Protein AF-A0A9W9YC02-F1 (afdb_monomer_lite)

Secondary structure (DSSP, 8-state):
--------------------TTSHHHHHHHHHHTTS--------PPP-PPPPPPPP-------------------PPP----------------------------PPPPPHHHHHHHHHHHHHHHHHHHHHHHHHHHHHHHHHHHHHHHHHHHHHHHHHHHHHHHHHHHHHHHHHHHHHHHHHHHHHHHHHHHHHHHHHHHHHHHHHHHHHHHHHHHHHHHHHHHHHHHHHHHHHHHHHHHHHHHHHHHHHHHHHHHHHHHHHHHHHHHHHHHHTHHHHHHHHHHHHHHHHHHHHHHTT-S-THHHHHHHHHHHHHHHHHHHHHHHHHHHHHHHHHHHTT--GGGSPPP-PPPPPPPPPP--GGGS-------------------------PPPPPP--------------------------------HHHHHHHHHT--

Foldseek 3Di:
DDDDDDDDDDDDDDDDDDPDPPPPVVVVVVVVVVVPDDDDDDDDDDDDDDDDDDDDDDDDDDDDDDDDDDDDDDDDDDDDDDDDDDPPPPPPDPPDDPPPPPPDDDDDPDDPVVVVVVVVVVVVVVVVVVVVVVVVVVVVVVVVVVVVVVVVVVVVVVVVVVVVVVVVVVVVVVVVVVVVVVVVVVVVVVVVVVVVVVVVVVVVVVVVVVVVVVVVVVVVVVVVVVVVVVVVVVVVVVVVVVVVVVVVVVVVVVVVLVVQLVVQLVVLVCCLVVQLVQLVVLLVVLVVVLVVLVVCVVVVLDDPVSVVVSVVSVVLSVQSVVLNVVSVVVSVVVSVVSVVPDGPVRDDDDDRDGRDPDRDDPPSVPRDDDDDDDDDDDDDDDDDDDDDDDDDDDDDDDDDDDDDDDDDDDDDDDDDDDDDDDDDDDDDDDPVVVVVVVVVVD

Radius of gyration: 84.7 Å; chains: 1; bounding box: 146×63×256 Å

Organism: NCBI:txid174260

InterPro domains:
  IPR056872 TTC3/DZIP3-like, helical domain [PF24525] (124-355)

Sequence (442 aa):
MDTATLKATSSVITGKNFEDSTGDLSEAIATMELAKKGGPVTPVVPVVPVVLPVAPVDAVPPAQTNVPPAQTNHKLNGTSPASDPVITSKTKAVQTQPIVKSKGVGTDPIPEPFKAEYQRAAADKDALQARLQENIERHNALLNKNSAECEKVKKKLADALQEKEKYSKDVQEVKQKTQEEIRKLRQQCEDKDDKIKTLNHKLMQDAQEKSNAVSGLKKELSSCKGQFTSEKDSWNKERSEKDESLKNTKLQHVQQQARAQEAEIKLLELRRDVGLRFLERAYQESHITINNLIQAVNARIAGPKVEELITTWKNYASECHQRVVQCKATFNEQIELLKNGRTLASVPQLTIPGPPPYPAIPVLQSLVPGQQQNQSQPQPSSESNSSTPRAPDPPVPSTAAGAANTGGASAAAPPAGGTPSVNGEKPRVPALLLLLLLLLLQ

Structure (mmCIF, N/CA/C/O backbone):
data_AF-A0A9W9YC02-F1
#
_entry.id   AF-A0A9W9YC02-F1
#
loop_
_atom_site.group_PDB
_atom_site.id
_atom_site.type_symbol
_atom_site.label_atom_id
_atom_site.label_alt_id
_atom_site.label_comp_id
_atom_site.label_asym_id
_atom_site.label_entity_id
_atom_site.label_seq_id
_atom_site.pdbx_PDB_ins_code
_atom_site.Cartn_x
_atom_site.Cartn_y
_atom_site.Cartn_z
_atom_site.occupancy
_atom_site.B_iso_or_equiv
_atom_site.auth_seq_id
_atom_site.auth_comp_id
_atom_site.auth_asym_id
_atom_site.auth_atom_id
_atom_site.pdbx_PDB_model_num
ATOM 1 N N . MET A 1 1 ? -9.517 -23.608 -40.332 1.00 36.44 1 MET A N 1
ATOM 2 C CA . MET A 1 1 ? -8.199 -23.977 -39.791 1.00 36.44 1 MET A CA 1
ATOM 3 C C . MET A 1 1 ? -7.675 -22.762 -39.041 1.00 36.44 1 MET A C 1
ATOM 5 O O . MET A 1 1 ? -7.351 -21.788 -39.697 1.00 36.44 1 MET A O 1
ATOM 9 N N . ASP A 1 2 ? -7.685 -22.626 -37.722 1.00 36.97 2 ASP A N 1
ATOM 10 C CA . ASP A 1 2 ? -8.209 -23.423 -36.616 1.00 36.97 2 ASP A CA 1
ATOM 11 C C . ASP A 1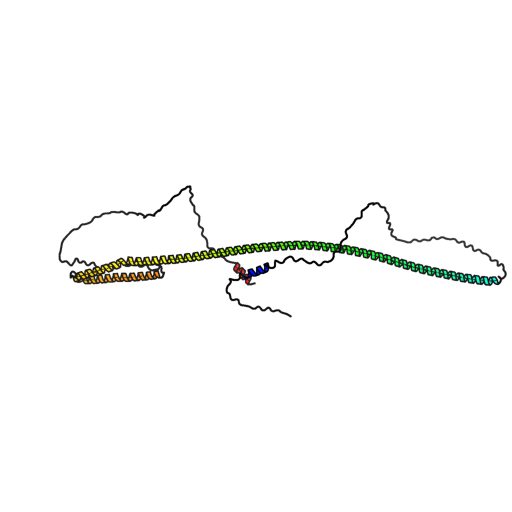 2 ? -8.575 -22.439 -35.498 1.00 36.97 2 ASP A C 1
ATOM 13 O O . ASP A 1 2 ? -7.797 -21.555 -35.146 1.00 36.97 2 ASP A O 1
ATOM 17 N N . THR A 1 3 ? -9.786 -22.571 -34.969 1.00 35.66 3 THR A N 1
ATOM 18 C CA . THR A 1 3 ? -10.295 -21.828 -33.814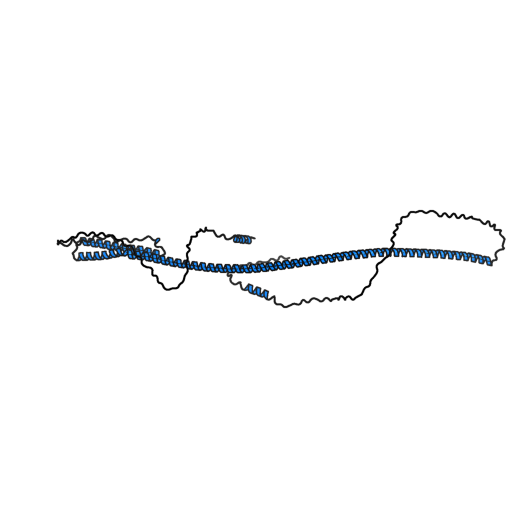 1.00 35.66 3 THR A CA 1
ATOM 19 C C . THR A 1 3 ? -10.033 -22.651 -32.558 1.00 35.66 3 THR A C 1
ATOM 21 O O . THR A 1 3 ? -10.667 -23.688 -32.365 1.00 35.66 3 THR A O 1
ATOM 24 N N . ALA A 1 4 ? -9.119 -22.203 -31.697 1.00 39.16 4 ALA A N 1
ATOM 25 C CA . ALA A 1 4 ? -8.879 -22.834 -30.403 1.00 39.16 4 ALA A CA 1
ATOM 26 C C . ALA A 1 4 ? -9.790 -22.216 -29.330 1.00 39.16 4 ALA A C 1
ATOM 28 O O . ALA A 1 4 ? -9.546 -21.130 -28.809 1.00 39.16 4 ALA A O 1
ATOM 29 N N . THR A 1 5 ? -10.865 -22.936 -29.020 1.00 36.50 5 THR A N 1
ATOM 30 C CA . THR A 1 5 ? -11.765 -22.708 -27.887 1.00 36.50 5 THR A CA 1
ATOM 31 C C . THR A 1 5 ? -11.096 -23.179 -26.593 1.00 36.50 5 THR A C 1
ATOM 33 O O . THR A 1 5 ? -10.858 -24.373 -26.422 1.00 36.50 5 THR A O 1
ATOM 36 N N . LEU A 1 6 ? -10.831 -22.268 -25.654 1.00 33.91 6 LEU A N 1
ATOM 37 C CA . LEU A 1 6 ? -10.436 -22.620 -24.287 1.00 33.91 6 LEU A CA 1
ATOM 38 C C . LEU A 1 6 ? -11.685 -22.746 -23.402 1.00 33.91 6 LEU A C 1
ATOM 40 O O . LEU A 1 6 ? -12.400 -21.779 -23.150 1.00 33.91 6 LEU A O 1
ATOM 44 N N . LYS A 1 7 ? -11.945 -23.978 -22.955 1.00 32.62 7 LYS A N 1
ATOM 45 C CA . LYS A 1 7 ? -12.946 -24.340 -21.944 1.00 32.62 7 LYS A CA 1
ATOM 46 C C . LYS A 1 7 ? -12.506 -23.805 -20.578 1.00 32.62 7 LYS A C 1
ATOM 48 O O . LYS A 1 7 ? -11.488 -24.244 -20.053 1.00 32.62 7 LYS A O 1
ATOM 53 N N . ALA A 1 8 ? -13.305 -22.927 -19.981 1.00 31.55 8 ALA A N 1
ATOM 54 C CA . ALA A 1 8 ? -13.205 -22.591 -18.565 1.00 31.55 8 ALA A CA 1
ATOM 55 C C . ALA A 1 8 ? -13.982 -23.631 -17.741 1.00 31.55 8 ALA A C 1
ATOM 57 O O . ALA A 1 8 ? -15.203 -23.742 -17.854 1.00 31.55 8 ALA A O 1
ATOM 58 N N . THR A 1 9 ? -13.284 -24.412 -16.920 1.00 34.06 9 THR A N 1
ATOM 59 C CA . THR A 1 9 ? -13.897 -25.222 -15.862 1.00 34.06 9 THR A CA 1
ATOM 60 C C . THR A 1 9 ? -14.088 -24.349 -14.626 1.00 34.06 9 THR A C 1
ATOM 62 O O . THR A 1 9 ? -13.117 -23.952 -13.986 1.00 34.06 9 THR A O 1
ATOM 65 N N . SER A 1 10 ? -15.344 -24.043 -14.302 1.00 34.44 10 SER A N 1
ATOM 66 C CA . SER A 1 10 ? -15.736 -23.457 -13.021 1.00 34.44 10 SER A CA 1
ATOM 67 C C . SER A 1 10 ? -15.622 -24.530 -11.938 1.00 34.44 10 SER A C 1
ATOM 69 O O . SER A 1 10 ? -16.269 -25.572 -12.040 1.00 34.44 10 SER A O 1
ATOM 71 N N . SER A 1 11 ? -14.788 -24.290 -10.927 1.00 31.69 11 SER A N 1
ATOM 72 C CA . SER A 1 11 ? -14.777 -25.081 -9.699 1.00 31.69 11 SER A CA 1
ATOM 73 C C . SER A 1 11 ? -15.128 -24.162 -8.536 1.00 31.69 11 SER A C 1
ATOM 75 O O . SER A 1 11 ? -14.457 -23.163 -8.280 1.00 31.69 11 SER A O 1
ATOM 77 N N . VAL A 1 12 ? -16.243 -24.486 -7.891 1.00 41.28 12 VAL A N 1
ATOM 78 C CA . VAL A 1 12 ? -16.797 -23.825 -6.712 1.00 41.28 12 VAL A CA 1
ATOM 79 C C . VAL A 1 12 ? -15.860 -24.075 -5.532 1.00 41.28 12 VAL A C 1
ATOM 81 O O . VAL A 1 12 ? -15.679 -25.221 -5.127 1.00 41.28 12 VAL A O 1
ATOM 84 N N . ILE A 1 13 ? -15.282 -23.014 -4.963 1.00 35.16 13 ILE A N 1
ATOM 85 C CA . ILE A 1 13 ? -14.548 -23.090 -3.695 1.00 35.16 13 ILE A CA 1
ATOM 86 C C . ILE A 1 13 ? -15.423 -22.475 -2.606 1.00 35.16 13 ILE A C 1
ATOM 88 O O . ILE A 1 13 ? -15.540 -21.260 -2.458 1.00 35.16 13 ILE A O 1
ATOM 92 N N . THR A 1 14 ? -16.069 -23.366 -1.863 1.00 34.44 14 THR A N 1
ATOM 93 C CA . THR A 1 14 ? -16.743 -23.093 -0.597 1.00 34.44 14 THR A CA 1
ATOM 94 C C . THR A 1 14 ? -15.701 -22.689 0.443 1.00 34.44 14 THR A C 1
ATOM 96 O O . THR A 1 14 ? -14.706 -23.385 0.636 1.00 34.44 14 THR A O 1
ATOM 99 N N . GLY A 1 15 ? -15.932 -21.561 1.115 1.00 44.66 15 GLY A N 1
ATOM 100 C CA . GLY A 1 15 ? -15.022 -21.018 2.115 1.00 44.66 15 GLY A CA 1
ATOM 101 C C . GLY A 1 15 ? -14.794 -21.949 3.306 1.00 44.66 15 GLY A C 1
ATOM 102 O O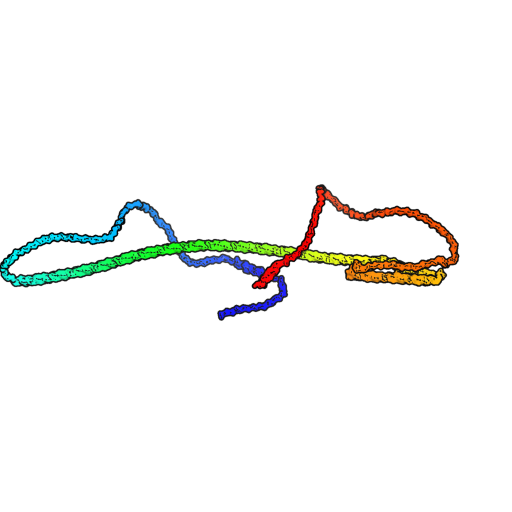 . GLY A 1 15 ? -15.746 -22.473 3.886 1.00 44.66 15 GLY A O 1
ATOM 103 N N . LYS A 1 16 ? -13.521 -22.093 3.687 1.00 40.50 16 LYS A N 1
ATOM 104 C CA . LYS A 1 16 ? -13.051 -22.330 5.059 1.00 40.50 16 LYS A CA 1
ATOM 105 C C . LYS A 1 16 ? -11.528 -22.155 5.129 1.00 40.50 16 LYS A C 1
ATOM 107 O O . LYS A 1 16 ? -10.808 -22.757 4.347 1.00 40.50 16 LYS A O 1
ATOM 112 N N . ASN A 1 17 ? -11.112 -21.379 6.131 1.00 35.25 17 ASN A N 1
ATOM 113 C CA . ASN A 1 17 ? -9.789 -21.301 6.762 1.00 35.25 17 ASN A CA 1
ATOM 114 C C . ASN A 1 17 ? -8.656 -20.639 5.957 1.00 35.25 17 ASN A C 1
ATOM 116 O O . ASN A 1 17 ? -8.096 -21.199 5.024 1.00 35.25 17 ASN A O 1
ATOM 120 N N . PHE A 1 18 ? -8.311 -19.424 6.393 1.00 36.94 18 PHE A N 1
ATOM 121 C CA . PHE A 1 18 ? -7.231 -18.581 5.883 1.00 36.94 18 PHE A CA 1
ATOM 122 C C . PHE A 1 18 ? -6.157 -18.424 6.973 1.00 36.94 18 PHE A C 1
ATOM 124 O O . PHE A 1 18 ? -5.900 -17.328 7.449 1.00 36.94 18 PHE A O 1
ATOM 131 N N . GLU A 1 19 ? -5.576 -19.535 7.411 1.00 45.38 19 GLU A N 1
ATOM 132 C CA . GLU A 1 19 ? -4.401 -19.588 8.289 1.00 45.38 19 GLU A CA 1
ATOM 133 C C . GLU A 1 19 ? -3.633 -20.852 7.888 1.00 45.38 19 GLU A C 1
ATOM 135 O O . GLU A 1 19 ? -4.007 -21.923 8.338 1.00 45.38 19 GLU A O 1
ATOM 140 N N . ASP A 1 20 ? -2.709 -20.741 6.921 1.00 42.47 20 ASP A N 1
ATOM 141 C CA . ASP A 1 20 ? -1.564 -21.668 6.697 1.00 42.47 20 ASP A CA 1
ATOM 142 C C . ASP A 1 20 ? -0.811 -21.441 5.363 1.00 42.47 20 ASP A C 1
ATOM 144 O O . ASP A 1 20 ? -0.040 -22.281 4.910 1.00 42.47 20 ASP A O 1
ATOM 148 N N . SER A 1 21 ? -0.947 -20.277 4.718 1.00 43.47 21 SER A N 1
ATOM 149 C CA . SER A 1 21 ? -0.241 -19.985 3.457 1.00 43.47 21 SER A CA 1
ATOM 150 C C . SER A 1 21 ? 0.934 -19.015 3.638 1.00 43.47 21 SER A C 1
ATOM 152 O O . SER A 1 21 ? 1.068 -18.036 2.905 1.00 43.47 21 SER A O 1
ATOM 154 N N . THR A 1 22 ? 1.792 -19.266 4.626 1.00 46.88 22 THR A N 1
ATOM 155 C CA . THR A 1 22 ? 3.101 -18.595 4.784 1.00 46.88 22 THR A CA 1
ATOM 156 C C . THR A 1 22 ? 4.288 -19.515 4.468 1.00 46.88 22 THR A C 1
ATOM 158 O O . THR A 1 22 ? 5.416 -19.032 4.388 1.00 46.88 22 THR A O 1
ATOM 161 N N . GLY A 1 23 ? 4.051 -20.811 4.226 1.00 42.12 23 GLY A N 1
ATOM 162 C CA . GLY A 1 23 ? 5.095 -21.791 3.896 1.00 42.12 23 GLY A CA 1
ATOM 163 C C . GLY A 1 23 ? 5.635 -21.691 2.463 1.00 42.12 23 GLY A C 1
ATOM 164 O O . GLY A 1 23 ? 6.848 -21.686 2.269 1.00 42.12 23 GLY A O 1
ATOM 165 N N . ASP A 1 24 ? 4.762 -21.503 1.470 1.00 47.69 24 ASP A N 1
ATOM 166 C CA . ASP A 1 24 ? 5.111 -21.681 0.045 1.00 47.69 24 ASP A CA 1
ATOM 167 C C . ASP A 1 24 ? 5.935 -20.545 -0.589 1.00 47.69 24 ASP A C 1
ATOM 169 O O . ASP A 1 24 ? 6.593 -20.729 -1.613 1.00 47.69 24 ASP A O 1
ATOM 173 N N . LEU A 1 25 ? 5.955 -19.352 0.011 1.00 46.53 25 LEU A N 1
ATOM 174 C CA . LEU A 1 25 ? 6.750 -18.229 -0.513 1.00 46.53 25 LEU A CA 1
ATOM 175 C C . LEU A 1 25 ? 8.232 -18.310 -0.119 1.00 46.53 25 LEU A C 1
ATOM 177 O O . LEU A 1 25 ? 9.080 -17.712 -0.782 1.00 46.53 25 LEU A O 1
ATOM 181 N N . SER A 1 26 ? 8.550 -19.063 0.934 1.00 51.81 26 SER A N 1
ATOM 182 C CA . SER A 1 26 ? 9.922 -19.248 1.421 1.00 51.81 26 SER A CA 1
ATOM 183 C C . SER A 1 26 ? 10.709 -20.196 0.511 1.00 51.81 26 SER A C 1
ATOM 185 O O . SER A 1 26 ? 11.890 -19.974 0.243 1.00 51.81 26 SER A O 1
ATOM 187 N N . GLU A 1 27 ? 10.033 -21.217 -0.019 1.00 46.25 27 GLU A N 1
ATOM 188 C CA . GLU A 1 27 ? 10.623 -22.225 -0.902 1.00 46.25 27 GLU A CA 1
ATOM 189 C C . GLU A 1 27 ? 10.858 -21.666 -2.315 1.00 46.25 27 GLU A C 1
ATOM 191 O O . GLU A 1 27 ? 11.925 -21.872 -2.893 1.00 46.25 27 GLU A O 1
ATOM 196 N N . ALA A 1 28 ? 9.949 -20.816 -2.812 1.00 45.94 28 ALA A N 1
ATOM 197 C CA . ALA A 1 28 ? 10.103 -20.134 -4.099 1.00 45.94 28 ALA A CA 1
ATOM 198 C C . ALA A 1 28 ? 11.303 -19.160 -4.134 1.00 45.94 28 ALA A C 1
ATOM 200 O O . ALA A 1 28 ? 11.997 -19.062 -5.153 1.00 45.94 28 ALA A O 1
ATOM 201 N N . ILE A 1 29 ? 11.595 -18.477 -3.018 1.00 51.94 29 ILE A N 1
ATOM 202 C CA . ILE A 1 29 ? 12.744 -17.561 -2.904 1.00 51.94 29 ILE A CA 1
ATOM 203 C C . ILE A 1 29 ? 14.063 -18.345 -2.791 1.00 51.94 29 ILE A C 1
ATOM 205 O O . ILE A 1 29 ? 15.056 -17.947 -3.404 1.00 51.94 29 ILE A O 1
ATOM 209 N N . ALA A 1 30 ? 14.067 -19.507 -2.128 1.00 49.44 30 ALA A N 1
ATOM 210 C CA . ALA A 1 30 ? 15.238 -20.384 -2.063 1.00 49.44 30 ALA A CA 1
ATOM 211 C C . ALA A 1 30 ? 15.623 -20.964 -3.442 1.00 49.44 30 ALA A C 1
ATOM 213 O O . ALA A 1 30 ? 16.810 -21.038 -3.773 1.00 49.44 30 ALA A O 1
ATOM 214 N N . THR A 1 31 ? 14.649 -21.279 -4.305 1.00 44.31 31 THR A N 1
ATOM 215 C CA . THR A 1 31 ? 14.919 -21.706 -5.694 1.00 44.31 31 THR A CA 1
ATOM 216 C C . THR A 1 31 ? 15.467 -20.601 -6.601 1.00 44.31 31 THR A C 1
ATOM 218 O O . THR A 1 31 ? 16.168 -20.907 -7.565 1.00 44.31 31 THR A O 1
ATOM 221 N N . MET A 1 32 ? 15.230 -19.319 -6.297 1.00 42.22 32 MET A N 1
ATOM 222 C CA . MET A 1 32 ? 15.844 -18.207 -7.041 1.00 42.22 32 MET A CA 1
ATOM 223 C C . MET A 1 32 ? 17.265 -17.870 -6.565 1.00 42.22 32 MET A C 1
ATOM 225 O O . MET A 1 32 ? 18.041 -17.287 -7.325 1.00 42.22 32 MET A O 1
ATOM 229 N N . GLU A 1 33 ? 17.638 -18.255 -5.343 1.00 41.97 33 GLU A N 1
ATOM 230 C CA . GLU A 1 33 ? 18.956 -17.958 -4.765 1.00 41.97 33 GLU A CA 1
ATOM 231 C C . GLU A 1 33 ? 19.999 -19.068 -5.017 1.00 41.97 33 GLU A C 1
ATOM 233 O O . GLU A 1 33 ? 21.205 -18.814 -4.975 1.00 41.97 33 GLU A O 1
ATOM 238 N N . LEU A 1 34 ? 19.563 -20.270 -5.419 1.00 39.22 34 LEU A N 1
ATOM 239 C CA . LEU A 1 34 ? 20.449 -21.379 -5.806 1.00 39.22 34 LEU A CA 1
ATOM 240 C C . LEU A 1 34 ? 20.903 -21.347 -7.282 1.00 39.22 34 LEU A C 1
ATOM 242 O O . LEU A 1 34 ? 21.749 -22.141 -7.685 1.00 39.22 34 LEU A O 1
ATOM 246 N N . ALA A 1 35 ? 20.421 -20.396 -8.089 1.00 39.97 35 ALA A N 1
ATOM 247 C CA . ALA A 1 35 ? 20.858 -20.212 -9.481 1.00 39.97 35 ALA A CA 1
ATOM 248 C C . ALA A 1 35 ? 22.098 -19.301 -9.632 1.00 39.97 35 ALA A C 1
ATOM 250 O O . ALA A 1 35 ? 22.527 -19.013 -10.749 1.00 39.97 35 ALA A O 1
ATOM 251 N N . LYS A 1 36 ? 22.692 -18.826 -8.523 1.00 42.97 36 LYS A N 1
ATOM 252 C CA . LYS A 1 36 ? 23.752 -17.797 -8.535 1.00 42.97 36 LYS A CA 1
ATOM 253 C C . LYS A 1 36 ? 25.144 -18.265 -8.091 1.00 42.97 36 LYS A C 1
ATOM 255 O O . LYS A 1 36 ? 26.024 -17.437 -7.869 1.00 42.97 36 LYS A O 1
ATOM 260 N N . LYS A 1 37 ? 25.381 -19.578 -8.008 1.00 46.12 37 LYS A N 1
ATOM 261 C CA . LYS A 1 37 ? 26.718 -20.162 -7.795 1.00 46.12 37 LYS A CA 1
ATOM 262 C C . LYS A 1 37 ? 27.082 -21.132 -8.923 1.00 46.12 37 LYS A C 1
ATOM 264 O O . LYS A 1 37 ? 27.022 -22.343 -8.762 1.00 46.12 37 LYS A O 1
ATOM 269 N N . GLY A 1 38 ? 27.496 -20.571 -10.055 1.00 35.03 38 GLY A N 1
ATOM 270 C CA . GLY A 1 38 ? 28.244 -21.260 -11.107 1.00 35.03 38 GLY A CA 1
ATOM 271 C C . GLY A 1 38 ? 29.480 -20.427 -11.443 1.00 35.03 38 GLY A C 1
ATOM 272 O O . GLY A 1 38 ? 29.353 -19.231 -11.691 1.00 35.03 38 GLY A O 1
ATOM 273 N N . GLY A 1 39 ? 30.664 -21.037 -11.352 1.00 41.03 39 GLY A N 1
ATOM 274 C CA . GLY A 1 39 ? 31.970 -20.412 -11.593 1.00 41.03 39 GLY A CA 1
ATOM 275 C C . GLY A 1 39 ? 32.199 -19.950 -13.044 1.00 41.03 39 GLY A C 1
ATOM 276 O O . GLY A 1 39 ? 31.306 -20.053 -13.883 1.00 41.03 39 GLY A O 1
ATOM 277 N N . PRO A 1 40 ? 33.394 -19.407 -13.344 1.00 37.91 40 PRO A N 1
ATOM 278 C CA . PRO A 1 40 ? 33.627 -18.579 -14.519 1.00 37.91 40 PRO A CA 1
ATOM 279 C C . PRO A 1 40 ? 33.634 -19.424 -15.793 1.00 37.91 40 PRO A C 1
ATOM 281 O O . PRO A 1 40 ? 34.470 -20.310 -15.962 1.00 37.91 40 PRO A O 1
ATOM 284 N N . VAL A 1 41 ? 32.716 -19.120 -16.709 1.00 37.50 41 VAL A N 1
ATOM 285 C CA . VAL A 1 41 ? 32.729 -19.666 -18.067 1.00 37.50 41 VAL A CA 1
ATOM 286 C C . VAL A 1 41 ? 33.545 -18.714 -18.935 1.00 37.50 41 VAL A C 1
ATOM 288 O O . VAL A 1 41 ? 33.153 -17.577 -19.190 1.00 37.50 41 VAL A O 1
ATOM 291 N N . THR A 1 42 ? 34.721 -19.173 -19.342 1.00 42.72 42 THR A N 1
ATOM 292 C CA . THR A 1 42 ? 35.576 -18.554 -20.355 1.00 42.72 42 THR A CA 1
ATOM 293 C C . THR A 1 42 ? 34.856 -18.517 -21.710 1.00 42.72 42 THR A C 1
ATOM 295 O O . THR A 1 42 ? 34.358 -19.552 -22.157 1.00 42.72 42 THR A O 1
ATOM 298 N N . PRO A 1 43 ? 34.812 -17.374 -22.420 1.00 41.69 43 PRO A N 1
ATOM 299 C CA . PRO A 1 43 ? 34.331 -17.359 -23.793 1.00 41.69 43 PRO A CA 1
ATOM 300 C C . PRO A 1 43 ? 35.437 -17.848 -24.739 1.00 41.69 43 PRO A C 1
ATOM 302 O O . PRO A 1 43 ? 36.475 -17.206 -24.899 1.00 41.69 43 PRO A O 1
ATOM 305 N N . VAL A 1 44 ? 35.200 -18.993 -25.381 1.00 38.66 44 VAL A N 1
ATOM 306 C CA . VAL A 1 44 ? 35.951 -19.450 -26.557 1.00 38.66 44 VAL A CA 1
ATOM 307 C C . VAL A 1 44 ? 35.571 -18.546 -27.731 1.00 38.66 44 VAL A C 1
ATOM 309 O O . VAL A 1 44 ? 34.457 -18.610 -28.245 1.00 38.66 44 VAL A O 1
ATOM 312 N N . VAL A 1 45 ? 36.498 -17.681 -28.134 1.00 46.78 45 VAL A N 1
ATOM 313 C CA . VAL A 1 45 ? 36.425 -16.896 -29.374 1.00 46.78 45 VAL A CA 1
ATOM 314 C C . VAL A 1 45 ? 36.994 -17.754 -30.512 1.00 46.78 45 VAL A C 1
ATOM 316 O O . VAL A 1 45 ? 38.077 -18.319 -30.340 1.00 46.78 45 VAL A O 1
ATOM 319 N N . PRO A 1 46 ? 36.328 -17.876 -31.676 1.00 43.28 46 PRO A N 1
ATOM 320 C CA . PRO A 1 46 ? 36.925 -18.530 -32.830 1.00 43.28 46 PRO A CA 1
ATOM 321 C C . PRO A 1 46 ? 38.067 -17.675 -33.394 1.00 43.28 46 PRO A C 1
ATOM 323 O O . PRO A 1 46 ? 37.905 -16.498 -33.714 1.00 43.28 46 PRO A O 1
ATOM 326 N N . VAL A 1 47 ? 39.233 -18.307 -33.498 1.00 38.09 47 VAL A N 1
ATOM 327 C CA . VAL A 1 47 ? 40.462 -17.787 -34.097 1.00 38.09 47 VAL A CA 1
ATOM 328 C C . VAL A 1 47 ? 40.245 -17.523 -35.590 1.00 38.09 47 VAL A C 1
ATOM 330 O O . VAL A 1 47 ? 39.946 -18.442 -36.348 1.00 38.09 47 VAL A O 1
ATOM 333 N N . VAL A 1 48 ? 40.464 -16.279 -36.018 1.00 46.38 48 VAL A N 1
ATOM 334 C CA . VAL A 1 48 ? 40.750 -15.909 -37.414 1.00 46.38 48 VAL A CA 1
ATOM 335 C C . VAL A 1 48 ? 42.184 -15.361 -37.432 1.00 46.38 48 VAL A C 1
ATOM 337 O O . VAL A 1 48 ? 42.516 -14.547 -36.567 1.00 46.38 48 VAL A O 1
ATOM 340 N N . PRO A 1 49 ? 43.071 -15.826 -38.331 1.00 43.88 49 PRO A N 1
ATOM 341 C CA . PRO A 1 49 ? 44.496 -15.539 -38.238 1.00 43.88 49 PRO A CA 1
ATOM 342 C C . PRO A 1 49 ? 44.842 -14.084 -38.578 1.00 43.88 49 PRO A C 1
ATOM 344 O O . PRO A 1 49 ? 44.335 -13.487 -39.526 1.00 43.88 49 PRO A O 1
ATOM 347 N N . VAL A 1 50 ? 45.766 -13.564 -37.773 1.00 36.03 50 VAL A N 1
ATOM 348 C CA . VAL A 1 50 ? 46.436 -12.266 -37.866 1.00 36.03 50 VAL A CA 1
ATOM 349 C C . VAL A 1 50 ? 47.328 -12.212 -39.109 1.00 36.03 50 VAL A C 1
ATOM 351 O O . VAL A 1 50 ? 48.192 -13.067 -39.289 1.00 36.03 50 VAL A O 1
ATOM 354 N N . VAL A 1 51 ? 47.178 -11.161 -39.919 1.00 43.12 51 VAL A N 1
ATOM 355 C CA . VAL A 1 51 ? 48.225 -10.686 -40.836 1.00 43.12 51 VAL A CA 1
ATOM 356 C C . VAL A 1 51 ? 48.919 -9.503 -40.159 1.00 43.12 51 VAL A C 1
ATOM 358 O O . VAL A 1 51 ? 48.281 -8.515 -39.800 1.00 43.12 51 VAL A O 1
ATOM 361 N N . LEU A 1 52 ? 50.223 -9.655 -39.936 1.00 44.44 52 LEU A N 1
ATOM 362 C CA . LEU A 1 52 ? 51.128 -8.688 -39.310 1.00 44.44 52 LEU A CA 1
ATOM 363 C C . LEU A 1 52 ? 51.279 -7.407 -40.155 1.00 44.44 52 LEU A C 1
ATOM 365 O O . LEU A 1 52 ? 51.439 -7.515 -41.373 1.00 44.44 52 LEU A O 1
ATOM 369 N N . PRO A 1 53 ? 51.359 -6.212 -39.544 1.00 39.06 53 PRO A N 1
ATOM 370 C CA . PRO A 1 53 ? 51.965 -5.053 -40.181 1.00 39.06 53 PRO A CA 1
ATOM 371 C C . PRO A 1 53 ? 53.484 -5.050 -39.941 1.00 39.06 53 PRO A C 1
ATOM 373 O O . PRO A 1 53 ? 53.961 -5.170 -38.813 1.00 39.06 53 PRO A O 1
ATOM 376 N N . VAL A 1 54 ? 54.242 -4.913 -41.027 1.00 44.69 54 VAL A N 1
ATOM 377 C CA . VAL A 1 54 ? 55.696 -4.706 -41.021 1.00 44.69 54 VAL A CA 1
ATOM 378 C C . VAL A 1 54 ? 56.003 -3.273 -40.575 1.00 44.69 54 VAL A C 1
ATOM 380 O O . VAL A 1 54 ? 55.384 -2.320 -41.048 1.00 44.69 54 VAL A O 1
ATOM 383 N N . ALA A 1 55 ? 56.946 -3.142 -39.641 1.00 39.59 55 ALA A N 1
ATOM 384 C CA . ALA A 1 55 ? 57.445 -1.880 -39.105 1.00 39.59 55 ALA A CA 1
ATOM 385 C C . ALA A 1 55 ? 58.254 -1.071 -40.146 1.00 39.59 55 ALA A C 1
ATOM 387 O O . ALA A 1 55 ? 58.834 -1.661 -41.060 1.00 39.59 55 ALA A O 1
ATOM 388 N N . PRO A 1 56 ? 58.334 0.265 -40.004 1.00 45.41 56 PRO A N 1
ATOM 389 C CA . PRO A 1 56 ? 59.093 1.128 -40.900 1.00 45.41 56 PRO A CA 1
ATOM 390 C C . PRO A 1 56 ? 60.552 1.248 -40.439 1.00 45.41 56 PRO A C 1
ATOM 392 O O . PRO A 1 56 ? 60.816 1.353 -39.242 1.00 45.41 56 PRO A O 1
ATOM 395 N N . VAL A 1 57 ? 61.491 1.288 -41.387 1.00 40.38 57 VAL A N 1
ATOM 396 C CA . VAL A 1 57 ? 62.881 1.689 -41.131 1.00 40.38 57 VAL A CA 1
ATOM 397 C C . VAL A 1 57 ? 63.342 2.653 -42.227 1.00 40.38 57 VAL A C 1
ATOM 399 O O . VAL A 1 57 ? 63.299 2.326 -43.409 1.00 40.38 57 VAL A O 1
ATOM 402 N N . ASP A 1 58 ? 63.704 3.845 -41.758 1.00 34.44 58 ASP A N 1
ATOM 403 C CA . ASP A 1 58 ? 64.630 4.873 -42.249 1.00 34.44 58 ASP A CA 1
ATOM 404 C C . ASP A 1 58 ? 64.918 5.064 -43.747 1.00 34.44 58 ASP A C 1
ATOM 406 O O . ASP A 1 58 ? 65.508 4.219 -44.417 1.00 34.44 58 ASP A O 1
ATOM 410 N N . ALA A 1 59 ? 64.727 6.314 -44.194 1.00 33.94 59 ALA A N 1
ATOM 411 C CA . ALA A 1 59 ? 65.697 6.989 -45.054 1.00 33.94 59 ALA A CA 1
ATOM 412 C C . ALA A 1 59 ? 65.702 8.517 -44.822 1.00 33.94 59 ALA A C 1
ATOM 414 O O . ALA A 1 59 ? 64.676 9.193 -44.847 1.00 33.94 59 ALA A O 1
ATOM 415 N N . VAL A 1 60 ? 66.917 9.005 -44.586 1.00 41.00 60 VAL A N 1
ATOM 416 C CA . VAL A 1 60 ? 67.423 10.361 -44.303 1.00 41.00 60 VAL A CA 1
ATOM 417 C C . VAL A 1 60 ? 67.229 11.345 -45.490 1.00 41.00 60 VAL A C 1
ATOM 419 O O . VAL A 1 60 ? 67.199 10.894 -46.634 1.00 41.00 60 VAL A O 1
ATOM 422 N N . PRO A 1 61 ? 67.132 12.680 -45.263 1.00 51.16 61 PRO A N 1
ATOM 423 C CA . PRO A 1 61 ? 66.971 13.713 -46.305 1.00 51.16 61 PRO A CA 1
ATOM 424 C C . PRO A 1 61 ? 68.319 14.226 -46.865 1.00 51.16 61 PRO A C 1
ATOM 426 O O . PRO A 1 61 ? 69.352 14.055 -46.216 1.00 51.16 61 PRO A O 1
ATOM 429 N N . PRO A 1 62 ? 68.349 14.868 -48.055 1.00 46.22 62 PRO A N 1
ATOM 430 C CA . PRO A 1 62 ? 68.507 16.341 -48.118 1.00 46.22 62 PRO A CA 1
ATOM 431 C C . PRO A 1 62 ? 67.748 16.990 -49.314 1.00 46.22 62 PRO A C 1
ATOM 433 O O . PRO A 1 62 ? 67.509 16.355 -50.331 1.00 46.22 62 PRO A O 1
ATOM 436 N N . ALA A 1 63 ? 67.122 18.162 -49.162 1.00 30.34 63 ALA A N 1
ATOM 437 C CA . ALA A 1 63 ? 67.644 19.537 -49.281 1.00 30.34 63 ALA A CA 1
ATOM 438 C C . ALA A 1 63 ? 67.716 20.104 -50.720 1.00 30.34 63 ALA A C 1
ATOM 440 O O . ALA A 1 63 ? 68.322 19.499 -51.593 1.00 30.34 63 ALA A O 1
ATOM 441 N N . GLN A 1 64 ? 67.209 21.347 -50.852 1.00 30.12 64 GLN A N 1
ATOM 442 C CA . GLN A 1 64 ? 67.501 22.359 -51.893 1.00 30.12 64 GLN A CA 1
ATOM 443 C C . GLN A 1 64 ? 66.941 22.048 -53.305 1.00 30.12 64 GLN A C 1
ATOM 445 O O . GLN A 1 64 ? 66.889 20.907 -53.722 1.00 30.12 64 GLN A O 1
ATOM 450 N N . THR A 1 65 ? 66.427 22.976 -54.115 1.00 30.94 65 THR A N 1
ATOM 451 C CA . THR A 1 65 ? 66.517 24.440 -54.158 1.00 30.94 65 THR A CA 1
ATOM 452 C C . THR A 1 65 ? 65.367 24.936 -55.045 1.00 30.94 65 THR A C 1
ATOM 454 O O . THR A 1 65 ? 65.149 24.424 -56.140 1.00 30.94 65 THR A O 1
ATOM 457 N N . ASN A 1 66 ? 64.637 25.949 -54.580 1.00 33.69 66 ASN A N 1
ATOM 458 C CA . ASN A 1 66 ? 63.796 26.797 -55.424 1.00 33.69 66 ASN A CA 1
ATOM 459 C C . ASN A 1 66 ? 64.698 27.728 -56.250 1.00 33.69 66 ASN A C 1
ATOM 461 O O . ASN A 1 66 ? 65.656 28.253 -55.685 1.00 33.69 66 ASN A O 1
ATOM 465 N N . VAL A 1 67 ? 64.356 27.952 -57.526 1.00 38.66 67 VAL A N 1
ATOM 466 C CA . VAL A 1 67 ? 64.329 29.233 -58.285 1.00 38.66 67 VAL A CA 1
ATOM 467 C C . VAL A 1 67 ? 64.172 28.913 -59.799 1.00 38.66 67 VAL A C 1
ATOM 469 O O . VAL A 1 67 ? 64.694 27.895 -60.250 1.00 38.66 67 VAL A O 1
ATOM 472 N N . PRO A 1 68 ? 63.411 29.719 -60.578 1.00 48.69 68 PRO A N 1
ATOM 473 C CA . PRO A 1 68 ? 62.825 29.362 -61.879 1.00 48.69 68 PRO A CA 1
ATOM 474 C C . PRO A 1 68 ? 63.640 29.897 -63.079 1.00 48.69 68 PRO A C 1
ATOM 476 O O . PRO A 1 68 ? 64.647 30.577 -62.879 1.00 48.69 68 PRO A O 1
ATOM 479 N N . PRO A 1 69 ? 63.226 29.619 -64.335 1.00 44.25 69 PRO A N 1
ATOM 480 C CA . PRO A 1 69 ? 62.543 30.657 -65.141 1.00 44.25 69 PRO A CA 1
ATOM 481 C C . PRO A 1 69 ? 61.430 30.082 -66.062 1.00 44.25 69 PRO A C 1
ATOM 483 O O . PRO A 1 69 ? 61.464 28.924 -66.452 1.00 44.25 69 PRO A O 1
ATOM 486 N N . ALA A 1 70 ? 60.288 30.755 -66.229 1.00 31.59 70 ALA A N 1
ATOM 487 C CA . ALA A 1 70 ? 59.967 31.825 -67.188 1.00 31.59 70 ALA A CA 1
ATOM 488 C C . ALA A 1 70 ? 59.607 31.347 -68.614 1.00 31.59 70 ALA A C 1
ATOM 490 O O . ALA A 1 70 ? 60.374 30.634 -69.246 1.00 31.59 70 ALA A O 1
ATOM 491 N N . GLN A 1 71 ? 58.488 31.910 -69.108 1.00 30.94 71 GLN A N 1
ATOM 492 C CA . GLN A 1 71 ? 58.084 32.072 -70.520 1.00 30.94 71 GLN A CA 1
ATOM 493 C C . GLN A 1 71 ? 57.593 30.793 -71.236 1.00 30.94 71 GLN A C 1
ATOM 495 O O . GLN A 1 71 ? 58.142 29.723 -71.052 1.00 30.94 71 GLN A O 1
ATOM 500 N N . THR A 1 72 ? 56.542 30.773 -72.059 1.00 33.12 72 THR A N 1
ATOM 501 C CA . THR A 1 72 ? 55.682 31.798 -72.675 1.00 33.12 72 THR A CA 1
ATOM 502 C C . THR A 1 72 ? 54.465 31.059 -73.251 1.00 33.12 72 THR A C 1
ATOM 504 O O . THR A 1 72 ? 54.615 30.046 -73.926 1.00 33.12 72 THR A O 1
ATOM 507 N N . ASN A 1 73 ? 53.253 31.569 -73.022 1.00 31.56 73 ASN A N 1
ATOM 508 C CA . ASN A 1 73 ? 52.041 31.125 -73.713 1.00 31.56 73 ASN A CA 1
ATOM 509 C C . ASN A 1 73 ? 51.587 32.255 -74.643 1.00 31.56 73 ASN A C 1
ATOM 511 O O . ASN A 1 73 ? 51.068 33.265 -74.175 1.00 31.56 73 ASN A O 1
ATOM 515 N N . HIS A 1 74 ? 51.752 32.069 -75.953 1.00 37.06 74 HIS A N 1
ATOM 516 C CA . HIS A 1 74 ? 51.032 32.833 -76.969 1.00 37.06 74 HIS A CA 1
ATOM 517 C C . HIS A 1 74 ? 50.132 31.877 -77.751 1.00 37.06 74 HIS A C 1
ATOM 519 O O . HIS A 1 74 ? 50.594 31.035 -78.515 1.00 37.06 74 HIS A O 1
ATOM 525 N N . LYS A 1 75 ? 48.824 32.027 -77.533 1.00 33.91 75 LYS A N 1
ATOM 526 C CA . LYS A 1 75 ? 47.748 31.424 -78.315 1.00 33.91 75 LYS A CA 1
ATOM 527 C C . LYS A 1 75 ? 47.243 32.502 -79.270 1.00 33.91 75 LYS A C 1
ATOM 529 O O . LYS A 1 75 ? 46.621 33.461 -78.824 1.00 33.91 75 LYS A O 1
ATOM 534 N N . LEU A 1 76 ? 47.539 32.365 -80.561 1.00 36.34 76 LEU A N 1
ATOM 535 C CA . LEU A 1 76 ? 46.931 33.173 -81.616 1.00 36.34 76 LEU A CA 1
ATOM 536 C C . LEU A 1 76 ? 45.870 32.341 -82.331 1.00 36.34 76 LEU A C 1
ATOM 538 O O . LEU A 1 76 ? 46.109 31.218 -82.770 1.00 36.34 76 LEU A O 1
ATOM 542 N N . ASN A 1 77 ? 44.677 32.920 -82.358 1.00 35.47 77 ASN A N 1
ATOM 543 C CA . ASN A 1 77 ? 43.470 32.420 -82.983 1.00 35.47 77 ASN A CA 1
ATOM 544 C C . ASN A 1 77 ? 43.533 32.729 -84.485 1.00 35.47 77 ASN A C 1
ATOM 546 O O . ASN A 1 77 ? 43.858 33.852 -84.869 1.00 35.47 77 ASN A O 1
ATOM 550 N N . GLY A 1 78 ? 43.233 31.738 -85.321 1.00 31.98 78 GLY A N 1
ATOM 551 C CA . GLY A 1 78 ? 43.134 31.901 -86.765 1.00 31.98 78 GLY A CA 1
ATOM 552 C C . GLY A 1 78 ? 41.783 32.485 -87.168 1.00 31.98 78 GLY A C 1
ATOM 553 O O . GLY A 1 78 ? 40.734 32.037 -86.713 1.00 31.98 78 GLY A O 1
ATOM 554 N N . THR A 1 79 ? 41.802 33.471 -88.057 1.00 34.22 79 THR A N 1
ATOM 555 C CA . THR A 1 79 ? 40.679 33.812 -88.937 1.00 34.22 79 THR A CA 1
ATOM 556 C C . THR A 1 79 ? 41.285 34.348 -90.231 1.00 34.22 79 THR A C 1
ATOM 558 O O . THR A 1 79 ? 41.948 35.380 -90.230 1.00 34.22 79 THR A O 1
ATOM 561 N N . SER A 1 80 ? 41.124 33.594 -91.321 1.00 40.94 80 SER A N 1
ATOM 562 C CA . SER A 1 80 ? 41.412 34.037 -92.691 1.00 40.94 80 SER A CA 1
ATOM 563 C C . SER A 1 80 ? 40.466 35.184 -93.084 1.00 40.94 80 SER A C 1
ATOM 565 O O . SER A 1 80 ? 39.353 35.255 -92.560 1.00 40.94 80 SER A O 1
ATOM 567 N N . PRO A 1 81 ? 40.852 36.045 -94.040 1.00 42.22 81 PRO A N 1
ATOM 568 C CA . PRO A 1 81 ? 40.516 35.694 -95.418 1.00 42.22 81 PRO A CA 1
ATOM 569 C C . PRO A 1 81 ? 41.594 36.027 -96.463 1.00 42.22 81 PRO A C 1
ATOM 571 O O . PRO A 1 81 ? 42.413 36.927 -96.317 1.00 42.22 81 PRO A O 1
ATOM 574 N N . ALA A 1 82 ? 41.519 35.227 -97.525 1.00 38.50 82 ALA A N 1
ATOM 575 C CA . ALA A 1 82 ? 41.895 35.457 -98.915 1.00 38.50 82 ALA A CA 1
ATOM 576 C C . ALA A 1 82 ? 42.536 36.804 -99.302 1.00 38.50 82 ALA A C 1
ATOM 578 O O . ALA A 1 82 ? 41.921 37.863 -99.202 1.00 38.50 82 ALA A O 1
ATOM 579 N N . SER A 1 83 ? 43.709 36.712 -99.928 1.00 38.00 83 SER A N 1
ATOM 580 C CA . SER A 1 83 ? 44.064 37.517 -101.104 1.00 38.00 83 SER A CA 1
ATOM 581 C C . SER A 1 83 ? 45.238 36.862 -101.841 1.00 38.00 83 SER A C 1
ATOM 583 O O . SER A 1 83 ? 46.395 37.033 -101.473 1.00 38.00 83 SER A O 1
ATOM 585 N N . ASP A 1 84 ? 44.934 36.105 -102.898 1.00 38.59 84 ASP A N 1
ATOM 586 C CA . ASP A 1 84 ? 45.845 36.021 -104.043 1.00 38.59 84 ASP A CA 1
ATOM 587 C C . ASP A 1 84 ? 45.827 37.393 -104.734 1.00 38.59 84 ASP A C 1
ATOM 589 O O . ASP A 1 84 ? 44.751 37.975 -104.922 1.00 38.59 84 ASP A O 1
ATOM 593 N N . PRO A 1 85 ? 46.994 37.921 -105.132 1.00 43.78 85 PRO A N 1
ATOM 594 C CA . PRO A 1 85 ? 47.228 37.906 -106.567 1.00 43.78 85 PRO A CA 1
ATOM 595 C C . PRO A 1 85 ? 48.681 37.615 -106.979 1.00 43.78 85 PRO A C 1
ATOM 597 O O . PRO A 1 85 ? 49.628 38.295 -106.597 1.00 43.78 85 PRO A O 1
ATOM 600 N N . VAL A 1 86 ? 48.793 36.654 -107.899 1.00 37.38 86 VAL A N 1
ATOM 601 C CA . VAL A 1 86 ? 49.417 36.838 -109.220 1.00 37.38 86 VAL A CA 1
ATOM 602 C C . VAL A 1 86 ? 50.863 37.363 -109.214 1.00 37.38 86 VAL A C 1
ATOM 604 O O . VAL A 1 86 ? 51.130 38.547 -109.402 1.00 37.38 86 VAL A O 1
ATOM 607 N N . ILE A 1 87 ? 51.824 36.436 -109.177 1.00 41.97 87 ILE A N 1
ATOM 608 C CA . ILE A 1 87 ? 53.162 36.675 -109.735 1.00 41.97 87 ILE A CA 1
ATOM 609 C C . ILE A 1 87 ? 53.070 36.474 -111.256 1.00 41.97 87 ILE A C 1
ATOM 611 O O . ILE A 1 87 ? 53.279 35.383 -111.782 1.00 41.97 87 ILE A O 1
ATOM 615 N N . THR A 1 88 ? 52.729 37.534 -111.992 1.00 39.53 88 THR A N 1
ATOM 616 C CA . THR A 1 88 ? 52.910 37.590 -113.452 1.00 39.53 88 THR A CA 1
ATOM 617 C C . THR A 1 88 ? 54.379 37.824 -113.787 1.00 39.53 88 THR A C 1
ATOM 619 O O . THR A 1 88 ? 54.797 38.948 -114.064 1.00 39.53 88 THR A O 1
ATOM 622 N N . SER A 1 89 ? 55.170 36.755 -113.824 1.00 39.84 89 SER A N 1
ATOM 623 C CA . SER A 1 89 ? 56.447 36.767 -114.540 1.00 39.84 89 SER A CA 1
ATOM 624 C C . SER A 1 89 ? 56.158 36.694 -116.040 1.00 39.84 89 SER A C 1
ATOM 626 O O . SER A 1 89 ? 55.971 35.620 -116.607 1.00 39.84 89 SER A O 1
ATOM 628 N N . LYS A 1 90 ? 56.074 37.856 -116.701 1.00 40.62 90 LYS A N 1
ATOM 629 C CA . LYS A 1 90 ? 56.067 37.950 -118.169 1.00 40.62 90 LYS A CA 1
ATOM 630 C C . LYS A 1 90 ? 57.452 37.572 -118.697 1.00 40.62 90 LYS A C 1
ATOM 632 O O . LYS A 1 90 ? 58.284 38.441 -118.949 1.00 40.62 90 LYS A O 1
ATOM 637 N N . THR A 1 91 ? 57.698 36.284 -118.905 1.00 45.78 91 THR A N 1
ATOM 638 C CA . THR A 1 91 ? 58.830 35.838 -119.720 1.00 45.78 91 THR A CA 1
ATOM 639 C C . THR A 1 91 ? 58.503 36.148 -121.180 1.00 45.78 91 THR A C 1
ATOM 641 O O . THR A 1 91 ? 57.747 35.430 -121.830 1.00 45.78 91 THR A O 1
ATOM 644 N N . LYS A 1 92 ? 59.047 37.252 -121.709 1.00 41.31 92 LYS A N 1
ATOM 645 C CA . LYS A 1 92 ? 59.139 37.475 -123.158 1.00 41.31 92 LYS A CA 1
ATOM 646 C C . LYS A 1 92 ? 60.122 36.446 -123.720 1.00 41.31 92 LYS A C 1
ATOM 648 O O . LYS A 1 92 ? 61.326 36.679 -123.731 1.00 41.31 92 LYS A O 1
ATOM 653 N N . ALA A 1 93 ? 59.613 35.308 -124.175 1.00 45.19 93 ALA A N 1
ATOM 654 C CA . ALA A 1 93 ? 60.364 34.430 -125.055 1.00 45.19 93 ALA A CA 1
ATOM 655 C C . ALA A 1 93 ? 60.387 35.075 -126.447 1.00 45.19 93 ALA A C 1
ATOM 657 O O . ALA A 1 93 ? 59.366 35.157 -127.128 1.00 45.19 93 ALA A O 1
ATOM 658 N N . VAL A 1 94 ? 61.549 35.578 -126.860 1.00 42.16 94 VAL A N 1
ATOM 659 C CA . VAL A 1 94 ? 61.806 35.850 -128.274 1.00 42.16 94 VAL A CA 1
ATOM 660 C C . VAL A 1 94 ? 61.971 34.487 -128.933 1.00 42.16 94 VAL A C 1
ATOM 662 O O . VAL A 1 94 ? 62.997 33.832 -128.783 1.00 42.16 94 VAL A O 1
ATOM 665 N N . GLN A 1 95 ? 60.925 34.034 -129.619 1.00 45.38 95 GLN A N 1
ATOM 666 C CA . GLN A 1 95 ? 60.986 32.874 -130.493 1.00 45.38 95 GLN A CA 1
ATOM 667 C C . GLN A 1 95 ? 61.787 33.256 -131.741 1.00 45.38 95 GLN A C 1
ATOM 669 O O . GLN A 1 95 ? 61.235 33.695 -132.748 1.00 45.38 95 GLN A O 1
ATOM 674 N N . THR A 1 96 ? 63.109 33.121 -131.678 1.00 45.56 96 THR A N 1
ATOM 675 C CA . THR A 1 96 ? 63.930 33.047 -132.883 1.00 45.56 96 THR A CA 1
ATOM 676 C C . THR A 1 96 ? 63.675 31.688 -133.519 1.00 45.56 96 THR A C 1
ATOM 678 O O . THR A 1 96 ? 64.176 30.666 -133.066 1.00 45.56 96 THR A O 1
ATOM 681 N N . GLN A 1 97 ? 62.852 31.664 -134.567 1.00 43.69 97 GLN A N 1
ATOM 682 C CA . GLN A 1 97 ? 62.859 30.567 -135.527 1.00 43.69 97 GLN A CA 1
ATOM 683 C C . GLN A 1 97 ? 64.217 30.594 -136.241 1.00 43.69 97 GLN A C 1
ATOM 685 O O . GLN A 1 97 ? 64.477 31.550 -136.979 1.00 43.69 97 GLN A O 1
ATOM 690 N N . PRO A 1 98 ? 65.103 29.599 -136.069 1.00 46.16 98 PRO A N 1
ATOM 691 C CA . PRO A 1 98 ? 66.207 29.458 -136.989 1.00 46.16 98 PRO A CA 1
ATOM 692 C C . PRO A 1 98 ? 65.602 28.927 -138.291 1.00 46.16 98 PRO A C 1
ATOM 694 O O . PRO A 1 98 ? 65.283 27.746 -138.414 1.00 46.16 98 PRO A O 1
ATOM 697 N N . ILE A 1 99 ? 65.404 29.820 -139.266 1.00 50.19 99 ILE A N 1
ATOM 698 C CA . ILE A 1 99 ? 65.166 29.449 -140.664 1.00 50.19 99 ILE A CA 1
ATOM 699 C C . ILE A 1 99 ? 66.470 28.822 -141.164 1.00 50.19 99 ILE A C 1
ATOM 701 O O . ILE A 1 99 ? 67.310 29.476 -141.779 1.00 50.19 99 ILE A O 1
ATOM 705 N N . VAL A 1 100 ? 66.669 27.542 -140.857 1.00 46.88 100 VAL A N 1
ATOM 706 C CA . VAL A 1 100 ? 67.707 26.731 -141.484 1.00 46.88 100 VAL A CA 1
ATOM 707 C C . VAL A 1 100 ? 67.080 26.158 -142.742 1.00 46.88 100 VAL A C 1
ATOM 709 O O . VAL A 1 100 ? 66.338 25.181 -142.706 1.00 46.88 100 VAL A O 1
ATOM 712 N N . LYS A 1 101 ? 67.344 26.809 -143.878 1.00 48.47 101 LYS A N 1
ATOM 713 C CA . LYS A 1 101 ? 67.078 26.225 -145.193 1.00 48.47 101 LYS A CA 1
ATOM 714 C C . LYS A 1 101 ? 67.957 24.979 -145.305 1.00 48.47 101 LYS A C 1
ATOM 716 O O . LYS A 1 101 ? 69.158 25.092 -145.546 1.00 48.47 101 LYS A O 1
ATOM 721 N N . SER A 1 102 ? 67.375 23.801 -145.085 1.00 50.00 102 SER A N 1
ATOM 722 C CA . SER A 1 102 ? 68.051 22.522 -145.280 1.00 50.00 102 SER A CA 1
ATOM 723 C C . SER A 1 102 ? 68.309 22.339 -146.775 1.00 50.00 102 SER A C 1
ATOM 725 O O . SER A 1 102 ? 67.438 21.919 -147.538 1.00 50.00 102 SER A O 1
ATOM 727 N N . LYS A 1 103 ? 69.513 22.703 -147.215 1.00 48.66 103 LYS A N 1
ATOM 728 C CA . LYS A 1 103 ? 70.042 22.294 -148.512 1.00 48.66 103 LYS A CA 1
ATOM 729 C C . LYS A 1 103 ? 70.286 20.789 -148.413 1.00 48.66 103 LYS A C 1
ATOM 731 O O . LYS A 1 103 ? 71.207 20.368 -147.723 1.00 48.66 103 LYS A O 1
ATOM 736 N N . GLY A 1 104 ? 69.411 19.999 -149.035 1.00 46.09 104 GLY A N 1
ATOM 737 C CA . GLY A 1 104 ? 69.595 18.560 -149.181 1.00 46.09 104 GLY A CA 1
ATOM 738 C C . GLY A 1 104 ? 70.871 18.312 -149.971 1.00 46.09 104 GLY A C 1
ATOM 739 O O . GLY A 1 104 ? 70.912 18.522 -151.181 1.00 46.09 104 GLY A O 1
ATOM 740 N N . VAL A 1 105 ? 71.930 17.939 -149.265 1.00 40.62 105 VAL A N 1
ATOM 741 C CA . VAL A 1 105 ? 73.129 17.383 -149.877 1.00 40.62 105 VAL A CA 1
ATOM 742 C C . VAL A 1 105 ? 72.845 15.894 -149.994 1.00 40.62 105 VAL A C 1
ATOM 744 O O . VAL A 1 105 ? 72.671 15.222 -148.980 1.00 40.62 105 VAL A O 1
ATOM 747 N N . GLY A 1 106 ? 72.681 15.416 -151.228 1.00 42.88 106 GLY A N 1
ATOM 748 C CA . GLY A 1 106 ? 72.471 14.005 -151.525 1.00 42.88 106 GLY A CA 1
ATOM 749 C C . GLY A 1 106 ? 73.667 13.196 -151.048 1.00 42.88 106 GLY A C 1
ATOM 750 O O . GLY A 1 106 ? 74.716 13.206 -151.684 1.00 42.88 106 GLY A O 1
ATOM 751 N N . THR A 1 107 ? 73.504 12.536 -149.908 1.00 43.06 107 THR A N 1
ATOM 752 C CA . THR A 1 107 ? 74.339 11.410 -149.507 1.00 43.06 107 THR A CA 1
ATOM 753 C C . THR A 1 107 ? 73.729 10.140 -150.088 1.00 43.06 107 THR A C 1
ATOM 755 O O . THR A 1 107 ? 72.513 9.950 -150.006 1.00 43.06 107 THR A O 1
ATOM 758 N N . ASP A 1 108 ? 74.581 9.303 -150.676 1.00 46.31 108 ASP A N 1
ATOM 759 C CA . ASP A 1 108 ? 74.274 7.967 -151.189 1.00 46.31 108 ASP A CA 1
ATOM 760 C C . ASP A 1 108 ? 73.462 7.101 -150.199 1.00 46.31 108 ASP A C 1
ATOM 762 O O . ASP A 1 108 ? 73.494 7.347 -148.987 1.00 46.31 108 ASP A O 1
ATOM 766 N N . PRO A 1 109 ? 72.739 6.066 -150.681 1.00 56.56 109 PRO A N 1
ATOM 767 C CA . PRO A 1 109 ? 71.993 5.147 -149.829 1.00 56.56 109 PRO A CA 1
ATOM 768 C C . PRO A 1 109 ? 72.861 4.572 -148.705 1.00 56.56 109 PRO A C 1
ATOM 770 O O . PRO A 1 109 ? 73.902 3.963 -148.950 1.00 56.56 109 PRO A O 1
ATOM 773 N N . ILE A 1 110 ? 72.393 4.748 -147.466 1.00 52.62 110 ILE A N 1
ATOM 774 C CA . ILE A 1 110 ? 72.978 4.161 -146.258 1.00 52.62 110 ILE A CA 1
ATOM 775 C C . ILE A 1 110 ? 73.136 2.635 -146.476 1.00 52.62 110 ILE A C 1
ATOM 777 O O . ILE A 1 110 ? 72.125 1.968 -146.719 1.00 52.62 110 ILE A O 1
ATOM 781 N N . PRO A 1 111 ? 74.361 2.071 -146.413 1.00 57.25 111 PRO A N 1
ATOM 782 C CA . PRO A 1 111 ? 74.624 0.654 -146.685 1.00 57.25 111 PRO A CA 1
ATOM 783 C C . PRO A 1 111 ? 73.795 -0.300 -145.804 1.00 57.25 111 PRO A C 1
ATOM 785 O O . PRO A 1 111 ? 73.546 -0.002 -144.637 1.00 57.25 111 PRO A O 1
ATOM 788 N N . GLU A 1 112 ? 73.418 -1.478 -146.324 1.00 57.28 112 GLU A N 1
ATOM 789 C CA . GLU A 1 112 ? 72.548 -2.472 -145.653 1.00 57.28 112 GLU A CA 1
ATOM 790 C C . GLU A 1 112 ? 72.847 -2.817 -144.174 1.00 57.28 112 GLU A C 1
ATOM 792 O O . GLU A 1 112 ? 71.869 -2.988 -143.438 1.00 57.28 112 GLU A O 1
ATOM 797 N N . PRO A 1 113 ? 74.095 -2.865 -143.656 1.00 61.00 113 PRO A N 1
ATOM 798 C CA . PRO A 1 113 ? 74.304 -3.087 -142.219 1.00 61.00 113 PRO A CA 1
ATOM 799 C C . PRO A 1 113 ? 73.721 -1.967 -141.338 1.00 61.00 113 PRO A C 1
ATOM 801 O O . PRO A 1 113 ? 73.216 -2.241 -140.252 1.00 61.00 113 PRO A O 1
ATOM 804 N N . PHE A 1 114 ? 73.680 -0.726 -141.829 1.00 64.00 114 PHE A N 1
ATOM 805 C CA . PHE A 1 114 ? 73.199 0.430 -141.066 1.00 64.00 114 PHE A CA 1
ATOM 806 C C . PHE A 1 114 ? 71.665 0.540 -141.025 1.00 64.00 114 PHE A C 1
ATOM 808 O O . PHE A 1 114 ? 71.116 1.104 -140.082 1.00 64.00 114 PHE A O 1
ATOM 815 N N . LYS A 1 115 ? 70.937 -0.012 -142.010 1.00 73.12 115 LYS A N 1
ATOM 816 C CA . LYS A 1 115 ? 69.459 0.001 -142.016 1.00 73.12 115 LYS A CA 1
ATOM 817 C C . LYS A 1 115 ? 68.878 -0.961 -140.978 1.00 73.12 115 LYS A C 1
ATOM 819 O O . LYS A 1 115 ? 67.941 -0.599 -140.267 1.00 73.12 115 LYS A O 1
ATOM 824 N N . ALA A 1 116 ? 69.440 -2.167 -140.881 1.00 76.94 116 ALA A N 1
ATOM 825 C CA . ALA A 1 116 ? 69.059 -3.147 -139.865 1.00 76.94 116 ALA A CA 1
ATOM 826 C C . ALA A 1 116 ? 69.434 -2.664 -138.455 1.00 76.94 116 ALA A C 1
ATOM 828 O O . ALA A 1 116 ? 68.661 -2.834 -137.514 1.00 76.94 116 ALA A O 1
ATOM 829 N N . GLU A 1 117 ? 70.583 -2.000 -138.322 1.00 78.25 117 GLU A N 1
ATOM 830 C CA . GLU A 1 117 ? 71.024 -1.387 -137.070 1.00 78.25 117 GLU A CA 1
ATOM 831 C C . GLU A 1 117 ? 70.141 -0.198 -136.662 1.00 78.25 117 GLU A C 1
ATOM 833 O O . GLU A 1 117 ? 69.751 -0.104 -135.503 1.00 78.25 117 GLU A O 1
ATOM 838 N N . TYR A 1 118 ? 69.712 0.643 -137.610 1.00 80.44 118 TYR A N 1
ATOM 839 C CA . TYR A 1 118 ? 68.749 1.719 -137.354 1.00 80.44 118 TYR A CA 1
ATOM 840 C C . TYR A 1 118 ? 67.368 1.192 -136.941 1.00 80.44 118 TYR A C 1
ATOM 842 O O . TYR A 1 118 ? 66.766 1.710 -136.004 1.00 80.44 118 TYR A O 1
ATOM 850 N N . GLN A 1 119 ? 66.856 0.150 -137.605 1.00 82.12 119 GLN A N 1
ATOM 851 C CA . GLN A 1 119 ? 65.583 -0.477 -137.227 1.00 82.12 119 GLN A CA 1
ATOM 852 C C . GLN A 1 119 ? 65.662 -1.149 -135.853 1.00 82.12 119 GLN A C 1
ATOM 854 O O . GLN A 1 119 ? 64.722 -1.026 -135.069 1.00 82.12 119 GLN A O 1
ATOM 859 N N . ARG A 1 120 ? 66.792 -1.795 -135.529 1.00 82.50 120 ARG A N 1
ATOM 860 C CA . ARG A 1 120 ? 67.059 -2.324 -134.185 1.00 82.50 120 ARG A CA 1
ATOM 861 C C . ARG A 1 120 ? 67.129 -1.195 -133.157 1.00 82.50 120 ARG A C 1
ATOM 863 O O . ARG A 1 120 ? 66.464 -1.289 -132.140 1.00 82.50 120 ARG A O 1
ATOM 870 N N . ALA A 1 121 ? 67.820 -0.095 -133.453 1.00 83.56 121 ALA A N 1
ATOM 871 C CA . ALA A 1 121 ? 67.900 1.070 -132.572 1.00 83.56 121 ALA A CA 1
ATOM 872 C C . ALA A 1 121 ? 66.540 1.767 -132.368 1.00 83.56 121 ALA A C 1
ATOM 874 O O . ALA A 1 121 ? 66.250 2.243 -131.272 1.00 83.56 121 ALA A O 1
ATOM 875 N N . ALA A 1 122 ? 65.685 1.820 -133.394 1.00 84.56 122 ALA A N 1
ATOM 876 C CA . ALA A 1 122 ? 64.326 2.348 -133.287 1.00 84.56 122 ALA A CA 1
ATOM 877 C C . ALA A 1 122 ? 63.429 1.438 -132.432 1.00 84.56 122 ALA A C 1
ATOM 879 O O . ALA A 1 122 ? 62.737 1.935 -131.545 1.00 84.56 122 ALA A O 1
ATOM 880 N N . ALA A 1 123 ? 63.498 0.120 -132.642 1.00 85.50 123 ALA A N 1
ATOM 881 C CA . ALA A 1 123 ? 62.800 -0.863 -131.817 1.00 85.50 123 ALA A CA 1
ATOM 882 C C . ALA A 1 123 ? 63.308 -0.863 -130.364 1.00 85.50 123 ALA A C 1
ATOM 884 O O . ALA A 1 123 ? 62.501 -0.925 -129.441 1.00 85.50 123 ALA A O 1
ATOM 885 N N . ASP A 1 124 ? 64.618 -0.713 -130.147 1.00 88.75 124 ASP A N 1
ATOM 886 C CA . ASP A 1 124 ? 65.231 -0.582 -128.821 1.00 88.75 124 ASP A CA 1
ATOM 887 C C . ASP A 1 124 ? 64.800 0.721 -128.142 1.00 88.75 124 ASP A C 1
ATOM 889 O O . ASP A 1 124 ? 64.462 0.713 -126.962 1.00 88.75 124 ASP A O 1
ATOM 893 N N . LYS A 1 125 ? 64.739 1.840 -128.876 1.00 87.94 125 LYS A N 1
ATOM 894 C CA . LYS A 1 125 ? 64.192 3.112 -128.378 1.00 87.94 125 LYS A CA 1
ATOM 895 C C . LYS A 1 125 ? 62.730 2.953 -127.959 1.00 87.94 125 LYS A C 1
ATOM 897 O O . LYS A 1 125 ? 62.372 3.423 -126.884 1.00 87.94 125 LYS A O 1
ATOM 902 N N . ASP A 1 126 ? 61.897 2.301 -128.769 1.00 89.06 126 ASP A N 1
ATOM 903 C CA . ASP A 1 126 ? 60.478 2.085 -128.458 1.00 89.06 126 ASP A CA 1
ATOM 904 C C . ASP A 1 126 ? 60.297 1.113 -127.277 1.00 89.06 126 ASP A C 1
ATOM 906 O O . ASP A 1 126 ? 59.488 1.373 -126.386 1.00 89.06 126 ASP A O 1
ATOM 910 N N . ALA A 1 127 ? 61.104 0.050 -127.194 1.00 90.44 127 ALA A N 1
ATOM 911 C CA . ALA A 1 127 ? 61.125 -0.877 -126.062 1.00 90.44 127 ALA A CA 1
ATOM 912 C C . ALA A 1 127 ? 61.611 -0.200 -124.769 1.00 90.44 127 ALA A C 1
ATOM 914 O O . ALA A 1 127 ? 61.038 -0.412 -123.698 1.00 90.44 127 ALA A O 1
ATOM 915 N N . LEU A 1 128 ? 62.632 0.658 -124.853 1.00 92.44 128 LEU A N 1
ATOM 916 C CA . LEU A 1 128 ? 63.100 1.479 -123.735 1.00 92.44 128 LEU A CA 1
ATOM 917 C C . LEU A 1 128 ? 62.052 2.515 -123.321 1.00 92.44 128 LEU A C 1
ATOM 919 O O . LEU A 1 128 ? 61.865 2.732 -122.127 1.00 92.44 128 LEU A O 1
ATOM 923 N N . GLN A 1 129 ? 61.337 3.119 -124.273 1.00 92.50 129 GLN A N 1
ATOM 924 C CA . GLN A 1 129 ? 60.262 4.074 -124.003 1.00 92.50 129 GLN A CA 1
ATOM 925 C C . GLN A 1 129 ? 59.061 3.392 -123.330 1.00 92.50 129 GLN A C 1
ATOM 927 O O . GLN A 1 129 ? 58.534 3.923 -122.353 1.00 92.50 129 GLN A O 1
ATOM 932 N N . ALA A 1 130 ? 58.685 2.187 -123.769 1.00 92.19 130 ALA A N 1
ATOM 933 C CA . ALA A 1 130 ? 57.671 1.365 -123.110 1.00 92.19 130 ALA A CA 1
ATOM 934 C C . ALA A 1 130 ? 58.103 0.946 -121.694 1.00 92.19 130 ALA A C 1
ATOM 936 O O . ALA A 1 130 ? 57.328 1.074 -120.750 1.00 92.19 130 ALA A O 1
ATOM 937 N N . ARG A 1 131 ? 59.365 0.529 -121.511 1.00 93.44 131 ARG A N 1
ATOM 938 C CA . ARG A 1 131 ? 59.916 0.169 -120.194 1.00 93.44 131 ARG A CA 1
ATOM 939 C C . ARG A 1 131 ? 60.023 1.371 -119.253 1.00 93.44 131 ARG A C 1
ATOM 941 O O . ARG A 1 131 ? 59.867 1.221 -118.042 1.00 93.44 131 ARG A O 1
ATOM 948 N N . LEU A 1 132 ? 60.307 2.561 -119.778 1.00 94.12 132 LEU A N 1
ATOM 949 C CA . LEU A 1 132 ? 60.274 3.806 -119.012 1.00 94.12 132 LEU A CA 1
ATOM 950 C C . LEU A 1 132 ? 58.842 4.119 -118.567 1.00 94.12 132 LEU A C 1
ATOM 952 O O . LEU A 1 132 ? 58.632 4.396 -117.389 1.00 94.12 132 LEU A O 1
ATOM 956 N N . GLN A 1 133 ? 57.872 4.015 -119.477 1.00 94.00 133 GLN A N 1
ATOM 957 C CA . GLN A 1 133 ? 56.459 4.243 -119.182 1.00 94.00 133 GLN A CA 1
ATOM 958 C C . GLN A 1 133 ? 55.927 3.254 -118.131 1.00 94.00 133 GLN A C 1
ATOM 960 O O . GLN A 1 133 ? 55.336 3.685 -117.144 1.00 94.00 133 GLN A O 1
ATOM 965 N N . GLU A 1 134 ? 56.225 1.957 -118.264 1.00 94.75 134 GLU A N 1
ATOM 966 C CA . GLU A 1 134 ? 55.873 0.938 -117.265 1.00 94.75 134 GLU A CA 1
ATOM 967 C C . GLU A 1 134 ? 56.512 1.245 -115.901 1.00 94.75 134 GLU A C 1
ATOM 969 O O . GLU A 1 134 ? 55.851 1.153 -114.868 1.00 94.75 134 GLU A O 1
ATOM 974 N N . ASN A 1 135 ? 57.786 1.658 -115.866 1.00 94.12 135 ASN A N 1
ATOM 975 C CA . ASN A 1 135 ? 58.442 2.047 -114.614 1.00 94.12 135 ASN A CA 1
ATOM 976 C C . ASN A 1 135 ? 57.812 3.297 -113.984 1.00 94.12 135 ASN A C 1
ATOM 978 O O . ASN A 1 135 ? 57.682 3.344 -112.761 1.00 94.12 135 ASN A O 1
ATOM 982 N N . ILE A 1 136 ? 57.402 4.285 -114.786 1.00 94.94 136 ILE A N 1
ATOM 983 C CA . ILE A 1 136 ? 56.688 5.479 -114.309 1.00 94.94 136 ILE A CA 1
ATOM 984 C C . ILE A 1 136 ? 55.332 5.080 -113.721 1.00 94.94 136 ILE A C 1
ATOM 986 O O . ILE A 1 136 ? 55.003 5.485 -112.608 1.00 94.94 136 ILE A O 1
ATOM 990 N N . GLU A 1 137 ? 54.555 4.255 -114.421 1.00 94.94 137 GLU A N 1
ATOM 991 C CA . GLU A 1 137 ? 53.255 3.767 -113.950 1.00 94.94 137 GLU A CA 1
ATOM 992 C C . GLU A 1 137 ? 53.391 2.924 -112.680 1.00 94.94 137 GLU A C 1
ATOM 994 O O . GLU A 1 137 ? 52.657 3.138 -111.713 1.00 94.94 137 GLU A O 1
ATOM 999 N N . ARG A 1 138 ? 54.385 2.030 -112.627 1.00 95.94 138 ARG A N 1
ATOM 1000 C CA . ARG A 1 138 ? 54.708 1.229 -111.441 1.00 95.94 138 ARG A CA 1
ATOM 1001 C C . ARG A 1 138 ? 55.120 2.107 -110.263 1.00 95.94 138 ARG A C 1
ATOM 1003 O O . ARG A 1 138 ? 54.676 1.861 -109.141 1.00 95.94 138 ARG A O 1
ATOM 1010 N N . HIS A 1 139 ? 55.947 3.124 -110.501 1.00 95.25 139 HIS A N 1
ATOM 1011 C CA . HIS A 1 139 ? 56.351 4.084 -109.478 1.00 95.25 139 HIS A CA 1
ATOM 1012 C C . HIS A 1 139 ? 55.148 4.875 -108.956 1.00 95.25 139 HIS A C 1
ATOM 1014 O O . HIS A 1 139 ? 54.949 4.939 -107.745 1.00 95.25 139 HIS A O 1
ATOM 1020 N N . ASN A 1 140 ? 54.301 5.396 -109.847 1.00 95.38 140 ASN A N 1
ATOM 1021 C CA . ASN A 1 140 ? 53.083 6.117 -109.481 1.00 95.38 140 ASN A CA 1
ATOM 1022 C C . ASN A 1 140 ? 52.097 5.228 -108.709 1.00 95.38 140 ASN A C 1
ATOM 1024 O O . ASN A 1 140 ? 51.530 5.661 -107.709 1.00 95.38 140 ASN A O 1
ATOM 1028 N N . ALA A 1 141 ? 51.922 3.967 -109.114 1.00 95.88 141 ALA A N 1
ATOM 1029 C CA . ALA A 1 141 ? 51.087 3.007 -108.396 1.00 95.88 141 ALA A CA 1
ATOM 1030 C C . ALA A 1 141 ? 51.626 2.723 -106.984 1.00 95.88 141 ALA A C 1
ATOM 1032 O O . ALA A 1 141 ? 50.859 2.703 -106.019 1.00 95.88 141 ALA A O 1
ATOM 1033 N N . LEU A 1 142 ? 52.946 2.551 -106.844 1.00 96.12 142 LEU A N 1
ATOM 1034 C CA . LEU A 1 142 ? 53.599 2.363 -105.548 1.00 96.12 142 LEU A CA 1
ATOM 1035 C C . LEU A 1 142 ? 53.474 3.615 -104.667 1.00 96.12 142 LEU A C 1
ATOM 1037 O O . LEU A 1 142 ? 53.172 3.494 -103.481 1.00 96.12 142 LEU A O 1
ATOM 1041 N N . LEU A 1 143 ? 53.664 4.803 -105.244 1.00 95.81 143 LEU A N 1
ATOM 1042 C CA . LEU A 1 143 ? 53.523 6.086 -104.561 1.00 95.81 143 LEU A CA 1
ATOM 1043 C C . LEU A 1 143 ? 52.091 6.282 -104.050 1.00 95.81 143 LEU A C 1
ATOM 1045 O O . LEU A 1 143 ? 51.903 6.587 -102.875 1.00 95.81 143 LEU A O 1
ATOM 1049 N N . ASN A 1 144 ? 51.087 6.030 -104.894 1.00 95.38 144 ASN A N 1
ATOM 1050 C CA . ASN A 1 144 ? 49.674 6.114 -104.523 1.00 95.38 144 ASN A CA 1
ATOM 1051 C C . ASN A 1 144 ? 49.313 5.104 -103.426 1.00 95.38 144 ASN A C 1
ATOM 1053 O O . ASN A 1 144 ? 48.634 5.460 -102.463 1.00 95.38 144 ASN A O 1
ATOM 1057 N N . LYS A 1 145 ? 49.796 3.856 -103.526 1.00 96.69 145 LYS A N 1
ATOM 1058 C CA . LYS A 1 145 ? 49.586 2.832 -102.492 1.00 96.69 145 LYS A CA 1
ATOM 1059 C C . LYS A 1 145 ? 50.214 3.242 -101.158 1.00 96.69 145 LYS A C 1
ATOM 1061 O O . LYS A 1 145 ? 49.545 3.173 -100.131 1.00 96.69 145 LYS A O 1
ATOM 1066 N N . ASN A 1 146 ? 51.468 3.690 -101.173 1.00 95.69 146 ASN A N 1
ATOM 1067 C CA . ASN A 1 146 ? 52.175 4.145 -99.976 1.00 95.69 146 ASN A CA 1
ATOM 1068 C C . ASN A 1 146 ? 51.483 5.372 -99.358 1.00 95.69 146 ASN A C 1
ATOM 1070 O O . ASN A 1 146 ? 51.233 5.407 -98.157 1.00 95.69 146 ASN A O 1
ATOM 1074 N N . SER A 1 147 ? 51.069 6.336 -100.185 1.00 96.00 147 SER A N 1
ATOM 1075 C CA . SER A 1 147 ? 50.289 7.496 -99.746 1.00 96.00 147 SER A CA 1
ATOM 1076 C C . SER A 1 147 ? 48.984 7.076 -99.055 1.00 96.00 147 SER A C 1
ATOM 1078 O O . SER A 1 147 ? 48.719 7.515 -97.937 1.00 96.00 147 SER A O 1
ATOM 1080 N N . ALA A 1 148 ? 48.216 6.155 -99.648 1.00 96.31 148 ALA A N 1
ATOM 1081 C CA . ALA A 1 148 ? 46.983 5.642 -99.052 1.00 96.31 148 ALA A CA 1
ATOM 1082 C C . ALA A 1 148 ? 47.223 4.879 -97.733 1.00 96.31 148 ALA A C 1
ATOM 1084 O O . ALA A 1 148 ? 46.450 5.021 -96.782 1.00 96.31 148 ALA A O 1
ATOM 1085 N N . GLU A 1 149 ? 48.293 4.084 -97.642 1.00 96.31 149 GLU A N 1
ATOM 1086 C CA . GLU A 1 149 ? 48.690 3.402 -96.404 1.00 96.31 149 GLU A CA 1
ATOM 1087 C C . GLU A 1 149 ? 49.116 4.399 -95.314 1.00 96.31 149 GLU A C 1
ATOM 1089 O O . GLU A 1 149 ? 48.700 4.255 -94.162 1.00 96.31 149 GLU A O 1
ATOM 1094 N N . CYS A 1 150 ? 49.863 5.448 -95.674 1.00 96.12 150 CYS A N 1
ATOM 1095 C CA . CYS A 1 150 ? 50.260 6.520 -94.765 1.00 96.12 150 CYS A CA 1
ATOM 1096 C C . CYS A 1 150 ? 49.035 7.261 -94.209 1.00 96.12 150 CYS A C 1
ATOM 1098 O O . CYS A 1 150 ? 48.916 7.416 -92.994 1.00 96.12 150 CYS A O 1
ATOM 1100 N N . GLU A 1 151 ? 48.078 7.636 -95.063 1.00 96.94 151 GLU A N 1
ATOM 1101 C CA . GLU A 1 151 ? 46.823 8.269 -94.631 1.00 96.94 151 GLU A CA 1
ATOM 1102 C C . GLU A 1 151 ? 45.983 7.343 -93.739 1.00 96.94 151 GLU A C 1
ATOM 1104 O O . GLU A 1 151 ? 45.447 7.771 -92.714 1.00 96.94 151 GLU A O 1
ATOM 1109 N N . LYS A 1 152 ? 45.934 6.039 -94.043 1.00 97.75 152 LYS A N 1
ATOM 1110 C CA . LYS A 1 152 ? 45.266 5.046 -93.188 1.00 97.75 152 LYS A CA 1
ATOM 1111 C C . LYS A 1 152 ? 45.913 4.948 -91.803 1.00 97.75 152 LYS A C 1
ATOM 1113 O O . LYS A 1 152 ? 45.194 4.855 -90.807 1.00 97.75 152 LYS A O 1
ATOM 1118 N N . VAL A 1 153 ? 47.245 4.949 -91.719 1.00 97.81 153 VAL A N 1
ATOM 1119 C CA . VAL A 1 153 ? 47.976 4.915 -90.439 1.00 97.81 153 VAL A CA 1
ATOM 1120 C C . VAL A 1 153 ? 47.795 6.221 -89.667 1.00 97.81 153 VAL A C 1
ATOM 1122 O O . VAL A 1 153 ? 47.516 6.165 -88.471 1.00 97.81 153 VAL A O 1
ATOM 1125 N N . LYS A 1 154 ? 47.867 7.384 -90.331 1.00 96.56 154 LYS A N 1
ATOM 1126 C CA . LYS A 1 154 ? 47.594 8.691 -89.710 1.00 96.56 154 LYS A CA 1
ATOM 1127 C C . LYS A 1 154 ? 46.195 8.747 -89.105 1.00 96.56 154 LYS A C 1
ATOM 1129 O O . LYS A 1 154 ? 46.056 9.160 -87.958 1.00 96.56 154 LYS A O 1
ATOM 1134 N N . LYS A 1 155 ? 45.178 8.277 -89.838 1.00 97.62 155 LYS A N 1
ATOM 1135 C CA . LYS A 1 155 ? 43.803 8.209 -89.331 1.00 97.62 155 LYS A CA 1
ATOM 1136 C C . LYS A 1 155 ? 43.698 7.304 -88.102 1.00 97.62 155 LYS A C 1
ATOM 1138 O O . LYS A 1 155 ? 43.185 7.740 -87.082 1.00 97.62 155 LYS A O 1
ATOM 1143 N N . LYS A 1 156 ? 44.260 6.089 -88.154 1.00 97.81 156 LYS A N 1
ATOM 1144 C CA . LYS A 1 156 ? 44.285 5.175 -86.995 1.00 97.81 156 LYS A CA 1
ATOM 1145 C C . LYS A 1 156 ? 44.992 5.776 -85.778 1.00 97.81 156 LYS A C 1
ATOM 1147 O O . LYS A 1 156 ? 44.547 5.563 -84.657 1.00 97.81 156 LYS A O 1
ATOM 1152 N N . LEU A 1 157 ? 46.091 6.503 -85.988 1.00 96.88 157 LEU A N 1
ATOM 1153 C CA . LEU A 1 157 ? 46.803 7.191 -84.913 1.00 96.88 157 LEU A CA 1
ATOM 1154 C C . LEU A 1 157 ? 45.947 8.310 -84.308 1.00 96.88 157 LEU A C 1
ATOM 1156 O O . LEU A 1 157 ? 45.892 8.428 -83.088 1.00 96.88 157 LEU A O 1
ATOM 1160 N N . ALA A 1 158 ? 45.263 9.100 -85.139 1.00 97.31 158 ALA A N 1
ATOM 1161 C CA . ALA A 1 158 ? 44.347 10.139 -84.677 1.00 97.31 158 ALA A CA 1
ATOM 1162 C C . ALA A 1 158 ? 43.179 9.550 -83.866 1.00 97.31 158 ALA A C 1
ATOM 1164 O O . ALA A 1 158 ? 42.919 10.023 -82.760 1.00 97.31 158 ALA A O 1
ATOM 1165 N N . ASP A 1 159 ? 42.551 8.478 -84.362 1.00 97.88 159 ASP A N 1
ATOM 1166 C CA . ASP A 1 159 ? 41.470 7.767 -83.669 1.00 97.88 159 ASP A CA 1
ATOM 1167 C C . ASP A 1 159 ? 41.957 7.213 -82.312 1.00 97.88 159 ASP A C 1
ATOM 1169 O O . ASP A 1 159 ? 41.305 7.410 -81.287 1.00 97.88 159 ASP A O 1
ATOM 1173 N N . ALA A 1 160 ? 43.149 6.602 -82.269 1.00 97.50 160 ALA A N 1
ATOM 1174 C CA . ALA A 1 160 ? 43.743 6.078 -81.036 1.00 97.50 160 ALA A CA 1
ATOM 1175 C C . ALA A 1 160 ? 44.108 7.182 -80.026 1.00 97.50 160 ALA A C 1
ATOM 1177 O O . ALA A 1 160 ? 43.956 6.995 -78.818 1.00 97.50 160 ALA A O 1
ATOM 1178 N N . LEU A 1 161 ? 44.582 8.343 -80.493 1.00 97.12 161 LEU A N 1
ATOM 1179 C CA . LEU A 1 161 ? 44.853 9.498 -79.630 1.00 97.12 161 LEU A CA 1
ATOM 1180 C C . LEU A 1 161 ? 43.560 10.084 -79.055 1.00 97.12 161 LEU A C 1
ATOM 1182 O O . LEU A 1 161 ? 43.520 10.413 -77.870 1.00 97.12 161 LEU A O 1
ATOM 1186 N N . GLN A 1 162 ? 42.500 10.170 -79.862 1.00 97.94 162 GLN A N 1
ATOM 1187 C CA . GLN A 1 162 ? 41.183 10.606 -79.402 1.00 97.94 162 GLN A CA 1
ATOM 1188 C C . GLN A 1 162 ? 40.597 9.629 -78.373 1.00 97.94 162 GLN A C 1
ATOM 1190 O O . GLN A 1 162 ? 40.066 10.054 -77.347 1.00 97.94 162 GLN A O 1
ATOM 1195 N N . GLU A 1 163 ? 40.709 8.323 -78.619 1.00 97.94 163 GLU A N 1
ATOM 1196 C CA . GLU A 1 163 ? 40.238 7.288 -77.701 1.00 97.94 163 GLU A CA 1
ATOM 1197 C C . GLU A 1 163 ? 41.028 7.299 -76.381 1.00 97.94 163 GLU A C 1
ATOM 1199 O O . GLU A 1 163 ? 40.431 7.249 -75.304 1.00 97.94 163 GLU A O 1
ATOM 1204 N N . LYS A 1 164 ? 42.355 7.468 -76.442 1.00 97.56 164 LYS A N 1
ATOM 1205 C CA . LYS A 1 164 ? 43.199 7.663 -75.255 1.00 97.56 164 LYS A CA 1
ATOM 1206 C C . LYS A 1 164 ? 42.741 8.868 -74.430 1.00 97.56 164 LYS A C 1
ATOM 1208 O O . LYS A 1 164 ? 42.652 8.757 -73.209 1.00 97.56 164 LYS A O 1
ATOM 1213 N N . GLU A 1 165 ? 42.462 10.003 -75.070 1.00 98.00 165 GLU A N 1
ATOM 1214 C CA . GLU A 1 165 ? 42.000 11.210 -74.373 1.00 98.00 165 GLU A CA 1
ATOM 1215 C C . GLU A 1 165 ? 40.632 10.990 -73.716 1.00 98.00 165 GLU A C 1
ATOM 1217 O O . GLU A 1 165 ? 40.431 11.351 -72.554 1.00 98.00 165 GLU A O 1
ATOM 1222 N N . LYS A 1 166 ? 39.714 10.312 -74.416 1.00 98.31 166 LYS A N 1
ATOM 1223 C CA . LYS A 1 166 ? 38.413 9.920 -73.863 1.00 98.31 166 LYS A CA 1
ATOM 1224 C C . LYS A 1 166 ? 38.576 9.043 -72.618 1.00 98.31 166 LYS A C 1
ATOM 1226 O O . LYS A 1 166 ? 38.039 9.390 -71.572 1.00 98.31 166 LYS A O 1
ATOM 1231 N N . TYR A 1 167 ? 39.353 7.959 -72.692 1.00 98.06 167 TYR A N 1
ATOM 1232 C CA . TYR A 1 167 ? 39.564 7.084 -71.533 1.00 98.06 167 TYR A CA 1
ATOM 1233 C C . TYR A 1 167 ? 40.302 7.782 -70.390 1.00 98.06 167 TYR A C 1
ATOM 1235 O O . TYR A 1 167 ? 39.991 7.534 -69.230 1.00 98.06 167 TYR A O 1
ATOM 1243 N N . SER A 1 168 ? 41.246 8.677 -70.691 1.00 97.94 168 SER A N 1
ATOM 1244 C CA . SER A 1 168 ? 41.921 9.498 -69.680 1.00 97.94 168 SER A CA 1
ATOM 1245 C C . SER A 1 168 ? 40.914 10.338 -68.883 1.00 97.94 168 SER A C 1
ATOM 1247 O O . SER A 1 168 ? 40.933 10.340 -67.648 1.00 97.94 168 SER A O 1
ATOM 1249 N N . LYS A 1 169 ? 39.972 10.989 -69.581 1.00 98.25 169 LYS A N 1
ATOM 1250 C CA . LYS A 1 169 ? 38.888 11.754 -68.957 1.00 98.25 169 LYS A CA 1
ATOM 1251 C C . LYS A 1 169 ? 37.937 10.859 -68.159 1.00 98.25 169 LYS A C 1
ATOM 1253 O O . LYS A 1 169 ? 37.637 11.192 -67.013 1.00 98.25 169 LYS A O 1
ATOM 1258 N N . ASP A 1 170 ? 37.517 9.727 -68.724 1.00 98.06 170 ASP A N 1
ATOM 1259 C CA . ASP A 1 170 ? 36.613 8.777 -68.063 1.00 98.06 170 ASP A CA 1
ATOM 1260 C C . ASP A 1 170 ? 37.240 8.234 -66.762 1.00 98.06 170 ASP A C 1
ATOM 1262 O O . ASP A 1 170 ? 36.591 8.205 -65.716 1.00 98.06 170 ASP A O 1
ATOM 1266 N N . VAL A 1 171 ? 38.533 7.879 -66.779 1.00 98.38 171 VAL A N 1
ATOM 1267 C CA . VAL A 1 171 ? 39.277 7.431 -65.587 1.00 98.38 171 VAL A CA 1
ATOM 1268 C C . VAL A 1 171 ? 39.344 8.530 -64.528 1.00 98.38 171 VAL A C 1
ATOM 1270 O O . VAL A 1 171 ? 39.148 8.251 -63.343 1.00 98.38 171 VAL A O 1
ATOM 1273 N N . GLN A 1 172 ? 39.595 9.778 -64.929 1.00 98.25 172 GLN A N 1
ATOM 1274 C CA . GLN A 1 172 ? 39.638 10.902 -63.997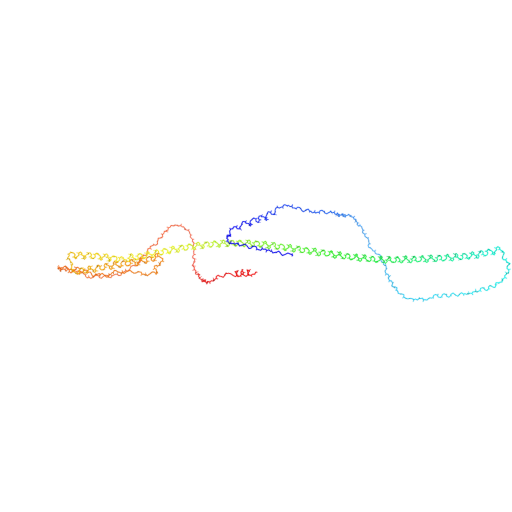 1.00 98.25 172 GLN A CA 1
ATOM 1275 C C . GLN A 1 172 ? 38.261 11.182 -63.376 1.00 98.25 172 GLN A C 1
ATOM 1277 O O . GLN A 1 172 ? 38.178 11.440 -62.174 1.00 98.25 172 GLN A O 1
ATOM 1282 N N . GLU A 1 173 ? 37.184 11.084 -64.157 1.00 98.31 173 GLU A N 1
ATOM 1283 C CA . GLU A 1 173 ? 35.812 11.238 -63.668 1.00 98.31 173 GLU A CA 1
ATOM 1284 C C . GLU A 1 173 ? 35.442 10.127 -62.676 1.00 98.31 173 GLU A C 1
ATOM 1286 O O . GLU A 1 173 ? 34.941 10.414 -61.587 1.00 98.31 173 GLU A O 1
ATOM 1291 N N . VAL A 1 174 ? 35.744 8.866 -63.004 1.00 98.44 174 VAL A N 1
ATOM 1292 C CA . VAL A 1 174 ? 35.523 7.729 -62.097 1.00 98.44 174 VAL A CA 1
ATOM 1293 C C . VAL A 1 174 ? 36.327 7.903 -60.810 1.00 98.44 174 VAL A C 1
ATOM 1295 O O . VAL A 1 174 ? 35.784 7.731 -59.723 1.00 98.44 174 VAL A O 1
ATOM 1298 N N . LYS A 1 175 ? 37.598 8.312 -60.900 1.00 98.00 175 LYS A N 1
ATOM 1299 C CA . LYS A 1 175 ? 38.442 8.564 -59.725 1.00 98.00 175 LYS A CA 1
ATOM 1300 C C . LYS A 1 175 ? 37.846 9.639 -58.811 1.00 98.00 175 LYS A C 1
ATOM 1302 O O . LYS A 1 175 ? 37.810 9.442 -57.598 1.00 98.00 175 LYS A O 1
ATOM 1307 N N . GLN A 1 176 ? 37.370 10.750 -59.378 1.00 98.44 176 GLN A N 1
ATOM 1308 C CA . GLN A 1 176 ? 36.734 11.826 -58.611 1.00 98.44 176 GLN A CA 1
ATOM 1309 C C . GLN A 1 176 ? 35.437 11.359 -57.942 1.00 98.44 176 GLN A C 1
ATOM 1311 O O . GLN A 1 176 ? 35.262 11.585 -56.745 1.00 98.44 176 GLN A O 1
ATOM 1316 N N . LYS A 1 177 ? 34.563 10.655 -58.675 1.00 98.50 177 LYS A N 1
ATOM 1317 C CA . LYS A 1 177 ? 33.310 10.109 -58.127 1.00 98.50 177 LYS A CA 1
ATOM 1318 C C . LYS A 1 177 ? 33.565 9.130 -56.982 1.00 98.50 177 LYS A C 1
ATOM 1320 O O . LYS A 1 177 ? 32.955 9.267 -55.927 1.00 98.50 177 LYS A O 1
ATOM 1325 N N . THR A 1 178 ? 34.511 8.208 -57.151 1.00 97.94 178 THR A N 1
ATOM 1326 C CA . THR A 1 178 ? 34.889 7.247 -56.105 1.00 97.94 178 THR A CA 1
ATOM 1327 C C . THR A 1 178 ? 35.453 7.951 -54.870 1.00 97.94 178 THR A C 1
ATOM 1329 O O . THR A 1 178 ? 35.126 7.582 -53.745 1.00 97.94 178 THR A O 1
ATOM 1332 N N . GLN A 1 179 ? 36.283 8.985 -55.046 1.00 98.44 179 GLN A N 1
ATOM 1333 C CA . GLN A 1 179 ? 36.828 9.746 -53.919 1.00 98.44 179 GLN A CA 1
ATOM 1334 C C . GLN A 1 179 ? 35.730 10.486 -53.139 1.00 98.44 179 GLN A C 1
ATOM 1336 O O . GLN A 1 179 ? 35.767 10.505 -51.906 1.00 98.44 179 GLN A O 1
ATOM 1341 N N . GLU A 1 180 ? 34.749 11.056 -53.839 1.00 98.44 180 GLU A N 1
ATOM 1342 C CA . GLU A 1 180 ? 33.600 11.719 -53.219 1.00 98.44 180 GLU A CA 1
ATOM 1343 C C . GLU A 1 180 ? 32.697 10.722 -52.481 1.00 98.44 180 GLU A C 1
ATOM 1345 O O . GLU A 1 180 ? 32.296 10.965 -51.343 1.00 98.44 180 GLU A O 1
ATOM 1350 N N . GLU A 1 181 ? 32.441 9.552 -53.068 1.00 98.38 181 GLU A N 1
ATOM 1351 C CA . GLU A 1 181 ? 31.662 8.496 -52.420 1.00 98.38 181 GLU A CA 1
ATOM 1352 C C . GLU A 1 181 ? 32.357 7.960 -51.160 1.00 98.38 181 GLU A C 1
ATOM 1354 O O . GLU A 1 181 ? 31.718 7.829 -50.116 1.00 98.38 181 GLU A O 1
ATOM 1359 N N . ILE A 1 182 ? 33.680 7.755 -51.199 1.00 98.56 182 ILE A N 1
ATOM 1360 C CA . ILE A 1 182 ? 34.468 7.389 -50.012 1.00 98.56 182 ILE A CA 1
ATOM 1361 C C . ILE A 1 182 ? 34.350 8.466 -48.928 1.00 98.56 182 ILE A C 1
ATOM 1363 O O . ILE A 1 182 ? 34.192 8.130 -47.753 1.00 98.56 182 ILE A O 1
ATOM 1367 N N . ARG A 1 183 ? 34.419 9.755 -49.292 1.00 98.62 183 ARG A N 1
ATOM 1368 C CA . ARG A 1 183 ? 34.268 10.862 -48.335 1.00 98.62 183 ARG A CA 1
ATOM 1369 C C . ARG A 1 183 ? 32.885 10.843 -47.689 1.00 98.62 183 ARG A C 1
ATOM 1371 O O . ARG A 1 183 ? 32.783 10.910 -46.466 1.00 98.62 183 ARG A O 1
ATOM 1378 N N . LYS A 1 184 ? 31.837 10.692 -48.501 1.00 98.75 184 LYS A N 1
ATOM 1379 C CA . LYS A 1 184 ? 30.447 10.619 -48.045 1.00 98.75 184 LYS A CA 1
ATOM 1380 C C . LYS A 1 184 ? 30.215 9.430 -47.116 1.00 98.75 184 LYS A C 1
ATOM 1382 O O . LYS A 1 184 ? 29.596 9.594 -46.070 1.00 98.75 184 LYS A O 1
ATOM 1387 N N . LEU A 1 185 ? 30.723 8.248 -47.465 1.00 98.62 185 LEU A N 1
ATOM 1388 C CA . LEU A 1 185 ? 30.598 7.050 -46.633 1.00 98.62 185 LEU A CA 1
ATOM 1389 C C . LEU A 1 185 ? 31.348 7.198 -45.305 1.00 98.62 185 LEU A C 1
ATOM 1391 O O . LEU A 1 185 ? 30.809 6.818 -44.271 1.00 98.62 185 LEU A O 1
ATOM 1395 N N . ARG A 1 186 ? 32.548 7.796 -45.307 1.00 98.50 186 ARG A N 1
ATOM 1396 C CA . ARG A 1 186 ? 33.292 8.086 -44.069 1.00 98.50 186 ARG A CA 1
ATOM 1397 C C . ARG A 1 186 ? 32.512 9.013 -43.143 1.00 98.50 186 ARG A C 1
ATOM 1399 O O . ARG A 1 186 ? 32.362 8.676 -41.975 1.00 98.50 186 ARG A O 1
ATOM 1406 N N . GLN A 1 187 ? 31.957 10.103 -43.678 1.00 98.62 187 GLN A N 1
ATOM 1407 C CA . GLN A 1 187 ? 31.124 11.016 -42.891 1.00 98.62 187 GLN A CA 1
ATOM 1408 C C . GLN A 1 187 ? 29.890 10.301 -42.325 1.00 98.62 187 GLN A C 1
ATOM 1410 O O . GLN A 1 187 ? 29.588 10.425 -41.147 1.00 98.62 187 GLN A O 1
ATOM 1415 N N . GLN A 1 188 ? 29.209 9.480 -43.132 1.00 98.50 188 GLN A N 1
ATOM 1416 C CA . GLN A 1 188 ? 28.053 8.712 -42.659 1.00 98.50 188 GLN A CA 1
ATOM 1417 C C . GLN A 1 188 ? 28.399 7.701 -41.561 1.00 98.50 188 GLN A C 1
ATOM 1419 O O . GLN A 1 188 ? 27.549 7.418 -40.717 1.00 98.50 188 GLN A O 1
ATOM 1424 N N . CYS A 1 189 ? 29.595 7.108 -41.592 1.00 98.38 189 CYS A N 1
ATOM 1425 C CA . CYS A 1 189 ? 30.063 6.241 -40.514 1.00 98.38 189 CYS A CA 1
ATOM 1426 C C . CYS A 1 189 ? 30.300 7.044 -39.231 1.00 98.38 189 CYS A C 1
ATOM 1428 O O . CYS A 1 189 ? 29.816 6.633 -38.183 1.00 98.38 189 CYS A O 1
ATOM 1430 N N . GLU A 1 190 ? 30.953 8.204 -39.324 1.00 98.56 190 GLU A N 1
ATOM 1431 C CA . GLU A 1 190 ? 31.205 9.091 -38.181 1.00 98.56 190 GLU A CA 1
ATOM 1432 C C . GLU A 1 190 ? 29.897 9.582 -37.538 1.00 98.56 190 GLU A C 1
ATOM 1434 O O . GLU A 1 190 ? 29.696 9.412 -36.335 1.00 98.56 190 GLU A O 1
ATOM 1439 N N . ASP A 1 191 ? 28.940 10.048 -38.347 1.00 98.50 191 ASP A N 1
ATOM 1440 C CA . ASP A 1 191 ? 27.622 10.488 -37.871 1.00 98.50 191 ASP A CA 1
ATOM 1441 C C . ASP A 1 191 ? 26.859 9.354 -37.155 1.00 98.50 191 ASP A C 1
ATOM 1443 O O . ASP A 1 191 ? 26.152 9.570 -36.163 1.00 98.50 191 ASP A O 1
ATOM 1447 N N . LYS A 1 192 ? 26.974 8.118 -37.663 1.00 98.44 192 LYS A N 1
ATOM 1448 C CA . LYS A 1 192 ? 26.357 6.936 -37.042 1.00 98.44 192 LYS A CA 1
ATOM 1449 C C . LYS A 1 192 ? 27.054 6.559 -35.742 1.00 98.44 192 LYS A C 1
ATOM 1451 O O . LYS A 1 192 ? 26.352 6.244 -34.783 1.00 98.44 192 LYS A O 1
ATOM 1456 N N . ASP A 1 193 ? 28.380 6.608 -35.692 1.00 98.62 193 ASP A N 1
ATOM 1457 C CA . ASP A 1 193 ? 29.151 6.315 -34.484 1.00 98.62 193 ASP A CA 1
ATOM 1458 C C . ASP A 1 193 ? 28.821 7.310 -33.370 1.00 98.62 193 ASP A C 1
ATOM 1460 O O . ASP A 1 193 ? 28.583 6.908 -32.229 1.00 98.62 193 ASP A O 1
ATOM 1464 N N . ASP A 1 194 ? 28.709 8.596 -33.692 1.00 98.62 194 ASP A N 1
ATOM 1465 C CA . ASP A 1 194 ? 28.316 9.613 -32.720 1.00 98.62 194 ASP A CA 1
ATOM 1466 C C . ASP A 1 194 ? 26.874 9.424 -32.249 1.00 98.62 194 ASP A C 1
ATOM 1468 O O . ASP A 1 194 ? 26.604 9.451 -31.044 1.00 98.62 194 ASP A O 1
ATOM 1472 N N . LYS A 1 195 ? 25.952 9.094 -33.160 1.00 98.56 195 LYS A N 1
ATOM 1473 C CA . LYS A 1 195 ? 24.578 8.738 -32.786 1.00 98.56 195 LYS A CA 1
ATOM 1474 C C . LYS A 1 195 ? 24.528 7.511 -31.869 1.00 98.56 195 LYS A C 1
ATOM 1476 O O . LYS A 1 195 ? 23.751 7.503 -30.912 1.00 98.56 195 LYS A O 1
ATOM 1481 N N . ILE A 1 196 ? 25.343 6.489 -32.129 1.00 98.69 196 ILE A N 1
ATOM 1482 C CA . ILE A 1 196 ? 25.451 5.293 -31.281 1.00 98.69 196 ILE A CA 1
ATOM 1483 C C . ILE A 1 196 ? 25.964 5.674 -29.890 1.00 98.69 196 ILE A C 1
ATOM 1485 O O . ILE A 1 196 ? 25.375 5.247 -28.896 1.00 98.69 196 ILE A O 1
ATOM 1489 N N . LYS A 1 197 ? 27.005 6.511 -29.790 1.00 98.69 197 LYS A N 1
ATOM 1490 C CA . LYS A 1 197 ? 27.522 6.995 -28.498 1.00 98.69 197 LYS A CA 1
ATOM 1491 C C . LYS A 1 197 ? 26.445 7.737 -27.708 1.00 98.69 197 LYS A C 1
ATOM 1493 O O . LYS A 1 197 ? 26.245 7.437 -26.531 1.00 98.69 197 LYS A O 1
ATOM 1498 N N . THR A 1 198 ? 25.713 8.653 -28.347 1.00 98.69 198 THR A N 1
ATOM 1499 C CA . THR A 1 198 ? 24.625 9.401 -27.698 1.00 98.69 198 THR A CA 1
ATOM 1500 C C . THR A 1 198 ? 23.512 8.477 -27.206 1.00 98.69 198 THR A C 1
ATOM 1502 O O . THR A 1 198 ? 23.065 8.606 -26.066 1.00 98.69 198 THR A O 1
ATOM 1505 N N . LEU A 1 199 ? 23.070 7.524 -28.034 1.00 98.56 199 LEU A N 1
ATOM 1506 C CA . LEU A 1 199 ? 22.015 6.582 -27.654 1.00 98.56 199 LEU A CA 1
ATOM 1507 C C . LEU A 1 199 ? 22.456 5.649 -26.522 1.00 98.56 199 LEU A C 1
ATOM 1509 O O . LEU A 1 199 ? 21.680 5.426 -25.597 1.00 98.56 199 LEU A O 1
ATOM 1513 N N . ASN A 1 200 ? 23.698 5.160 -26.551 1.00 98.56 200 ASN A N 1
ATOM 1514 C CA . ASN A 1 200 ? 24.252 4.341 -25.472 1.00 98.56 200 ASN A CA 1
ATOM 1515 C C . ASN A 1 200 ? 24.329 5.115 -24.155 1.00 98.56 200 ASN A C 1
ATOM 1517 O O . ASN A 1 200 ? 23.944 4.585 -23.115 1.00 98.56 200 ASN A O 1
ATOM 1521 N N . HIS A 1 201 ? 24.777 6.373 -24.190 1.00 98.56 201 HIS A N 1
ATOM 1522 C CA . HIS A 1 201 ? 24.805 7.218 -22.998 1.00 98.56 201 HIS A CA 1
ATOM 1523 C C . HIS A 1 201 ? 23.400 7.417 -22.416 1.00 98.56 201 HIS A C 1
ATOM 1525 O O . HIS A 1 201 ? 23.196 7.214 -21.220 1.00 98.56 201 HIS A O 1
ATOM 1531 N N . LYS A 1 202 ? 22.417 7.724 -23.271 1.00 98.62 202 LYS A N 1
ATOM 1532 C CA . LYS A 1 202 ? 21.021 7.884 -22.853 1.00 98.62 202 LYS A CA 1
ATOM 1533 C C . LYS A 1 202 ? 20.444 6.596 -22.262 1.00 98.62 202 LYS A C 1
ATOM 1535 O O . LYS A 1 202 ? 19.813 6.636 -21.216 1.00 98.62 202 LYS A O 1
ATOM 1540 N N . LEU A 1 203 ? 20.696 5.449 -22.891 1.00 98.50 203 LEU A N 1
ATOM 1541 C CA . LEU A 1 203 ? 20.226 4.155 -22.395 1.00 98.50 203 LEU A CA 1
ATOM 1542 C C . LEU A 1 203 ? 20.823 3.827 -21.021 1.00 98.50 203 LEU A C 1
ATOM 1544 O O . LEU A 1 203 ? 20.109 3.350 -20.141 1.00 98.50 203 LEU A O 1
ATOM 1548 N N . MET A 1 204 ? 22.113 4.107 -20.826 1.00 98.50 204 MET A N 1
ATOM 1549 C CA . MET A 1 204 ? 22.783 3.944 -19.534 1.00 98.50 204 MET A CA 1
ATOM 1550 C C . MET A 1 204 ? 22.179 4.848 -18.457 1.00 98.50 204 MET A C 1
ATOM 1552 O O . MET A 1 204 ? 21.950 4.392 -17.337 1.00 98.50 204 MET A O 1
ATOM 1556 N N . GLN A 1 205 ? 21.888 6.105 -18.796 1.00 98.56 205 GLN A N 1
ATOM 1557 C CA . GLN A 1 205 ? 21.230 7.039 -17.888 1.00 98.56 205 GLN A CA 1
ATOM 1558 C C . GLN A 1 205 ? 19.818 6.559 -17.517 1.00 98.56 205 GLN A C 1
ATOM 1560 O O . GLN A 1 205 ? 19.517 6.427 -16.332 1.00 98.56 205 GLN A O 1
ATOM 1565 N N . ASP A 1 206 ? 18.993 6.201 -18.505 1.00 98.44 206 ASP A N 1
ATOM 1566 C CA . ASP A 1 206 ? 17.634 5.692 -18.289 1.00 98.44 206 ASP A CA 1
ATOM 1567 C C . ASP A 1 206 ? 17.639 4.421 -17.419 1.00 98.44 206 ASP A C 1
ATOM 1569 O O . ASP A 1 206 ? 16.779 4.236 -16.553 1.00 98.44 206 ASP A O 1
ATOM 1573 N N . ALA A 1 207 ? 18.606 3.522 -17.633 1.00 98.50 207 ALA A N 1
ATOM 1574 C CA . ALA A 1 207 ? 18.767 2.314 -16.828 1.00 98.50 207 ALA A CA 1
ATOM 1575 C C . ALA A 1 207 ? 19.125 2.644 -15.370 1.00 98.50 207 ALA A C 1
ATOM 1577 O O . ALA A 1 207 ? 18.556 2.055 -14.446 1.00 98.50 207 ALA A O 1
ATOM 1578 N N . GLN A 1 208 ? 20.024 3.608 -15.158 1.00 98.50 208 GLN A N 1
ATOM 1579 C CA . GLN A 1 208 ? 20.420 4.058 -13.825 1.00 98.50 208 GLN A CA 1
ATOM 1580 C C . GLN A 1 208 ? 19.260 4.741 -13.087 1.00 98.50 208 GLN A C 1
ATOM 1582 O O . GLN A 1 208 ? 19.014 4.442 -11.918 1.00 98.50 208 GLN A O 1
ATOM 1587 N N . GLU A 1 209 ? 18.510 5.613 -13.761 1.00 98.56 209 GLU A N 1
ATOM 1588 C CA . GLU A 1 209 ? 17.336 6.288 -13.198 1.00 98.56 209 GLU A CA 1
ATOM 1589 C C . GLU A 1 209 ? 16.250 5.284 -12.796 1.00 98.56 209 GLU A C 1
ATOM 1591 O O . GLU A 1 209 ? 15.747 5.329 -11.670 1.00 98.56 209 GLU A O 1
ATOM 1596 N N . LYS A 1 210 ? 15.949 4.307 -13.663 1.00 98.31 210 LYS A N 1
ATOM 1597 C CA . LYS A 1 210 ? 14.997 3.228 -13.352 1.00 98.31 210 LYS A CA 1
ATOM 1598 C C . LYS A 1 210 ? 15.465 2.363 -12.183 1.00 98.31 210 LYS A C 1
ATOM 1600 O O . LYS A 1 210 ? 14.660 2.035 -11.315 1.00 98.31 210 LYS A O 1
ATOM 1605 N N . SER A 1 211 ? 16.751 2.018 -12.130 1.00 98.56 211 SER A N 1
ATOM 1606 C CA . SER A 1 211 ? 17.336 1.259 -11.016 1.00 98.56 211 SER A CA 1
ATOM 1607 C C . SER A 1 211 ? 17.184 2.005 -9.683 1.00 98.56 211 SER A C 1
ATOM 1609 O O . SER A 1 211 ? 16.724 1.437 -8.687 1.00 98.56 211 SER A O 1
ATOM 1611 N N . ASN A 1 212 ? 17.476 3.309 -9.679 1.00 98.25 212 ASN A N 1
ATOM 1612 C CA . ASN A 1 212 ? 17.306 4.170 -8.510 1.00 98.25 212 ASN A CA 1
ATOM 1613 C C . ASN A 1 212 ? 15.836 4.271 -8.081 1.00 98.25 212 ASN A C 1
ATOM 1615 O O . ASN A 1 212 ? 15.547 4.147 -6.890 1.00 98.25 212 ASN A O 1
ATOM 1619 N N . ALA A 1 213 ? 14.911 4.433 -9.032 1.00 98.56 213 ALA A N 1
ATOM 1620 C CA . ALA A 1 213 ? 13.477 4.482 -8.757 1.00 98.56 213 ALA A CA 1
ATOM 1621 C C . ALA A 1 213 ? 12.971 3.176 -8.122 1.00 98.56 213 ALA A C 1
ATOM 1623 O O . ALA A 1 213 ? 12.294 3.211 -7.097 1.00 98.56 213 ALA A O 1
ATOM 1624 N N . VAL A 1 214 ? 13.361 2.017 -8.664 1.00 98.44 214 VAL A N 1
ATOM 1625 C CA . VAL A 1 214 ? 13.006 0.702 -8.098 1.00 98.44 214 VAL A CA 1
ATOM 1626 C C . VAL A 1 214 ? 13.569 0.535 -6.685 1.00 98.44 214 VAL A C 1
ATOM 1628 O O . VAL A 1 214 ? 12.867 0.063 -5.789 1.00 98.44 214 VAL A O 1
ATOM 1631 N N . SER A 1 215 ? 14.820 0.944 -6.457 1.00 98.44 215 SER A N 1
ATOM 1632 C CA . SER A 1 215 ? 15.442 0.919 -5.128 1.00 98.44 215 SER A CA 1
ATOM 1633 C C . SER A 1 215 ? 14.701 1.816 -4.127 1.00 98.44 215 SER A C 1
ATOM 1635 O O . SER A 1 215 ? 14.448 1.395 -2.996 1.00 98.44 215 SER A O 1
ATOM 1637 N N . GLY A 1 216 ? 14.299 3.021 -4.551 1.00 98.56 216 GLY A N 1
ATOM 1638 C CA . GLY A 1 216 ? 13.486 3.949 -3.761 1.00 98.56 216 GLY A CA 1
ATOM 1639 C C . GLY A 1 216 ? 12.132 3.351 -3.382 1.00 98.56 216 GLY A C 1
ATOM 1640 O O . GLY A 1 216 ? 11.835 3.208 -2.196 1.00 98.56 216 GLY A O 1
ATOM 1641 N N . LEU A 1 217 ? 11.373 2.875 -4.373 1.00 98.50 217 LEU A N 1
ATOM 1642 C CA . LEU A 1 217 ? 10.066 2.243 -4.162 1.00 98.50 217 LEU A CA 1
ATOM 1643 C C . LEU A 1 217 ? 10.153 1.009 -3.255 1.00 98.50 217 LEU A C 1
ATOM 1645 O O . LEU A 1 217 ? 9.287 0.795 -2.410 1.00 98.50 217 LEU A O 1
ATOM 1649 N N . LYS A 1 218 ? 11.218 0.205 -3.363 1.00 98.44 218 LYS A N 1
ATOM 1650 C CA . LYS A 1 218 ? 11.428 -0.953 -2.480 1.00 98.44 218 LYS A CA 1
ATOM 1651 C C . LYS A 1 218 ? 11.631 -0.538 -1.018 1.00 98.44 218 LYS A C 1
ATOM 1653 O O . LYS A 1 218 ? 11.136 -1.220 -0.115 1.00 98.44 218 LYS A O 1
ATOM 1658 N N . LYS A 1 219 ? 12.345 0.565 -0.769 1.00 98.44 219 LYS A N 1
ATOM 1659 C CA . LYS A 1 219 ? 12.524 1.123 0.583 1.00 98.44 219 LYS A CA 1
ATOM 1660 C C . LYS A 1 219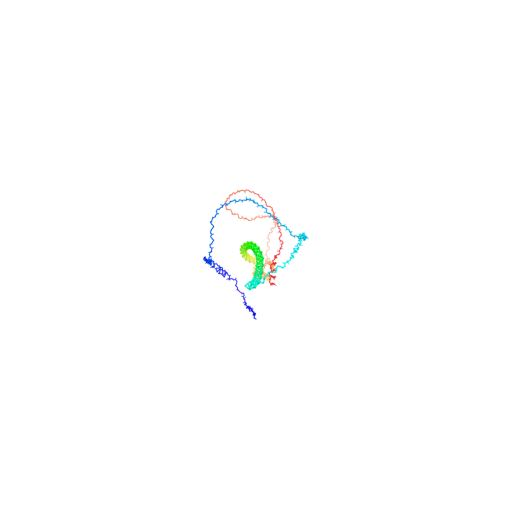 ? 11.214 1.682 1.129 1.00 98.44 219 LYS A C 1
ATOM 1662 O O . LYS A 1 219 ? 10.864 1.366 2.263 1.00 98.44 219 LYS A O 1
ATOM 1667 N N . GLU A 1 220 ? 10.476 2.442 0.324 1.00 98.44 220 GLU A N 1
ATOM 1668 C CA . GLU A 1 220 ? 9.164 2.982 0.702 1.00 98.44 220 GLU A CA 1
ATOM 1669 C C . GLU A 1 220 ? 8.167 1.870 1.027 1.00 98.44 220 GLU A C 1
ATOM 1671 O O . GLU A 1 220 ? 7.534 1.904 2.080 1.00 98.44 220 GLU A O 1
ATOM 1676 N N . LEU A 1 221 ? 8.099 0.827 0.195 1.00 98.31 221 LEU A N 1
ATOM 1677 C CA . LEU A 1 221 ? 7.253 -0.341 0.437 1.00 98.31 221 LEU A CA 1
ATOM 1678 C C . LEU A 1 221 ? 7.609 -1.039 1.756 1.00 98.31 221 LEU A C 1
ATOM 1680 O O . LEU A 1 221 ? 6.722 -1.419 2.518 1.00 98.31 221 LEU A O 1
ATOM 1684 N N . SER A 1 222 ? 8.904 -1.189 2.040 1.00 98.25 222 SER A N 1
ATOM 1685 C CA . SER A 1 222 ? 9.379 -1.806 3.284 1.00 98.25 222 SER A CA 1
ATOM 1686 C C . SER A 1 222 ? 9.025 -0.956 4.509 1.00 98.25 222 SER A C 1
ATOM 1688 O O . SER A 1 222 ? 8.562 -1.493 5.514 1.00 98.25 222 SER A O 1
ATOM 1690 N N . SER A 1 223 ? 9.187 0.367 4.410 1.00 98.50 223 SER A N 1
ATOM 1691 C CA . SER A 1 223 ? 8.802 1.322 5.456 1.00 98.50 223 SER A CA 1
ATOM 1692 C C . SER A 1 223 ? 7.295 1.285 5.719 1.00 98.50 223 SER A C 1
ATOM 1694 O O . SER A 1 223 ? 6.863 1.109 6.856 1.00 98.50 223 SER A O 1
ATOM 1696 N N . CYS A 1 224 ? 6.495 1.348 4.653 1.00 98.38 224 CYS A N 1
ATOM 1697 C CA . CYS A 1 224 ? 5.039 1.304 4.705 1.00 98.38 224 CYS A CA 1
ATOM 1698 C C . CYS A 1 224 ? 4.537 -0.004 5.339 1.00 98.38 224 CYS A C 1
ATOM 1700 O O . CYS A 1 224 ? 3.717 0.014 6.254 1.00 98.38 224 CYS A O 1
ATOM 1702 N N . LYS A 1 225 ? 5.109 -1.151 4.945 1.00 98.38 225 LYS A N 1
ATOM 1703 C CA . LYS A 1 225 ? 4.808 -2.451 5.565 1.00 98.38 225 LYS A CA 1
ATOM 1704 C C . LYS A 1 225 ? 5.133 -2.466 7.064 1.00 98.38 225 LYS A C 1
ATOM 1706 O O . LYS A 1 225 ? 4.361 -3.016 7.851 1.00 98.38 225 LYS A O 1
ATOM 1711 N N . GLY A 1 226 ? 6.254 -1.862 7.461 1.00 98.56 226 GLY A N 1
ATOM 1712 C CA . GLY A 1 226 ? 6.632 -1.703 8.867 1.00 98.56 226 GLY A CA 1
ATOM 1713 C C . GLY A 1 226 ? 5.630 -0.855 9.653 1.00 98.56 226 GLY A C 1
ATOM 1714 O O . GLY A 1 226 ? 5.178 -1.276 10.716 1.00 98.56 226 GLY A O 1
ATOM 1715 N N . GLN A 1 227 ? 5.224 0.292 9.101 1.00 98.38 227 GLN A N 1
ATOM 1716 C CA . GLN A 1 227 ? 4.224 1.179 9.706 1.00 98.38 227 GLN A CA 1
ATOM 1717 C C . GLN A 1 227 ? 2.876 0.477 9.889 1.00 98.38 227 GLN A C 1
ATOM 1719 O O . GLN A 1 227 ? 2.364 0.455 11.003 1.00 98.38 227 GLN A O 1
ATOM 1724 N N . PHE A 1 228 ? 2.357 -0.179 8.845 1.00 98.38 228 PHE A N 1
ATOM 1725 C CA . PHE A 1 228 ? 1.105 -0.936 8.934 1.00 98.38 228 PHE A CA 1
ATOM 1726 C C . PHE A 1 228 ? 1.161 -2.052 9.977 1.00 98.38 228 PHE A C 1
ATOM 1728 O O . PHE A 1 228 ? 0.182 -2.293 10.678 1.00 98.38 228 PHE A O 1
ATOM 1735 N N . THR A 1 229 ? 2.300 -2.740 10.093 1.00 98.38 229 THR A N 1
ATOM 1736 C CA . THR A 1 229 ? 2.467 -3.797 11.100 1.00 98.38 229 THR A CA 1
ATOM 1737 C C . THR A 1 229 ? 2.416 -3.206 12.510 1.00 98.38 229 THR A C 1
ATOM 1739 O O . THR A 1 229 ? 1.645 -3.682 13.337 1.00 98.38 229 THR A O 1
ATOM 1742 N N . SER A 1 230 ? 3.157 -2.121 12.749 1.00 98.44 230 SER A N 1
ATOM 1743 C CA . SER A 1 230 ? 3.174 -1.413 14.035 1.00 98.44 230 SER A CA 1
ATOM 1744 C C . SER A 1 230 ? 1.795 -0.858 14.416 1.00 98.44 230 SER A C 1
ATOM 1746 O O . SER A 1 230 ? 1.347 -1.013 15.550 1.00 98.44 230 SER A O 1
ATOM 1748 N N . GLU A 1 231 ? 1.084 -0.251 13.462 1.00 98.56 231 GLU A N 1
ATOM 1749 C CA . GLU A 1 231 ? -0.258 0.297 13.682 1.00 98.56 231 GLU A CA 1
ATOM 1750 C C . GLU A 1 231 ? -1.277 -0.807 13.987 1.00 98.56 231 GLU A C 1
ATOM 1752 O O . GLU A 1 231 ? -2.054 -0.686 14.935 1.00 98.56 231 GLU A O 1
ATOM 1757 N N . LYS A 1 232 ? -1.226 -1.926 13.252 1.00 98.44 232 LYS A N 1
ATOM 1758 C CA . LYS A 1 232 ? -2.058 -3.106 13.522 1.00 98.44 232 LYS A CA 1
ATOM 1759 C C . LYS A 1 232 ? -1.825 -3.640 14.937 1.00 98.44 232 LYS A C 1
ATOM 1761 O O . LYS A 1 232 ? -2.787 -3.941 15.642 1.00 98.44 232 LYS A O 1
ATOM 1766 N N . ASP A 1 233 ? -0.568 -3.754 15.357 1.00 98.50 233 ASP A N 1
ATOM 1767 C CA . ASP A 1 233 ? -0.220 -4.268 16.684 1.00 98.50 233 ASP A CA 1
ATOM 1768 C C . ASP A 1 233 ? -0.674 -3.303 17.793 1.00 98.50 233 ASP A C 1
ATOM 1770 O O . ASP A 1 233 ? -1.245 -3.740 18.796 1.00 98.50 233 ASP A O 1
ATOM 1774 N N . SER A 1 234 ? -0.528 -1.990 17.580 1.00 98.62 234 SER A N 1
ATOM 1775 C CA . SER A 1 234 ? -1.051 -0.956 18.482 1.00 98.62 234 SER A CA 1
ATOM 1776 C C . SER A 1 234 ? -2.574 -1.022 18.607 1.00 98.62 234 SER A C 1
ATOM 1778 O O . SER A 1 234 ? -3.102 -0.986 19.718 1.00 98.62 234 SER A O 1
ATOM 1780 N N . TRP A 1 235 ? -3.290 -1.157 17.488 1.00 98.56 235 TRP A N 1
ATOM 1781 C CA . TRP A 1 235 ? -4.751 -1.237 17.481 1.00 98.56 235 TRP A CA 1
ATOM 1782 C C . TRP A 1 235 ? -5.261 -2.500 18.176 1.00 98.56 235 TRP A C 1
ATOM 1784 O O . TRP A 1 235 ? -6.208 -2.445 18.960 1.00 98.56 235 TRP A O 1
ATOM 1794 N N . ASN A 1 236 ? -4.605 -3.640 17.945 1.00 98.56 236 ASN A N 1
ATOM 1795 C CA . ASN A 1 236 ? -4.930 -4.892 18.627 1.00 98.56 236 ASN A CA 1
ATOM 1796 C C . ASN A 1 236 ? -4.719 -4.786 20.141 1.00 98.56 236 ASN A C 1
ATOM 1798 O O . ASN A 1 236 ? -5.569 -5.239 20.910 1.00 98.56 236 ASN A O 1
ATOM 1802 N N . LYS A 1 237 ? -3.621 -4.153 20.569 1.00 98.56 237 LYS A N 1
ATOM 1803 C CA . LYS A 1 237 ? -3.353 -3.894 21.984 1.00 98.56 237 LYS A CA 1
ATOM 1804 C C . LYS A 1 237 ? -4.434 -3.001 22.598 1.00 98.56 237 LYS A C 1
ATOM 1806 O O . LYS A 1 237 ? -5.070 -3.413 23.565 1.00 98.56 237 LYS A O 1
ATOM 1811 N N . GLU A 1 238 ? -4.709 -1.843 22.001 1.00 98.62 238 GLU A N 1
ATOM 1812 C CA . GLU A 1 238 ? -5.729 -0.904 22.491 1.00 98.62 238 GLU A CA 1
ATOM 1813 C C . GLU A 1 238 ? -7.121 -1.552 22.556 1.00 98.62 238 GLU A C 1
ATOM 1815 O O . GLU A 1 238 ? -7.874 -1.353 23.511 1.00 98.62 238 GLU A O 1
ATOM 1820 N N . ARG A 1 239 ? -7.467 -2.369 21.555 1.00 98.56 239 ARG A N 1
ATOM 1821 C CA . ARG A 1 239 ? -8.713 -3.138 21.549 1.00 98.56 239 ARG A CA 1
ATOM 1822 C C . ARG A 1 239 ? -8.788 -4.088 22.741 1.00 98.56 239 ARG A C 1
ATOM 1824 O O . ARG A 1 239 ? -9.801 -4.090 23.434 1.00 98.56 239 ARG A O 1
ATOM 1831 N N . SER A 1 240 ? -7.728 -4.857 22.995 1.00 98.44 240 SER A N 1
ATOM 1832 C CA . SER A 1 240 ? -7.695 -5.798 24.121 1.00 98.44 240 SER A CA 1
ATOM 1833 C C . SER A 1 240 ? -7.823 -5.095 25.479 1.00 98.44 240 SER A C 1
ATOM 1835 O O . SER A 1 240 ? -8.585 -5.548 26.331 1.00 98.44 240 SER A O 1
ATOM 1837 N N . GLU A 1 241 ? -7.176 -3.938 25.645 1.00 98.56 241 GLU A N 1
ATOM 1838 C CA . GLU A 1 241 ? -7.258 -3.123 26.862 1.00 98.56 241 GLU A CA 1
ATOM 1839 C C . GLU A 1 241 ? -8.676 -2.569 27.080 1.00 98.56 241 GLU A C 1
ATOM 1841 O O . GLU A 1 241 ? -9.199 -2.587 28.198 1.00 98.56 241 GLU A O 1
ATOM 1846 N N . LYS A 1 242 ? -9.344 -2.115 26.010 1.00 98.56 242 LYS A N 1
ATOM 1847 C CA . LYS A 1 242 ? -10.738 -1.651 26.083 1.00 98.56 242 LYS A CA 1
ATOM 1848 C C . LYS A 1 242 ? -11.713 -2.784 26.394 1.00 98.56 242 LYS A C 1
ATOM 1850 O O . LYS A 1 242 ? -12.617 -2.579 27.204 1.00 98.56 242 LYS A O 1
ATOM 1855 N N . ASP A 1 243 ? -11.528 -3.958 25.796 1.00 98.56 243 ASP A N 1
ATOM 1856 C CA . ASP A 1 243 ? -12.367 -5.132 26.058 1.00 98.56 243 ASP A CA 1
ATOM 1857 C C . ASP A 1 243 ? -12.231 -5.597 27.521 1.00 98.56 243 ASP A C 1
ATOM 1859 O O . ASP A 1 243 ? -13.231 -5.904 28.181 1.00 98.56 243 ASP A O 1
ATOM 1863 N N . GLU A 1 244 ? -11.013 -5.583 28.070 1.00 98.50 244 GLU A N 1
ATOM 1864 C CA . GLU A 1 244 ? -10.761 -5.899 29.479 1.00 98.50 244 GLU A CA 1
ATOM 1865 C C . GLU A 1 244 ? -11.372 -4.856 30.425 1.00 98.50 244 GLU A C 1
ATOM 1867 O O . GLU A 1 244 ? -12.066 -5.213 31.383 1.00 98.50 244 GLU A O 1
ATOM 1872 N N . SER A 1 245 ? -11.198 -3.568 30.117 1.00 98.44 245 SER A N 1
ATOM 1873 C CA . SER A 1 245 ? -11.807 -2.467 30.869 1.00 98.44 245 SER A CA 1
ATOM 1874 C C . SER A 1 245 ? -13.335 -2.581 30.900 1.00 98.44 245 SER A C 1
ATOM 1876 O O . SER A 1 245 ? -13.943 -2.543 31.972 1.00 98.44 245 SER A O 1
ATOM 1878 N N . LEU A 1 246 ? -13.967 -2.844 29.750 1.00 98.56 246 LEU A N 1
ATOM 1879 C CA . LEU A 1 246 ? -15.415 -3.034 29.650 1.00 98.56 246 LEU A CA 1
ATOM 1880 C C . LEU A 1 246 ? -15.895 -4.222 30.494 1.00 98.56 246 LEU A C 1
ATOM 1882 O O . LEU A 1 246 ? -16.904 -4.119 31.202 1.00 98.56 246 LEU A O 1
ATOM 1886 N N . LYS A 1 247 ? -15.174 -5.349 30.447 1.00 98.44 247 LYS A N 1
ATOM 1887 C CA . LYS A 1 247 ? -15.478 -6.532 31.263 1.00 98.44 247 LYS A CA 1
ATOM 1888 C C . LYS A 1 247 ? -15.400 -6.206 32.755 1.00 98.44 247 LYS A C 1
ATOM 1890 O O . LYS A 1 247 ? -16.297 -6.597 33.506 1.00 98.44 247 LYS A O 1
ATOM 1895 N N . ASN A 1 248 ? -14.373 -5.467 33.173 1.00 98.50 248 ASN A N 1
ATOM 1896 C CA . ASN A 1 248 ? -14.190 -5.061 34.561 1.00 98.50 248 ASN A CA 1
ATOM 1897 C C . ASN A 1 248 ? -15.299 -4.102 35.026 1.00 98.50 248 ASN A C 1
ATOM 1899 O O . ASN A 1 248 ? -15.921 -4.342 36.059 1.00 98.50 248 ASN A O 1
ATOM 1903 N N . THR A 1 249 ? -15.632 -3.075 34.240 1.00 98.44 249 THR A N 1
ATOM 1904 C CA . THR A 1 249 ? -16.728 -2.146 34.561 1.00 98.44 249 THR A CA 1
ATOM 1905 C C . THR A 1 249 ? -18.071 -2.866 34.653 1.00 98.44 249 THR A C 1
ATOM 1907 O O . THR A 1 249 ? -18.834 -2.628 35.589 1.00 98.44 249 THR A O 1
ATOM 1910 N N . LYS A 1 250 ? -18.363 -3.798 33.735 1.00 98.56 250 LYS A N 1
ATOM 1911 C CA . LYS A 1 250 ? -19.596 -4.597 33.785 1.00 98.56 250 LYS A CA 1
ATOM 1912 C C . LYS A 1 250 ? -19.664 -5.455 35.050 1.00 98.56 250 LYS A C 1
ATOM 1914 O O . LYS A 1 250 ? -20.715 -5.514 35.686 1.00 98.56 250 LYS A O 1
ATOM 1919 N N . LEU A 1 251 ? -18.556 -6.093 35.433 1.00 98.44 251 LEU A N 1
ATOM 1920 C CA . LEU A 1 251 ? -18.477 -6.872 36.670 1.00 98.44 251 LEU A CA 1
ATOM 1921 C C . LEU A 1 251 ? -18.710 -5.988 37.902 1.00 98.44 251 LEU A C 1
ATOM 1923 O O . LEU A 1 251 ? -19.518 -6.340 38.761 1.00 98.44 251 LEU A O 1
ATOM 1927 N N . GLN A 1 252 ? -18.057 -4.826 37.966 1.00 98.50 252 GLN A N 1
ATOM 1928 C CA . GLN A 1 252 ? -18.236 -3.865 39.055 1.00 98.50 252 GLN A CA 1
ATOM 1929 C C . GLN A 1 252 ? -19.680 -3.369 39.148 1.00 98.50 252 GLN A C 1
ATOM 1931 O O . GLN A 1 252 ? -20.224 -3.307 40.249 1.00 98.50 252 GLN A O 1
ATOM 1936 N N . HIS A 1 253 ? -20.323 -3.079 38.014 1.00 98.19 253 HIS A N 1
ATOM 1937 C CA . HIS A 1 253 ? -21.729 -2.682 37.971 1.00 98.19 253 HIS A CA 1
ATOM 1938 C C . HIS A 1 253 ? -22.639 -3.774 38.544 1.00 98.19 253 HIS A C 1
ATOM 1940 O O . HIS A 1 253 ? -23.457 -3.492 39.414 1.00 98.19 253 HIS A O 1
ATOM 1946 N N . VAL A 1 254 ? -22.469 -5.034 38.123 1.00 97.75 254 VAL A N 1
ATOM 1947 C CA . VAL A 1 254 ? -23.254 -6.165 38.654 1.00 97.75 254 VAL A CA 1
ATOM 1948 C C . VAL A 1 254 ? -23.042 -6.326 40.163 1.00 97.75 254 VAL A C 1
ATOM 1950 O O . VAL A 1 254 ? -24.005 -6.490 40.908 1.00 97.75 254 VAL A O 1
ATOM 1953 N N . GLN A 1 255 ? -21.799 -6.219 40.641 1.00 98.31 255 GLN A N 1
ATOM 1954 C CA . GLN A 1 255 ? -21.493 -6.293 42.073 1.00 98.31 255 GLN A CA 1
ATOM 1955 C C . GLN A 1 255 ? -22.094 -5.126 42.869 1.00 98.31 255 GLN A C 1
ATOM 1957 O O . GLN A 1 255 ? -22.546 -5.311 43.999 1.00 98.31 255 GLN A O 1
ATOM 1962 N N . GLN A 1 256 ? -22.077 -3.909 42.324 1.00 98.00 256 GLN A N 1
ATOM 1963 C CA . GLN A 1 256 ? -22.702 -2.744 42.954 1.00 98.00 256 GLN A CA 1
ATOM 1964 C C . GLN A 1 256 ? -24.225 -2.878 42.980 1.00 98.00 256 GLN A C 1
ATOM 1966 O O . GLN A 1 256 ? -24.824 -2.637 44.024 1.00 98.00 256 GLN A O 1
ATOM 1971 N N . GLN A 1 257 ? -24.832 -3.334 41.885 1.00 96.94 257 GLN A N 1
ATOM 1972 C CA . GLN A 1 257 ? -26.268 -3.582 41.800 1.00 96.94 257 GLN A CA 1
ATOM 1973 C C . GLN A 1 257 ? -26.715 -4.643 42.813 1.00 96.94 257 GLN A C 1
ATOM 1975 O O . GLN A 1 257 ? -27.665 -4.405 43.552 1.00 96.94 257 GLN A O 1
ATOM 1980 N N . ALA A 1 258 ? -25.988 -5.761 42.924 1.00 96.75 258 ALA A N 1
ATOM 1981 C CA . ALA A 1 258 ? -26.271 -6.796 43.918 1.00 96.75 258 ALA A CA 1
ATOM 1982 C C . ALA A 1 258 ? -26.159 -6.263 45.359 1.00 96.75 258 ALA A C 1
ATOM 1984 O O . ALA A 1 258 ? -27.023 -6.533 46.190 1.00 96.75 258 ALA A O 1
ATOM 1985 N N . ARG A 1 259 ? -25.128 -5.454 45.657 1.00 98.12 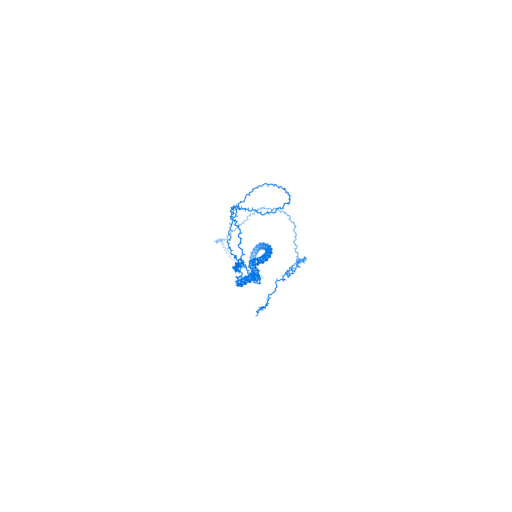259 ARG A N 1
ATOM 1986 C CA . ARG A 1 259 ? -24.969 -4.815 46.978 1.00 98.12 259 ARG A CA 1
ATOM 1987 C C . ARG A 1 259 ? -26.093 -3.830 47.297 1.00 98.12 259 ARG A C 1
ATOM 1989 O O . ARG A 1 259 ? -26.556 -3.804 48.434 1.00 98.12 259 ARG A O 1
ATOM 1996 N N . ALA A 1 260 ? -26.521 -3.029 46.323 1.00 97.31 260 ALA A N 1
ATOM 1997 C CA . ALA A 1 260 ? -27.625 -2.089 46.493 1.00 97.31 260 ALA A CA 1
ATOM 1998 C C . ALA A 1 260 ? -28.950 -2.826 46.739 1.00 97.31 260 ALA A C 1
ATOM 2000 O O . ALA A 1 260 ? -29.653 -2.507 47.693 1.00 97.31 260 ALA A O 1
ATOM 2001 N N . GLN A 1 261 ? -29.239 -3.861 45.946 1.00 97.31 261 GLN A N 1
ATOM 2002 C CA . GLN A 1 261 ? -30.433 -4.693 46.097 1.00 97.31 261 GLN A CA 1
ATOM 2003 C C . GLN A 1 261 ? -30.490 -5.361 47.480 1.00 97.31 261 GLN A C 1
ATOM 2005 O O . GLN A 1 261 ? -31.511 -5.297 48.161 1.00 97.31 261 GLN A O 1
ATOM 2010 N N . GLU A 1 262 ? -29.374 -5.930 47.940 1.00 98.06 262 GLU A N 1
ATOM 2011 C CA . GLU A 1 262 ? -29.261 -6.525 49.276 1.00 98.06 262 GLU A CA 1
ATOM 2012 C C . GLU A 1 262 ? -29.503 -5.495 50.396 1.00 98.06 262 GLU A C 1
ATOM 2014 O O . GLU A 1 262 ? -30.164 -5.789 51.394 1.00 98.06 262 GLU A O 1
ATOM 2019 N N . ALA A 1 263 ? -28.988 -4.271 50.245 1.00 98.31 263 ALA A N 1
ATOM 2020 C CA . ALA A 1 263 ? -29.204 -3.198 51.215 1.00 98.31 263 ALA A CA 1
ATOM 2021 C C . ALA A 1 263 ? -30.673 -2.741 51.258 1.00 98.31 263 ALA A C 1
ATOM 2023 O O . ALA A 1 263 ? -31.211 -2.501 52.340 1.00 98.31 263 ALA A O 1
ATOM 2024 N N . GLU A 1 264 ? -31.333 -2.653 50.102 1.00 97.62 264 GLU A N 1
ATOM 2025 C CA . GLU A 1 264 ? -32.758 -2.326 50.006 1.00 97.62 264 GLU A CA 1
ATOM 2026 C C . GLU A 1 264 ? -33.642 -3.399 50.661 1.00 97.62 264 GLU A C 1
ATOM 2028 O O . GLU A 1 264 ? -34.567 -3.057 51.404 1.00 97.62 264 GLU A O 1
ATOM 2033 N N . ILE A 1 265 ? -33.326 -4.685 50.456 1.00 98.19 265 ILE A N 1
ATOM 2034 C CA . ILE A 1 265 ? -34.013 -5.813 51.107 1.00 98.19 265 ILE A CA 1
ATOM 2035 C C . ILE A 1 265 ? -33.875 -5.709 52.629 1.00 98.19 265 ILE A C 1
ATOM 2037 O O . ILE A 1 265 ? -34.885 -5.678 53.337 1.00 98.19 265 ILE A O 1
ATOM 2041 N N . LYS A 1 266 ? -32.643 -5.557 53.132 1.00 98.12 266 LYS A N 1
ATOM 2042 C CA . LYS A 1 266 ? -32.373 -5.413 54.573 1.00 98.12 266 LYS A CA 1
ATOM 2043 C C . LYS A 1 266 ? -33.090 -4.219 55.190 1.00 98.12 266 LYS A C 1
ATOM 2045 O O . LYS A 1 266 ? -33.556 -4.292 56.326 1.00 98.12 266 LYS A O 1
ATOM 2050 N N . LEU A 1 267 ? -33.201 -3.112 54.455 1.00 97.38 267 LEU A N 1
ATOM 2051 C CA . LEU A 1 267 ? -33.933 -1.938 54.917 1.00 97.38 267 LEU A CA 1
ATOM 2052 C C . LEU A 1 267 ? -35.433 -2.231 55.089 1.00 97.38 267 LEU A C 1
ATOM 2054 O O . LEU A 1 267 ? -36.021 -1.784 56.076 1.00 97.38 267 LEU A O 1
ATOM 2058 N N . LEU A 1 268 ? -36.060 -2.977 54.171 1.00 96.81 268 LEU A N 1
ATOM 2059 C CA . LEU A 1 268 ? -37.462 -3.391 54.318 1.00 96.81 268 LEU A CA 1
ATOM 2060 C C . LEU A 1 268 ? -37.664 -4.392 55.456 1.00 96.81 268 LEU A C 1
ATOM 2062 O O . LEU A 1 268 ? -38.613 -4.235 56.224 1.00 96.81 268 LEU A O 1
ATOM 2066 N N . GLU A 1 269 ? -36.776 -5.377 55.595 1.00 97.00 269 GLU A N 1
ATOM 2067 C CA . GLU A 1 269 ? -36.802 -6.333 56.708 1.00 97.00 269 GLU A CA 1
ATOM 2068 C C . GLU A 1 269 ? -36.718 -5.607 58.053 1.00 97.00 269 GLU A C 1
ATOM 2070 O O . GLU A 1 269 ? -37.553 -5.823 58.931 1.00 97.00 269 GLU A O 1
ATOM 2075 N N . LEU A 1 270 ? -35.790 -4.653 58.179 1.00 97.50 270 LEU A N 1
ATOM 2076 C CA . LEU A 1 270 ? -35.642 -3.851 59.388 1.00 97.50 270 LEU A CA 1
ATOM 2077 C C . LEU A 1 270 ? -36.894 -3.011 59.683 1.00 97.50 270 LEU A C 1
ATOM 2079 O O . LEU A 1 270 ? -37.337 -2.952 60.830 1.00 97.50 270 LEU A O 1
ATOM 2083 N N . ARG A 1 271 ? -37.491 -2.371 58.665 1.00 96.12 271 ARG A N 1
ATOM 2084 C CA . ARG A 1 271 ? -38.737 -1.594 58.822 1.00 96.12 271 ARG A CA 1
ATOM 2085 C C . ARG A 1 271 ? -39.897 -2.470 59.290 1.00 96.12 271 ARG A C 1
ATOM 2087 O O . ARG A 1 271 ? -40.622 -2.057 60.195 1.00 96.12 271 ARG A O 1
ATOM 2094 N N . ARG A 1 272 ? -40.046 -3.664 58.709 1.00 96.38 272 ARG A N 1
ATOM 2095 C CA . ARG A 1 272 ? -41.038 -4.666 59.119 1.00 96.38 272 ARG A CA 1
ATOM 2096 C C . ARG A 1 272 ? -40.829 -5.047 60.584 1.00 96.38 272 ARG A C 1
ATOM 2098 O O . ARG A 1 272 ? -41.747 -4.914 61.389 1.00 96.38 272 ARG A O 1
ATOM 2105 N N . ASP A 1 273 ? -39.622 -5.481 60.931 1.00 95.81 273 ASP A N 1
ATOM 2106 C CA . ASP A 1 273 ? -39.331 -6.073 62.239 1.00 95.81 273 ASP A CA 1
ATOM 2107 C C . ASP A 1 273 ? -39.399 -5.049 63.371 1.00 95.81 273 ASP A C 1
ATOM 2109 O O . ASP A 1 273 ? -39.905 -5.347 64.450 1.00 95.81 273 ASP A O 1
ATOM 2113 N N . VAL A 1 274 ? -38.921 -3.822 63.138 1.00 95.81 274 VAL A N 1
ATOM 2114 C CA . VAL A 1 274 ? -38.991 -2.749 64.138 1.00 95.81 274 VAL A CA 1
ATOM 2115 C C . VAL A 1 274 ? -40.403 -2.183 64.237 1.00 95.81 274 VAL A C 1
ATOM 2117 O O . VAL A 1 274 ? -40.902 -1.991 65.347 1.00 95.81 274 VAL A O 1
ATOM 2120 N N . GLY A 1 275 ? -41.063 -1.917 63.108 1.00 93.81 275 GLY A N 1
ATOM 2121 C CA . GLY A 1 275 ? -42.361 -1.247 63.117 1.00 93.81 275 GLY A CA 1
ATOM 2122 C C . GLY A 1 275 ? -43.496 -2.110 63.673 1.00 93.81 275 GLY A C 1
ATOM 2123 O O . GLY A 1 275 ? -44.425 -1.576 64.274 1.00 93.81 275 GLY A O 1
ATOM 2124 N N . LEU A 1 276 ? -43.408 -3.439 63.560 1.00 96.19 276 LEU A N 1
ATOM 2125 C CA . LEU A 1 276 ? -44.420 -4.349 64.107 1.00 96.19 276 LEU A CA 1
ATOM 2126 C C . LEU A 1 276 ? -44.363 -4.513 65.628 1.00 96.19 276 LEU A C 1
ATOM 2128 O O . LEU A 1 276 ? -45.353 -4.950 66.216 1.00 96.19 276 LEU A O 1
ATOM 2132 N N . ARG A 1 277 ? -43.266 -4.112 66.287 1.00 95.50 277 ARG A N 1
ATOM 2133 C CA . ARG A 1 277 ? -43.084 -4.313 67.735 1.00 95.50 277 ARG A CA 1
ATOM 2134 C C . ARG A 1 277 ? -44.219 -3.741 68.576 1.00 95.50 277 ARG A C 1
ATOM 2136 O O . ARG A 1 277 ? -44.605 -4.359 69.561 1.00 95.50 277 ARG A O 1
ATOM 2143 N N . PHE A 1 278 ? -44.763 -2.580 68.208 1.00 94.00 278 PHE A N 1
ATOM 2144 C CA . PHE A 1 278 ? -45.856 -1.957 68.962 1.00 94.00 278 PHE A CA 1
ATOM 2145 C C . PHE A 1 278 ? -47.167 -2.741 68.849 1.00 94.00 278 PHE A C 1
ATOM 2147 O O . PHE A 1 278 ? -47.857 -2.912 69.850 1.00 94.00 278 PHE A O 1
ATOM 2154 N N . LEU A 1 279 ? -47.489 -3.255 67.659 1.00 95.56 279 LEU A N 1
ATOM 2155 C CA . LEU A 1 279 ? -48.665 -4.101 67.447 1.00 95.56 279 LEU A CA 1
ATOM 2156 C C . LEU A 1 279 ? -48.517 -5.453 68.153 1.00 95.56 279 LEU A C 1
ATOM 2158 O O . LEU A 1 279 ? -49.452 -5.919 68.799 1.00 95.56 279 LEU A O 1
ATOM 2162 N N . GLU A 1 280 ? -47.335 -6.067 68.066 1.00 96.62 280 GLU A N 1
ATOM 2163 C CA . GLU A 1 280 ? -47.030 -7.330 68.746 1.00 96.62 280 GLU A CA 1
ATOM 2164 C C . GLU A 1 280 ? -47.086 -7.173 70.271 1.00 96.62 280 GLU A C 1
ATOM 2166 O O . GLU A 1 280 ? -47.640 -8.029 70.962 1.00 96.62 280 GLU A O 1
ATOM 2171 N N . ARG A 1 281 ? -46.591 -6.047 70.795 1.00 96.25 281 ARG A N 1
ATOM 2172 C CA . ARG A 1 281 ? -46.693 -5.703 72.213 1.00 96.25 281 ARG A CA 1
ATOM 2173 C C . ARG A 1 281 ? -48.142 -5.491 72.650 1.00 96.25 281 ARG A C 1
ATOM 2175 O O . ARG A 1 281 ? -48.553 -6.098 73.631 1.00 96.25 281 ARG A O 1
ATOM 2182 N N . ALA A 1 282 ? -48.922 -4.698 71.915 1.00 95.69 282 ALA A N 1
ATOM 2183 C CA . ALA A 1 282 ? -50.338 -4.469 72.211 1.00 95.69 282 ALA A CA 1
ATOM 2184 C C . ALA A 1 282 ? -51.149 -5.778 72.193 1.00 95.69 282 ALA A C 1
ATOM 2186 O O . ALA A 1 282 ? -52.007 -6.009 73.046 1.00 95.69 282 ALA A O 1
ATOM 2187 N N . TYR A 1 283 ? -50.832 -6.682 71.261 1.00 96.50 283 TYR A N 1
ATOM 2188 C CA . TYR A 1 283 ? -51.400 -8.026 71.225 1.00 96.50 283 TYR A CA 1
ATOM 2189 C C . TYR A 1 283 ? -51.060 -8.833 72.490 1.00 96.50 283 TYR A C 1
ATOM 2191 O O . TYR A 1 283 ? -51.954 -9.405 73.113 1.00 96.50 283 TYR A O 1
ATOM 2199 N N . GLN A 1 284 ? -49.797 -8.847 72.923 1.00 96.88 284 GLN A N 1
ATOM 2200 C CA . GLN A 1 284 ? -49.384 -9.537 74.153 1.00 96.88 284 GLN A CA 1
ATOM 2201 C C . GLN A 1 284 ? -50.035 -8.932 75.408 1.00 96.88 284 GLN A C 1
ATOM 2203 O O . GLN A 1 284 ? -50.576 -9.664 76.237 1.00 96.88 284 GLN A O 1
ATOM 2208 N N . GLU A 1 285 ? -50.038 -7.602 75.531 1.00 95.06 285 GLU A N 1
ATOM 2209 C CA . GLU A 1 285 ? -50.650 -6.871 76.650 1.00 95.06 285 GLU A CA 1
ATOM 2210 C C . GLU A 1 285 ? -52.165 -7.122 76.734 1.00 95.06 285 GLU A C 1
ATOM 2212 O O . GLU A 1 285 ? -52.714 -7.276 77.830 1.00 95.06 285 GLU A O 1
ATOM 2217 N N . SER A 1 286 ? -52.844 -7.258 75.589 1.00 95.19 286 SER A N 1
ATOM 2218 C CA . SER A 1 286 ? -54.267 -7.611 75.552 1.00 95.19 286 SER A CA 1
ATOM 2219 C C . SER A 1 286 ? -54.547 -9.002 76.127 1.00 95.19 286 SER A C 1
ATOM 2221 O O . SER A 1 286 ? -55.476 -9.152 76.918 1.00 95.19 286 SER A O 1
ATOM 2223 N N . HIS A 1 287 ? -53.711 -10.003 75.827 1.00 95.56 287 HIS A N 1
ATOM 2224 C CA . HIS A 1 287 ? -53.841 -11.351 76.395 1.00 95.56 287 HIS A CA 1
ATOM 2225 C C . HIS A 1 287 ? -53.626 -11.366 77.906 1.00 95.56 287 HIS A C 1
ATOM 2227 O O . HIS A 1 287 ? -54.390 -12.005 78.629 1.00 95.56 287 HIS A O 1
ATOM 2233 N N . ILE A 1 288 ? -52.629 -10.624 78.395 1.00 95.38 288 ILE A N 1
ATOM 2234 C CA . ILE A 1 288 ? -52.400 -10.452 79.837 1.00 95.38 288 ILE A CA 1
ATOM 2235 C C . ILE A 1 288 ? -53.648 -9.840 80.491 1.00 95.38 288 ILE A C 1
ATOM 2237 O O . ILE A 1 288 ? -54.125 -10.338 81.510 1.00 95.38 288 ILE A O 1
ATOM 2241 N N . THR A 1 289 ? -54.222 -8.807 79.870 1.00 92.75 289 THR A N 1
ATOM 2242 C CA . THR A 1 289 ? -55.418 -8.124 80.380 1.00 92.75 289 THR A CA 1
ATOM 2243 C C . THR A 1 289 ? -56.639 -9.046 80.404 1.00 92.75 289 THR A C 1
ATOM 2245 O O . THR A 1 289 ? -57.315 -9.132 81.427 1.00 92.75 289 THR A O 1
ATOM 2248 N N . ILE A 1 290 ? -56.892 -9.799 79.327 1.00 93.12 290 ILE A N 1
ATOM 2249 C CA . ILE A 1 290 ? -57.969 -10.801 79.253 1.00 93.12 290 ILE A CA 1
ATOM 2250 C C . ILE A 1 290 ? -57.825 -11.833 80.376 1.00 93.12 290 ILE A C 1
ATOM 2252 O O . ILE A 1 290 ? -58.793 -12.109 81.083 1.00 93.12 290 ILE A O 1
ATOM 2256 N N . ASN A 1 291 ? -56.620 -12.372 80.577 1.00 93.44 291 ASN A N 1
ATOM 2257 C CA . ASN A 1 291 ? -56.357 -13.361 81.622 1.00 93.44 291 ASN A CA 1
ATOM 2258 C C . ASN A 1 291 ? -56.594 -12.798 83.031 1.00 93.44 291 ASN A C 1
ATOM 2260 O O . ASN A 1 291 ? -57.143 -13.500 83.883 1.00 93.44 291 ASN A O 1
ATOM 2264 N N . ASN A 1 292 ? -56.227 -11.539 83.282 1.00 90.75 292 ASN A N 1
ATOM 2265 C CA . ASN A 1 292 ? -56.496 -10.870 84.558 1.00 90.75 292 ASN A CA 1
ATOM 2266 C C . ASN A 1 292 ? -58.003 -10.663 84.790 1.00 90.75 292 ASN A C 1
ATOM 2268 O O . ASN A 1 292 ? -58.495 -10.899 85.893 1.00 90.75 292 ASN A O 1
ATOM 2272 N N . LEU A 1 293 ? -58.757 -10.282 83.753 1.00 88.12 293 LEU A N 1
ATOM 2273 C CA . LEU A 1 293 ? -60.213 -10.114 83.839 1.00 88.12 293 LEU A CA 1
ATOM 2274 C C . LEU A 1 293 ? -60.938 -11.445 84.082 1.00 88.12 293 LEU A C 1
ATOM 2276 O O . LEU A 1 293 ? -61.831 -11.504 84.924 1.00 88.12 293 LEU A O 1
ATOM 2280 N N . ILE A 1 294 ? -60.525 -12.524 83.409 1.00 89.19 294 ILE A N 1
ATOM 2281 C CA . ILE A 1 294 ? -61.070 -13.873 83.635 1.00 89.19 294 ILE A CA 1
ATOM 2282 C C . ILE A 1 294 ? -60.837 -14.317 85.085 1.00 89.19 294 ILE A C 1
ATOM 2284 O O . ILE A 1 294 ? -61.748 -14.839 85.725 1.00 89.19 294 ILE A O 1
ATOM 2288 N N . GLN A 1 295 ? -59.639 -14.080 85.630 1.00 87.75 295 GLN A N 1
ATOM 2289 C CA . GLN A 1 295 ? -59.343 -14.380 87.034 1.00 87.75 295 GLN A CA 1
ATOM 2290 C C . GLN A 1 295 ? -60.235 -13.581 87.997 1.00 87.75 295 GLN A C 1
ATOM 2292 O O . GLN A 1 295 ? -60.750 -14.154 88.957 1.00 87.75 295 GLN A O 1
ATOM 2297 N N . ALA A 1 296 ? -60.478 -12.294 87.723 1.00 84.00 296 ALA A N 1
ATOM 2298 C CA . ALA A 1 296 ? -61.361 -11.455 88.538 1.00 84.00 296 ALA A CA 1
ATOM 2299 C C . ALA A 1 296 ? -62.827 -11.936 88.528 1.00 84.00 296 ALA A C 1
ATOM 2301 O O . ALA A 1 296 ? -63.481 -11.930 89.575 1.00 84.00 296 ALA A O 1
ATOM 2302 N N . VAL A 1 297 ? -63.327 -12.395 87.373 1.00 84.44 297 VAL A N 1
ATOM 2303 C CA . VAL A 1 297 ? -64.657 -13.022 87.242 1.00 84.44 297 VAL A CA 1
ATOM 2304 C C . VAL A 1 297 ? -64.720 -14.328 88.038 1.00 84.44 297 VAL A C 1
ATOM 2306 O O . VAL A 1 297 ? -65.624 -14.513 88.852 1.00 84.44 297 VAL A O 1
ATOM 2309 N N . ASN A 1 298 ? -63.722 -15.205 87.889 1.00 85.94 298 ASN A N 1
ATOM 2310 C CA . ASN A 1 298 ? -63.666 -16.487 88.603 1.00 85.94 298 ASN A CA 1
ATOM 2311 C C . ASN A 1 298 ? -63.588 -16.318 90.130 1.00 85.94 298 ASN A C 1
ATOM 2313 O O . ASN A 1 298 ? -64.157 -17.119 90.870 1.00 85.94 298 ASN A O 1
ATOM 2317 N N . ALA A 1 299 ? -62.933 -15.258 90.607 1.00 84.62 299 ALA A N 1
ATOM 2318 C CA . ALA A 1 299 ? -62.860 -14.908 92.023 1.00 84.62 299 ALA A CA 1
ATOM 2319 C C . ALA A 1 299 ? -64.149 -14.254 92.573 1.00 84.62 299 ALA A C 1
ATOM 2321 O O . ALA A 1 299 ? -64.198 -13.919 93.755 1.00 84.62 299 ALA A O 1
ATOM 2322 N N . ARG A 1 300 ? -65.192 -14.065 91.742 1.00 76.75 300 ARG A N 1
ATOM 2323 C CA . ARG A 1 300 ? -66.442 -13.337 92.057 1.00 76.75 300 ARG A CA 1
ATOM 2324 C C . ARG A 1 300 ? -66.227 -11.887 92.516 1.00 76.75 300 ARG A C 1
ATOM 2326 O O . ARG A 1 300 ? -67.064 -11.326 93.218 1.00 76.75 300 ARG A O 1
ATOM 2333 N N . ILE A 1 301 ? -65.112 -11.278 92.111 1.00 70.19 301 ILE A N 1
ATOM 2334 C CA . ILE A 1 301 ? -64.754 -9.882 92.425 1.00 70.19 301 ILE A CA 1
ATOM 2335 C C . ILE A 1 301 ? -65.382 -8.918 91.399 1.00 70.19 301 ILE A C 1
ATOM 2337 O O . ILE A 1 301 ? -65.495 -7.720 91.639 1.00 70.19 301 ILE A O 1
ATOM 2341 N N . ALA A 1 302 ? -65.817 -9.442 90.252 1.00 66.56 302 ALA A N 1
ATOM 2342 C CA . ALA A 1 302 ? -66.343 -8.703 89.112 1.00 66.56 302 ALA A CA 1
ATOM 2343 C C . ALA A 1 302 ? -67.808 -9.076 88.810 1.00 66.56 302 ALA A C 1
ATOM 2345 O O . ALA A 1 302 ? -68.202 -10.227 88.979 1.00 66.56 302 ALA A O 1
ATOM 2346 N N . GLY A 1 303 ? -68.612 -8.099 88.369 1.00 68.38 303 GLY A N 1
ATOM 2347 C CA . GLY A 1 303 ? -70.017 -8.295 87.974 1.00 68.38 303 GLY A CA 1
ATOM 2348 C C . GLY A 1 303 ? -70.230 -8.433 86.452 1.00 68.38 303 GLY A C 1
ATOM 2349 O O . GLY A 1 303 ? -69.278 -8.212 85.709 1.00 68.38 303 GLY A O 1
ATOM 2350 N N . PRO A 1 304 ? -71.484 -8.647 85.983 1.00 69.12 304 PRO A N 1
ATOM 2351 C CA . PRO A 1 304 ? -71.852 -9.038 84.601 1.00 69.12 304 PRO A CA 1
ATOM 2352 C C . PRO A 1 304 ? -71.327 -8.157 83.450 1.00 69.12 304 PRO A C 1
ATOM 2354 O O . PRO A 1 304 ? -71.351 -8.546 82.284 1.00 69.12 304 PRO A O 1
ATOM 2357 N N . LYS A 1 305 ? -70.906 -6.925 83.757 1.00 74.88 305 LYS A N 1
ATOM 2358 C CA . LYS A 1 305 ? -70.319 -5.979 82.794 1.00 74.88 305 LYS A CA 1
ATOM 2359 C C . LYS A 1 305 ? -68.866 -6.326 82.439 1.00 74.88 305 LYS A C 1
ATOM 2361 O O . LYS A 1 305 ? -68.333 -5.809 81.460 1.00 74.88 305 LYS A O 1
ATOM 2366 N N . VAL A 1 306 ? -68.204 -7.172 83.229 1.00 80.69 306 VAL A N 1
ATOM 2367 C CA . VAL A 1 306 ? -66.808 -7.570 83.000 1.00 80.69 306 VAL A CA 1
ATOM 2368 C C . VAL A 1 306 ? -66.709 -8.649 81.920 1.00 80.69 306 VAL A C 1
ATOM 2370 O O . VAL A 1 306 ? -65.745 -8.660 81.162 1.00 80.69 306 VAL A O 1
ATOM 2373 N N . GLU A 1 307 ? -67.727 -9.487 81.754 1.00 81.50 307 GLU A N 1
ATOM 2374 C CA . GLU A 1 307 ? -67.832 -10.480 80.682 1.00 81.50 307 GLU A CA 1
ATOM 2375 C C . GLU A 1 307 ? -67.954 -9.826 79.291 1.00 81.50 307 GLU A C 1
ATOM 2377 O O . GLU A 1 307 ? -67.319 -10.266 78.323 1.00 81.50 307 GLU A O 1
ATOM 2382 N N . GLU A 1 308 ? -68.701 -8.724 79.187 1.00 84.56 308 GLU A N 1
ATOM 2383 C CA . GLU A 1 308 ? -68.774 -7.891 77.977 1.00 84.56 308 GLU A CA 1
ATOM 2384 C C . GLU A 1 308 ? -67.420 -7.220 77.681 1.00 84.56 308 GLU A C 1
ATOM 2386 O O . GLU A 1 308 ? -66.944 -7.202 76.539 1.00 84.56 308 GLU A O 1
ATOM 2391 N N . LEU A 1 309 ? -66.734 -6.752 78.728 1.00 87.75 309 LEU A N 1
ATOM 2392 C CA . LEU A 1 309 ? -65.402 -6.165 78.614 1.00 87.75 309 LEU A CA 1
ATOM 2393 C C . LEU A 1 309 ? -64.360 -7.198 78.158 1.00 87.75 309 LEU A C 1
ATOM 2395 O O . LEU A 1 309 ? -63.557 -6.899 77.277 1.00 87.75 309 LEU A O 1
ATOM 2399 N N . ILE A 1 310 ? -64.405 -8.433 78.671 1.00 89.56 310 ILE A N 1
ATOM 2400 C CA . ILE A 1 310 ? -63.573 -9.551 78.190 1.00 89.56 310 ILE A CA 1
ATOM 2401 C C . ILE A 1 310 ? -63.799 -9.780 76.694 1.00 89.56 310 ILE A C 1
ATOM 2403 O O . ILE A 1 310 ? -62.837 -9.960 75.947 1.00 89.56 310 ILE A O 1
ATOM 2407 N N . THR A 1 311 ? -65.053 -9.757 76.241 1.00 90.88 311 THR A N 1
ATOM 2408 C CA . THR A 1 311 ? -65.391 -9.918 74.818 1.00 90.88 311 THR A CA 1
ATOM 2409 C C . THR A 1 311 ? -64.818 -8.773 73.978 1.00 90.88 311 THR A C 1
ATOM 2411 O O . THR A 1 311 ? -64.230 -9.011 72.924 1.00 90.88 311 THR A O 1
ATOM 2414 N N . THR A 1 312 ? -64.879 -7.541 74.485 1.00 92.44 312 THR A N 1
ATOM 2415 C CA . THR A 1 312 ? -64.287 -6.361 73.832 1.00 92.44 312 THR A CA 1
ATOM 2416 C C . THR A 1 312 ? -62.766 -6.480 73.715 1.00 92.44 312 THR A C 1
ATOM 2418 O O . THR A 1 312 ? -62.200 -6.241 72.648 1.00 92.44 312 THR A O 1
ATOM 2421 N N . TRP A 1 313 ? -62.089 -6.920 74.778 1.00 94.88 313 TRP A N 1
ATOM 2422 C CA . TRP A 1 313 ? -60.647 -7.164 74.752 1.00 94.88 313 TRP A CA 1
ATOM 2423 C C . TRP A 1 313 ? -60.255 -8.326 73.831 1.00 94.88 313 TRP A C 1
ATOM 2425 O O . TRP A 1 313 ? -59.219 -8.247 73.176 1.00 94.88 313 TRP A O 1
ATOM 2435 N N . LYS A 1 314 ? -61.077 -9.378 73.716 1.00 95.19 314 LYS A N 1
ATOM 2436 C CA . LYS A 1 314 ? -60.864 -10.456 72.732 1.00 95.19 314 LYS A CA 1
ATOM 2437 C C . LYS A 1 314 ? -60.944 -9.938 71.296 1.00 95.19 314 LYS A C 1
ATOM 2439 O O . LYS A 1 314 ? -60.095 -10.297 70.483 1.00 95.19 314 LYS A O 1
ATOM 2444 N N . ASN A 1 315 ? -61.907 -9.065 70.999 1.00 95.62 315 ASN A N 1
ATOM 2445 C CA . ASN A 1 315 ? -62.007 -8.421 69.688 1.00 95.62 315 ASN A CA 1
ATOM 2446 C C . ASN A 1 315 ? -60.783 -7.536 69.413 1.00 95.62 315 ASN A C 1
ATOM 2448 O O . ASN A 1 315 ? -60.179 -7.647 68.350 1.00 95.62 315 ASN A O 1
ATOM 2452 N N . TYR A 1 316 ? -60.345 -6.746 70.399 1.00 95.81 316 TYR A N 1
ATOM 2453 C CA . TYR A 1 316 ? -59.110 -5.961 70.313 1.00 95.81 316 TYR A CA 1
ATOM 2454 C C . TYR A 1 316 ? -57.873 -6.831 70.038 1.00 95.81 316 TYR A C 1
ATOM 2456 O O . TYR A 1 316 ? -57.082 -6.528 69.146 1.00 95.81 316 TYR A O 1
ATOM 2464 N N . ALA A 1 317 ? -57.715 -7.940 70.768 1.00 96.50 317 ALA A N 1
ATOM 2465 C CA . ALA A 1 317 ? -56.623 -8.889 70.562 1.00 96.50 317 ALA A CA 1
ATOM 2466 C C . ALA A 1 317 ? -56.657 -9.475 69.140 1.00 96.50 317 ALA A C 1
ATOM 2468 O O . ALA A 1 317 ? -55.623 -9.546 68.472 1.00 96.50 317 ALA A O 1
ATOM 2469 N N . SER A 1 318 ? -57.849 -9.844 68.659 1.00 96.88 318 SER A N 1
ATOM 2470 C CA . SER A 1 318 ? -58.060 -10.329 67.294 1.00 96.88 318 SER A CA 1
ATOM 2471 C C . SER A 1 318 ? -57.678 -9.278 66.248 1.00 96.88 318 SER A C 1
ATOM 2473 O O . SER A 1 318 ? -56.962 -9.597 65.302 1.00 96.88 318 SER A O 1
ATOM 2475 N N . GLU A 1 319 ? -58.086 -8.019 66.425 1.00 96.12 319 GLU A N 1
ATOM 2476 C CA . GLU A 1 319 ? -57.720 -6.923 65.521 1.00 96.12 319 GLU A CA 1
ATOM 2477 C C . GLU A 1 319 ? -56.210 -6.655 65.502 1.00 96.12 319 GLU A C 1
ATOM 2479 O O . GLU A 1 319 ? -55.623 -6.526 64.426 1.00 96.12 319 GLU A O 1
ATOM 2484 N N . CYS A 1 320 ? -55.559 -6.598 66.670 1.00 96.38 320 CYS A N 1
ATOM 2485 C CA . CYS A 1 320 ? -54.103 -6.461 66.768 1.00 96.38 320 CYS A CA 1
ATOM 2486 C C . CYS A 1 320 ? -53.394 -7.589 66.012 1.00 96.38 320 CYS A C 1
ATOM 2488 O O . CYS A 1 320 ? -52.503 -7.329 65.201 1.00 96.38 320 CYS A O 1
ATOM 2490 N N . HIS A 1 321 ? -53.816 -8.836 66.236 1.00 96.94 321 HIS A N 1
ATOM 2491 C CA . HIS A 1 321 ? -53.251 -9.998 65.558 1.00 96.94 321 HIS A CA 1
ATOM 2492 C C . HIS A 1 321 ? -53.442 -9.929 64.041 1.00 96.94 321 HIS A C 1
ATOM 2494 O O . HIS A 1 321 ? -52.487 -10.110 63.285 1.00 96.94 321 HIS A O 1
ATOM 2500 N N . GLN A 1 322 ? -54.656 -9.607 63.590 1.00 97.06 322 GLN A N 1
ATOM 2501 C CA . GLN A 1 322 ? -54.977 -9.484 62.174 1.00 97.06 322 GLN A CA 1
ATOM 2502 C C . GLN A 1 322 ? -54.120 -8.410 61.493 1.00 97.06 322 GLN A C 1
ATOM 2504 O O . GLN A 1 322 ? -53.585 -8.660 60.412 1.00 97.06 322 GLN A O 1
ATOM 2509 N N . ARG A 1 323 ? -53.911 -7.252 62.138 1.00 95.94 323 ARG A N 1
ATOM 2510 C CA . ARG A 1 323 ? -53.024 -6.196 61.620 1.00 95.94 323 ARG A CA 1
ATOM 2511 C C . ARG A 1 323 ? -51.573 -6.661 61.513 1.00 95.94 323 ARG A C 1
ATOM 2513 O O . ARG A 1 323 ? -50.940 -6.384 60.496 1.00 95.94 323 ARG A O 1
ATOM 2520 N N . VAL A 1 324 ? -51.055 -7.395 62.505 1.00 96.75 324 VAL A N 1
ATOM 2521 C CA . VAL A 1 324 ? -49.701 -7.983 62.438 1.00 96.75 324 VAL A CA 1
ATOM 2522 C C . VAL A 1 324 ? -49.582 -8.927 61.244 1.00 96.75 324 VAL A C 1
ATOM 2524 O O . VAL A 1 324 ? -48.639 -8.802 60.464 1.00 96.75 324 VAL A O 1
ATOM 2527 N N . VAL A 1 325 ? -50.533 -9.852 61.079 1.00 97.25 325 VAL A N 1
ATOM 2528 C CA . VAL A 1 325 ? -50.520 -10.842 59.990 1.00 97.25 325 VAL A CA 1
ATOM 2529 C C . VAL A 1 325 ? -50.587 -10.160 58.624 1.00 97.25 325 VAL A C 1
ATOM 2531 O O . VAL A 1 325 ? -49.763 -10.455 57.759 1.00 97.25 325 VAL A O 1
ATOM 2534 N N . GLN A 1 326 ? -51.512 -9.214 58.441 1.00 96.19 326 GLN A N 1
ATOM 2535 C CA . GLN A 1 326 ? -51.665 -8.476 57.184 1.00 96.19 326 GLN A CA 1
ATOM 2536 C C . GLN A 1 326 ? -50.407 -7.675 56.842 1.00 96.19 326 GLN A C 1
ATOM 2538 O O . GLN A 1 326 ? -49.881 -7.811 55.742 1.00 96.19 326 GLN A O 1
ATOM 2543 N N . CYS A 1 327 ? -49.867 -6.910 57.795 1.00 96.44 327 CYS A N 1
ATOM 2544 C CA . CYS A 1 327 ? -48.650 -6.137 57.564 1.00 96.44 327 CYS A CA 1
ATOM 2545 C C . CYS A 1 327 ? -47.462 -7.045 57.228 1.00 96.44 327 CYS A C 1
ATOM 2547 O O . CYS A 1 327 ? -46.740 -6.767 56.273 1.00 96.44 327 CYS A O 1
ATOM 2549 N N . LYS A 1 328 ? -47.266 -8.156 57.957 1.00 96.94 328 LYS A N 1
ATOM 2550 C CA . LYS A 1 328 ? -46.206 -9.126 57.630 1.00 96.94 328 LYS A CA 1
ATOM 2551 C C . LYS A 1 328 ? -46.357 -9.661 56.209 1.00 96.94 328 LYS A C 1
ATOM 2553 O O . LYS A 1 328 ? -45.361 -9.716 55.494 1.00 96.94 328 LYS A O 1
ATOM 2558 N N . ALA A 1 329 ? -47.574 -10.017 55.797 1.00 97.56 329 ALA A N 1
ATOM 2559 C CA . ALA A 1 329 ? -47.839 -10.500 54.446 1.00 97.56 329 ALA A CA 1
ATOM 2560 C C . ALA A 1 329 ? -47.459 -9.452 53.386 1.00 97.56 329 ALA A C 1
ATOM 2562 O O . ALA A 1 329 ? -46.682 -9.763 52.487 1.00 97.56 329 ALA A O 1
ATOM 2563 N N . THR A 1 330 ? -47.906 -8.200 53.538 1.00 96.81 330 THR A N 1
ATOM 2564 C CA . THR A 1 330 ? -47.613 -7.126 52.572 1.00 96.81 330 THR A CA 1
ATOM 2565 C C . THR A 1 330 ? -46.122 -6.773 52.510 1.00 96.81 330 THR A C 1
ATOM 2567 O O . THR A 1 330 ? -45.583 -6.559 51.425 1.00 96.81 330 THR A O 1
ATOM 2570 N N . PHE A 1 331 ? -45.418 -6.741 53.649 1.00 97.81 331 PHE A N 1
ATOM 2571 C CA . PHE A 1 331 ? -43.965 -6.520 53.661 1.00 97.81 331 PHE A CA 1
ATOM 2572 C C . PHE A 1 331 ? -43.205 -7.668 52.997 1.00 97.81 331 PHE A C 1
ATOM 2574 O O . PHE A 1 331 ? -42.289 -7.416 52.218 1.00 97.81 331 PHE A O 1
ATOM 2581 N N . ASN A 1 332 ? -43.579 -8.918 53.276 1.00 97.75 332 ASN A N 1
ATOM 2582 C CA . ASN A 1 332 ? -42.925 -10.078 52.673 1.00 97.75 332 ASN A CA 1
ATOM 2583 C C . ASN A 1 332 ? -43.148 -10.128 51.157 1.00 97.75 332 ASN A C 1
ATOM 2585 O O . ASN A 1 332 ? -42.208 -10.408 50.424 1.00 97.75 332 ASN A O 1
ATOM 2589 N N . GLU A 1 333 ? -44.344 -9.782 50.678 1.00 97.62 333 GLU A N 1
ATOM 2590 C CA . GLU A 1 333 ? -44.617 -9.667 49.242 1.00 97.62 333 GLU A CA 1
ATOM 2591 C C . GLU A 1 333 ? -43.698 -8.632 48.570 1.00 97.62 333 GLU A C 1
ATOM 2593 O O . GLU A 1 333 ? -43.089 -8.918 47.539 1.00 97.62 333 GLU A O 1
ATOM 2598 N N . GLN A 1 334 ? -43.513 -7.453 49.176 1.00 97.69 334 GLN A N 1
ATOM 2599 C CA . GLN A 1 334 ? -42.577 -6.459 48.641 1.00 97.69 334 GLN A CA 1
ATOM 2600 C C . GLN A 1 334 ? -41.117 -6.906 48.703 1.00 97.69 334 GLN A C 1
ATOM 2602 O O . GLN A 1 334 ? -40.372 -6.660 47.756 1.00 97.69 334 GLN A O 1
ATOM 2607 N N . ILE A 1 335 ? -40.702 -7.575 49.779 1.00 97.81 335 ILE A N 1
ATOM 2608 C CA . ILE A 1 335 ? -39.352 -8.142 49.890 1.00 97.81 335 ILE A CA 1
ATOM 2609 C C . ILE A 1 335 ? -39.099 -9.145 48.755 1.00 97.81 335 ILE A C 1
ATOM 2611 O O . ILE A 1 335 ? -38.034 -9.109 48.142 1.00 97.81 335 ILE A O 1
ATOM 2615 N N . GLU A 1 336 ? -40.077 -9.988 48.413 1.00 97.81 336 GLU A N 1
ATOM 2616 C CA . GLU A 1 336 ? -39.962 -10.905 47.273 1.00 97.81 336 GLU A CA 1
ATOM 2617 C C . GLU A 1 336 ? -39.883 -10.162 45.931 1.00 97.81 336 GLU A C 1
ATOM 2619 O O . GLU A 1 336 ? -39.078 -10.523 45.072 1.00 97.81 336 GLU A O 1
ATOM 2624 N N . LEU A 1 337 ? -40.635 -9.072 45.743 1.00 97.50 337 LEU A N 1
ATOM 2625 C CA . LEU A 1 337 ? -40.476 -8.223 44.554 1.00 97.50 337 LEU A CA 1
ATOM 2626 C C . LEU A 1 337 ? -39.055 -7.648 44.448 1.00 97.50 337 LEU A C 1
ATOM 2628 O O . LEU A 1 337 ? -38.490 -7.620 43.353 1.00 97.50 337 LEU A O 1
ATOM 2632 N N . LEU A 1 338 ? -38.466 -7.229 45.571 1.00 97.06 338 LEU A N 1
ATOM 2633 C CA . LEU A 1 338 ? -37.092 -6.728 45.609 1.00 97.06 338 LEU A CA 1
ATOM 2634 C C . LEU A 1 338 ? -36.068 -7.825 45.310 1.00 97.06 338 LEU A C 1
ATOM 2636 O O . LEU A 1 338 ? -35.140 -7.592 44.540 1.00 97.06 338 LEU A O 1
ATOM 2640 N N . LYS A 1 339 ? -36.244 -9.042 45.837 1.00 96.50 339 LYS A N 1
ATOM 2641 C CA . LYS A 1 339 ? -35.404 -10.205 45.482 1.00 96.50 339 LYS A CA 1
ATOM 2642 C C . LYS A 1 339 ? -35.458 -10.525 43.988 1.00 96.50 339 LYS A C 1
ATOM 2644 O O . LYS A 1 339 ? -34.443 -10.897 43.407 1.00 96.50 339 LYS A O 1
ATOM 2649 N N . ASN A 1 340 ? -36.603 -10.281 43.353 1.00 96.19 340 ASN A N 1
ATOM 2650 C CA . ASN A 1 340 ? -36.797 -10.430 41.910 1.00 96.19 340 ASN A CA 1
ATOM 2651 C C . ASN A 1 340 ? -36.282 -9.235 41.078 1.00 96.19 340 ASN A C 1
ATOM 2653 O O . ASN A 1 340 ? -36.540 -9.162 39.878 1.00 96.19 340 ASN A O 1
ATOM 2657 N N . GLY A 1 341 ? -35.540 -8.305 41.688 1.00 94.19 341 GLY A N 1
ATOM 2658 C CA . GLY A 1 341 ? -34.831 -7.227 40.991 1.00 94.19 341 GLY A CA 1
ATOM 2659 C C . GLY A 1 341 ? -35.598 -5.910 40.889 1.00 94.19 341 GLY A C 1
ATOM 2660 O O . GLY A 1 341 ? -35.125 -4.978 40.236 1.00 94.19 341 GLY A O 1
ATOM 2661 N N . ARG A 1 342 ? -36.767 -5.796 41.529 1.00 96.06 342 ARG A N 1
ATOM 2662 C CA . ARG A 1 342 ? -37.473 -4.517 41.643 1.00 96.06 342 ARG A CA 1
ATOM 2663 C C . ARG A 1 342 ? -36.753 -3.620 42.656 1.00 96.06 342 ARG A C 1
ATOM 2665 O O . ARG A 1 342 ? -36.292 -4.105 43.678 1.00 96.06 342 ARG A O 1
ATOM 2672 N N . THR A 1 343 ? -36.668 -2.316 42.404 1.00 96.06 343 THR A N 1
ATOM 2673 C CA . THR A 1 343 ? -36.048 -1.386 43.364 1.00 96.06 343 THR A CA 1
ATOM 2674 C C . THR A 1 343 ? -37.050 -0.928 44.414 1.00 96.06 343 THR A C 1
ATOM 2676 O O . THR A 1 343 ? -38.242 -0.772 44.119 1.00 96.06 343 THR A O 1
ATOM 2679 N N . LEU A 1 344 ? -36.565 -0.624 45.617 1.00 95.12 344 LEU A N 1
ATOM 2680 C CA . LEU A 1 344 ? -37.377 -0.096 46.713 1.00 95.12 344 LEU A CA 1
ATOM 2681 C C . LEU A 1 344 ? -38.110 1.199 46.333 1.00 95.12 344 LEU A C 1
ATOM 2683 O O . LEU A 1 344 ? -39.254 1.402 46.722 1.00 95.12 344 LEU A O 1
ATOM 2687 N N . ALA A 1 345 ? -37.475 2.059 45.535 1.00 95.44 345 ALA A N 1
ATOM 2688 C CA . ALA A 1 345 ? -38.085 3.299 45.054 1.00 95.44 345 ALA A CA 1
ATOM 2689 C C . ALA A 1 345 ? -39.265 3.066 44.092 1.00 95.44 345 ALA A C 1
ATOM 2691 O O . ALA A 1 345 ? -40.094 3.953 43.907 1.00 95.44 345 ALA A O 1
ATOM 2692 N N . SER A 1 346 ? -39.338 1.892 43.460 1.00 95.69 346 SER A N 1
ATOM 2693 C CA . SER A 1 346 ? -40.382 1.570 42.484 1.00 95.69 346 SER A CA 1
ATOM 2694 C C . SER A 1 346 ? -41.590 0.843 43.082 1.00 95.69 346 SER A C 1
ATOM 2696 O O . SER A 1 346 ? -42.593 0.684 42.382 1.00 95.69 346 SER A O 1
ATOM 2698 N N . VAL A 1 347 ? -41.512 0.374 44.335 1.00 95.25 347 VAL A N 1
ATOM 2699 C CA . VAL A 1 347 ? -42.640 -0.237 45.059 1.00 95.25 347 VAL A CA 1
ATOM 2700 C C . VAL A 1 347 ? -43.374 0.809 45.912 1.00 95.25 347 VAL A C 1
ATOM 2702 O O . VAL A 1 347 ? -42.762 1.786 46.341 1.00 95.25 347 VAL A O 1
ATOM 2705 N N . PRO A 1 348 ? -44.682 0.632 46.185 1.00 94.50 348 PRO A N 1
ATOM 2706 C CA . PRO A 1 348 ? -45.415 1.527 47.078 1.00 94.50 348 PRO A CA 1
ATOM 2707 C C . PRO A 1 348 ? -44.803 1.558 48.480 1.00 94.50 348 PRO A C 1
ATOM 2709 O O . PRO A 1 348 ? -44.454 0.518 49.033 1.00 94.50 348 PRO A O 1
ATOM 2712 N N . GLN A 1 349 ? -44.723 2.733 49.098 1.00 93.81 349 GLN A N 1
ATOM 2713 C CA . GLN A 1 349 ? -44.226 2.841 50.466 1.00 93.81 349 GLN A CA 1
ATOM 2714 C C . GLN A 1 349 ? -45.232 2.237 51.455 1.00 93.81 349 GLN A C 1
ATOM 2716 O O . GLN A 1 349 ? -46.369 2.694 51.549 1.00 93.81 349 GLN A O 1
ATOM 2721 N N . LEU A 1 350 ? -44.804 1.226 52.212 1.00 93.69 350 LEU A N 1
ATOM 2722 C CA . LEU A 1 350 ? -45.625 0.627 53.263 1.00 93.69 350 LEU A CA 1
ATOM 2723 C C . LEU A 1 350 ? -45.570 1.449 54.548 1.00 93.69 350 LEU A C 1
ATOM 2725 O O . LEU A 1 350 ? -44.502 1.887 54.983 1.00 93.69 350 LEU A O 1
ATOM 2729 N N . THR A 1 351 ? -46.728 1.604 55.180 1.00 91.56 351 THR A N 1
ATOM 2730 C CA . THR A 1 351 ? -46.881 2.175 56.517 1.00 91.56 351 THR A CA 1
ATOM 2731 C C . THR A 1 351 ? -47.459 1.114 57.444 1.00 91.56 351 THR A C 1
ATOM 2733 O O . THR A 1 351 ? -48.303 0.313 57.048 1.00 91.56 351 THR A O 1
ATOM 2736 N N . ILE A 1 352 ? -46.973 1.078 58.684 1.00 93.69 352 ILE A N 1
ATOM 2737 C CA . ILE A 1 352 ? -47.483 0.152 59.697 1.00 93.69 352 ILE A CA 1
ATOM 2738 C C . ILE A 1 352 ? -48.518 0.917 60.526 1.00 93.69 352 ILE A C 1
ATOM 2740 O O . ILE A 1 352 ? -48.163 1.935 61.129 1.00 93.69 352 ILE A O 1
ATOM 2744 N N . PRO A 1 353 ? -49.793 0.487 60.542 1.00 92.44 353 PRO A N 1
ATOM 2745 C CA . PRO A 1 353 ? -50.817 1.137 61.339 1.00 92.44 353 PRO A CA 1
ATOM 2746 C C . PRO A 1 353 ? -50.517 0.948 62.828 1.00 92.44 353 PRO A C 1
ATOM 2748 O O . PRO A 1 353 ? -50.028 -0.099 63.253 1.00 92.44 353 PRO A O 1
ATOM 2751 N N . GLY A 1 354 ? -50.841 1.955 63.638 1.00 91.00 354 GLY A N 1
ATOM 2752 C CA . GLY A 1 354 ? -50.765 1.832 65.091 1.00 91.00 354 GLY A CA 1
ATOM 2753 C C . GLY A 1 354 ? -51.737 0.776 65.645 1.00 91.00 354 GLY A C 1
ATOM 2754 O O . GLY A 1 354 ? -52.633 0.299 64.929 1.00 91.00 354 GLY A O 1
ATOM 2755 N N . PRO A 1 355 ? -51.592 0.410 66.931 1.00 91.56 355 PRO A N 1
ATOM 2756 C CA . PRO A 1 355 ? -52.573 -0.432 67.602 1.00 91.56 355 PRO A CA 1
ATOM 2757 C C . PRO A 1 355 ? -53.972 0.204 67.554 1.00 91.56 355 PRO A C 1
ATOM 2759 O O . PRO A 1 355 ? -54.093 1.429 67.445 1.00 91.56 355 PRO A O 1
ATOM 2762 N N . PRO A 1 356 ? -55.049 -0.603 67.593 1.00 91.00 356 PRO A N 1
ATOM 2763 C CA . PRO A 1 356 ? -56.396 -0.079 67.752 1.00 91.00 356 PRO A CA 1
ATOM 2764 C C . PRO A 1 356 ? -56.481 0.780 69.025 1.00 91.00 356 PRO A C 1
ATOM 2766 O O . PRO A 1 356 ? -55.654 0.627 69.932 1.00 91.00 356 PRO A O 1
ATOM 2769 N N . PRO A 1 357 ? -57.477 1.671 69.129 1.00 90.50 357 PRO A N 1
ATOM 2770 C CA . PRO A 1 357 ? -57.776 2.336 70.389 1.00 90.50 357 PRO A CA 1
ATOM 2771 C C . PRO A 1 357 ? -57.992 1.300 71.495 1.00 90.50 357 PRO A C 1
ATOM 2773 O O . PRO A 1 357 ? -58.673 0.294 71.282 1.00 90.50 357 PRO A O 1
ATOM 2776 N N . TYR A 1 358 ? -57.396 1.531 72.663 1.00 89.50 358 TYR A N 1
ATOM 2777 C CA . TYR A 1 358 ? -57.557 0.625 73.795 1.00 89.50 358 TYR A CA 1
ATOM 2778 C C . TYR A 1 358 ? -59.031 0.538 74.222 1.00 89.50 358 TYR A C 1
ATOM 2780 O O . TYR A 1 358 ? -59.703 1.573 74.287 1.00 89.50 358 TYR A O 1
ATOM 2788 N N . PRO A 1 359 ? -59.534 -0.665 74.559 1.00 86.69 359 PRO A N 1
ATOM 2789 C CA . PRO A 1 359 ? -60.822 -0.806 75.224 1.00 86.69 359 PRO A CA 1
ATOM 2790 C C . PRO A 1 359 ? -60.832 -0.020 76.538 1.00 86.69 359 PRO A C 1
ATOM 2792 O O . PRO A 1 359 ? -59.783 0.181 77.155 1.00 86.69 359 PRO A O 1
ATOM 2795 N N . ALA A 1 360 ? -62.014 0.413 76.983 1.00 75.50 360 ALA A N 1
ATOM 2796 C CA . ALA A 1 360 ? -62.154 1.169 78.224 1.00 75.50 360 ALA A CA 1
ATOM 2797 C C . ALA A 1 360 ? -61.439 0.464 79.393 1.00 75.50 360 ALA A C 1
ATOM 2799 O O . ALA A 1 360 ? -61.581 -0.747 79.589 1.00 75.50 360 ALA A O 1
ATOM 2800 N N . ILE A 1 361 ? -60.662 1.230 80.166 1.00 63.69 361 ILE A N 1
ATOM 2801 C CA . ILE A 1 361 ? -59.962 0.717 81.346 1.00 63.69 361 ILE A CA 1
ATOM 2802 C C . ILE A 1 361 ? -61.032 0.219 82.328 1.00 63.69 361 ILE A C 1
ATOM 2804 O O . ILE A 1 361 ? -61.931 0.993 82.672 1.00 63.69 361 ILE A O 1
ATOM 2808 N N . PRO A 1 362 ? -60.965 -1.038 82.802 1.00 54.78 362 PRO A N 1
ATOM 2809 C CA . PRO A 1 362 ? -61.844 -1.484 83.865 1.00 54.78 362 PRO A CA 1
ATOM 2810 C C . PRO A 1 362 ? -61.545 -0.642 85.106 1.00 54.78 362 PRO A C 1
ATOM 2812 O O . PRO A 1 362 ? -60.519 -0.824 85.761 1.00 54.78 362 PRO A O 1
ATOM 2815 N N . VAL A 1 363 ? -62.433 0.289 85.452 1.00 51.91 363 VAL A N 1
ATOM 2816 C CA . VAL A 1 363 ? -62.422 0.900 86.780 1.00 51.91 363 VAL A CA 1
ATOM 2817 C C . VAL A 1 363 ? -62.888 -0.184 87.752 1.00 51.91 363 VAL A C 1
ATOM 2819 O O . VAL A 1 363 ? -64.068 -0.299 88.071 1.00 51.91 363 VAL A O 1
ATOM 2822 N N . LEU A 1 364 ? -61.947 -1.001 88.235 1.00 49.38 364 LEU A N 1
ATOM 2823 C CA . LEU A 1 364 ? -62.173 -1.953 89.334 1.00 49.38 364 LEU A CA 1
ATOM 2824 C C . LEU A 1 364 ? -62.510 -1.240 90.661 1.00 49.38 364 LEU A C 1
ATOM 2826 O O . LEU A 1 364 ? -62.813 -1.882 91.660 1.00 49.38 364 LEU A O 1
ATOM 2830 N N . GLN A 1 365 ? -62.494 0.095 90.673 1.00 41.88 365 GLN A N 1
ATOM 2831 C CA . GLN A 1 365 ? -62.712 0.938 91.845 1.00 41.88 365 GLN A CA 1
ATOM 2832 C C . GLN A 1 365 ? -64.173 0.982 92.331 1.00 41.88 365 GLN A C 1
ATOM 2834 O O . GLN A 1 365 ? -64.435 1.554 93.382 1.00 41.88 365 GLN A O 1
ATOM 2839 N N . SER A 1 366 ? -65.126 0.371 91.616 1.00 38.88 366 SER A N 1
ATOM 2840 C CA . SER A 1 366 ? -66.547 0.407 92.000 1.00 38.88 366 SER A CA 1
ATOM 2841 C C . SER A 1 366 ? -67.067 -0.855 92.715 1.00 38.88 366 SER A C 1
ATOM 2843 O O . SER A 1 366 ? -68.277 -0.968 92.903 1.00 38.88 366 SER A O 1
ATOM 2845 N N . LEU A 1 367 ? -66.207 -1.802 93.115 1.00 43.59 367 LEU A N 1
ATOM 2846 C CA . LEU A 1 367 ? -66.630 -3.085 93.717 1.00 43.59 367 LEU A CA 1
ATOM 2847 C C . LEU A 1 367 ? -66.189 -3.319 95.175 1.00 43.59 367 LEU A C 1
ATOM 2849 O O . LEU A 1 367 ? -66.344 -4.425 95.681 1.00 43.59 367 LEU A O 1
ATOM 2853 N N . VAL A 1 368 ? -65.731 -2.290 95.896 1.00 36.53 368 VAL A N 1
ATOM 2854 C CA . VAL A 1 368 ? -65.576 -2.359 97.363 1.00 36.53 368 VAL A CA 1
ATOM 2855 C C . VAL A 1 368 ? -66.678 -1.528 98.032 1.00 36.53 368 VAL A C 1
ATOM 2857 O O . VAL A 1 368 ? -66.634 -0.298 97.956 1.00 36.53 368 VAL A O 1
ATOM 2860 N N . PRO A 1 369 ? -67.670 -2.139 98.709 1.00 39.34 369 PRO A N 1
ATOM 2861 C CA . PRO A 1 369 ? -68.539 -1.413 99.623 1.00 39.34 369 PRO A CA 1
ATOM 2862 C C . PRO A 1 369 ? -67.738 -1.029 100.870 1.00 39.34 369 PRO A C 1
ATOM 2864 O O . PRO A 1 369 ? -67.443 -1.865 101.718 1.00 39.34 369 PRO A O 1
ATOM 2867 N N . GLY A 1 370 ? -67.409 0.257 100.972 1.00 38.41 370 GLY A N 1
ATOM 2868 C CA . GLY A 1 370 ? -66.960 0.886 102.210 1.00 38.41 370 GLY A CA 1
ATOM 2869 C C . GLY A 1 370 ? -65.448 0.920 102.411 1.00 38.41 370 GLY A C 1
ATOM 2870 O O . GLY A 1 370 ? -64.873 0.019 103.003 1.00 38.41 370 GLY A O 1
ATOM 2871 N N . GLN A 1 371 ? -64.830 2.044 102.051 1.00 32.94 371 GLN A N 1
ATOM 2872 C CA . GLN A 1 371 ? -64.155 2.868 103.053 1.00 32.94 371 GLN A CA 1
ATOM 2873 C C . GLN A 1 371 ? -63.879 4.269 102.505 1.00 32.94 371 GLN A C 1
ATOM 2875 O O . GLN A 1 371 ? -63.147 4.469 101.540 1.00 32.94 371 GLN A O 1
ATOM 2880 N N . GLN A 1 372 ? -64.477 5.253 103.175 1.00 35.75 372 GLN A N 1
ATOM 2881 C CA . GLN A 1 372 ? -63.900 6.582 103.285 1.00 35.75 372 GLN A CA 1
ATOM 2882 C C . GLN A 1 372 ? -62.543 6.454 103.983 1.00 35.75 372 GLN A C 1
ATOM 2884 O O . GLN A 1 372 ? -62.496 5.903 105.079 1.00 35.75 372 GLN A O 1
ATOM 2889 N N . GLN A 1 373 ? -61.489 7.025 103.402 1.00 32.59 373 GLN A N 1
ATOM 2890 C CA . GLN A 1 373 ? -60.537 7.871 104.127 1.00 32.59 373 GLN A CA 1
ATOM 2891 C C . GLN A 1 373 ? -59.563 8.544 103.149 1.00 32.59 373 GLN A C 1
ATOM 2893 O O . GLN A 1 373 ? -58.701 7.919 102.549 1.00 32.59 373 GLN A O 1
ATOM 2898 N N . ASN A 1 374 ? -59.777 9.846 102.968 1.00 32.12 374 ASN A N 1
ATOM 2899 C CA . ASN A 1 374 ? -58.805 10.901 103.248 1.00 32.12 374 ASN A CA 1
ATOM 2900 C C . ASN A 1 374 ? -57.311 10.532 103.104 1.00 32.12 374 ASN A C 1
ATOM 2902 O O . ASN A 1 374 ? -56.789 9.843 103.973 1.00 32.12 374 ASN A O 1
ATOM 2906 N N . GLN A 1 375 ? -56.603 11.120 102.130 1.00 30.59 375 GLN A N 1
ATOM 2907 C CA . GLN A 1 375 ? -55.501 12.053 102.424 1.00 30.59 375 GLN A CA 1
ATOM 2908 C C . GLN A 1 375 ? -54.793 12.619 101.176 1.00 30.59 375 GLN A C 1
ATOM 2910 O O . GLN A 1 375 ? -54.394 11.895 100.271 1.00 30.59 375 GLN A O 1
ATOM 2915 N N . SER A 1 376 ? -54.574 13.935 101.260 1.00 29.22 376 SER A N 1
ATOM 2916 C CA . SER A 1 376 ? -53.360 14.670 100.875 1.00 29.22 376 SER A CA 1
ATOM 2917 C C . SER A 1 376 ? -53.056 14.924 99.395 1.00 29.22 376 SER A C 1
ATOM 2919 O O . SER A 1 376 ? -52.360 14.183 98.709 1.00 29.22 376 SER A O 1
ATOM 2921 N N . GLN A 1 377 ? -53.481 16.121 98.989 1.00 37.16 377 GLN A N 1
ATOM 2922 C CA . GLN A 1 377 ? -52.803 17.029 98.058 1.00 37.16 377 GLN A CA 1
ATOM 2923 C C . GLN A 1 377 ? -51.279 17.086 98.336 1.00 37.16 377 GLN A C 1
ATOM 2925 O O . GLN A 1 377 ? -50.867 17.035 99.497 1.00 37.16 377 GLN A O 1
ATOM 2930 N N . PRO A 1 378 ? -50.441 17.275 97.303 1.00 36.69 378 PRO A N 1
ATOM 2931 C CA . PRO A 1 378 ? -49.930 18.629 97.093 1.00 36.69 378 PRO A CA 1
ATOM 2932 C C . PRO A 1 378 ? -49.979 19.091 95.631 1.00 36.69 378 PRO A C 1
ATOM 2934 O O . PRO A 1 378 ? -49.870 18.321 94.679 1.00 36.69 378 PRO A O 1
ATOM 2937 N N . GLN A 1 379 ? -50.153 20.402 95.498 1.00 34.22 379 GLN A N 1
ATOM 2938 C CA . GLN A 1 379 ? -50.096 21.186 94.268 1.00 34.22 379 GLN A CA 1
ATOM 2939 C C . GLN A 1 379 ? -48.664 21.774 94.097 1.00 34.22 379 GLN A C 1
ATOM 2941 O O . GLN A 1 379 ? -47.784 21.457 94.894 1.00 34.22 379 GLN A O 1
ATOM 2946 N N . PRO A 1 380 ? -48.389 22.568 93.049 1.00 42.97 380 PRO A N 1
ATOM 2947 C CA . PRO A 1 380 ? -47.359 22.326 92.044 1.00 42.97 380 PRO A CA 1
ATOM 2948 C C . PRO A 1 380 ? -46.027 23.053 92.316 1.00 42.97 380 PRO A C 1
ATOM 2950 O O . PRO A 1 380 ? -46.003 24.108 92.944 1.00 42.97 380 PRO A O 1
ATOM 2953 N N . SER A 1 381 ? -44.938 22.563 91.718 1.00 30.41 381 SER A N 1
ATOM 2954 C CA . SER A 1 381 ? -43.694 23.330 91.577 1.00 30.41 381 SER A CA 1
ATOM 2955 C C . SER A 1 381 ? -43.380 23.526 90.101 1.00 30.41 381 SER A C 1
ATOM 2957 O O . SER A 1 381 ? -43.017 22.601 89.380 1.00 30.41 381 SER A O 1
ATOM 2959 N N . SER A 1 382 ? -43.577 24.762 89.667 1.00 36.06 382 SER A N 1
ATOM 2960 C CA . SER A 1 382 ? -43.036 25.352 88.454 1.00 36.06 382 SER A CA 1
ATOM 2961 C C . SER A 1 382 ? -41.528 25.552 88.601 1.00 36.06 382 SER A C 1
ATOM 2963 O O . SER A 1 382 ? -41.114 26.369 89.420 1.00 36.06 382 SER A O 1
ATOM 2965 N N . GLU A 1 383 ? -40.727 24.893 87.767 1.00 31.66 383 GLU A N 1
ATOM 2966 C CA . GLU A 1 383 ? -39.367 25.340 87.461 1.00 31.66 383 GLU A CA 1
ATOM 2967 C C . GLU A 1 383 ? -39.153 25.342 85.949 1.00 31.66 383 GLU A C 1
ATOM 2969 O O . GLU A 1 383 ? -39.014 24.321 85.276 1.00 31.66 383 GLU A O 1
ATOM 2974 N N . SER A 1 384 ? -39.166 26.562 85.426 1.00 34.03 384 SER A N 1
ATOM 2975 C CA . SER A 1 384 ? -38.478 26.989 84.222 1.00 34.03 384 SER A CA 1
ATOM 2976 C C . SER A 1 384 ? -37.017 26.553 84.293 1.00 34.03 384 SER A C 1
ATOM 2978 O O . SER A 1 384 ? -36.372 26.852 85.289 1.00 34.03 384 SER A O 1
ATOM 2980 N N . ASN A 1 385 ? -36.477 25.940 83.239 1.00 31.66 385 ASN A N 1
ATOM 2981 C CA . ASN A 1 385 ? -35.091 26.173 82.830 1.00 31.66 385 ASN A CA 1
ATOM 2982 C C . ASN A 1 385 ? -34.873 25.742 81.377 1.00 31.66 385 ASN A C 1
ATOM 2984 O O . ASN A 1 385 ? -34.872 24.567 81.017 1.00 31.66 385 ASN A O 1
ATOM 2988 N N . SER A 1 386 ? -34.672 26.758 80.541 1.00 35.16 386 SER A N 1
ATOM 2989 C CA . SER A 1 386 ? -33.957 26.673 79.277 1.00 35.16 386 SER A CA 1
ATOM 2990 C C . SER A 1 386 ? -32.542 26.151 79.510 1.00 35.16 386 SER A C 1
ATOM 2992 O O . SER A 1 386 ? -31.884 26.634 80.429 1.00 35.16 386 SER A O 1
ATOM 2994 N N . SER A 1 387 ? -32.045 25.272 78.641 1.00 33.91 387 SER A N 1
ATOM 2995 C CA . SER A 1 387 ? -30.688 25.339 78.072 1.00 33.91 387 SER A CA 1
ATOM 2996 C C . SER A 1 387 ? -30.474 24.177 77.106 1.00 33.91 387 SER A C 1
ATOM 2998 O O . SER A 1 387 ? -30.354 23.022 77.500 1.00 33.91 387 SER A O 1
ATOM 3000 N N . THR A 1 388 ? -30.394 24.503 75.821 1.00 41.84 388 THR A N 1
ATOM 3001 C CA . THR A 1 388 ? -29.655 23.725 74.822 1.00 41.84 388 THR A CA 1
ATOM 3002 C C . THR A 1 388 ? -28.196 23.557 75.246 1.00 41.84 388 THR A C 1
ATOM 3004 O O . THR A 1 388 ? -27.584 24.550 75.647 1.00 41.84 388 THR A O 1
ATOM 3007 N N . PRO A 1 389 ? -27.586 22.389 74.997 1.00 37.19 389 PRO A N 1
ATOM 3008 C CA . PRO A 1 389 ? -26.176 22.359 74.639 1.00 37.19 389 PRO A CA 1
ATOM 3009 C C . PRO A 1 389 ? -25.964 21.782 73.239 1.00 37.19 389 PRO A C 1
ATOM 3011 O O . PRO A 1 389 ? -26.454 20.719 72.862 1.00 37.19 389 PRO A O 1
ATOM 3014 N N . ARG A 1 390 ? -25.184 22.550 72.489 1.00 33.88 390 ARG A N 1
ATOM 3015 C CA . ARG A 1 390 ? -24.494 22.219 71.248 1.00 33.88 390 ARG A CA 1
ATOM 3016 C C . ARG A 1 390 ? -23.424 21.138 71.495 1.00 33.88 390 ARG A C 1
ATOM 3018 O O . ARG A 1 390 ? -22.834 21.115 72.566 1.00 33.88 390 ARG A O 1
ATOM 3025 N N . ALA A 1 391 ? -23.230 20.314 70.460 1.00 39.06 391 ALA A N 1
ATOM 3026 C CA . ALA A 1 391 ? -22.189 19.324 70.115 1.00 39.06 391 ALA A CA 1
ATOM 3027 C C . ALA A 1 391 ? -20.964 19.106 71.036 1.00 39.06 391 ALA A C 1
ATOM 3029 O O . ALA A 1 391 ? -20.433 20.041 71.633 1.00 39.06 391 ALA A O 1
ATOM 3030 N N . PRO A 1 392 ? -20.384 17.894 70.963 1.00 40.28 392 PRO A N 1
ATOM 3031 C CA . PRO A 1 392 ? -19.098 17.823 70.261 1.00 40.28 392 PRO A CA 1
ATOM 3032 C C . PRO A 1 392 ? -18.958 16.639 69.286 1.00 40.28 392 PRO A C 1
ATOM 3034 O O . PRO A 1 392 ? -19.491 15.551 69.502 1.00 40.28 392 PRO A O 1
ATOM 3037 N N . ASP A 1 393 ? -18.204 16.893 68.216 1.00 43.69 393 ASP A N 1
ATOM 3038 C CA . ASP A 1 393 ? -17.711 15.924 67.234 1.00 43.69 393 ASP A CA 1
ATOM 3039 C C . ASP A 1 393 ? -16.849 14.813 67.870 1.00 43.69 393 ASP A C 1
ATOM 3041 O O . ASP A 1 393 ? -16.096 15.085 68.813 1.00 43.69 393 ASP A O 1
ATOM 3045 N N . PRO A 1 394 ? -16.865 13.581 67.327 1.00 50.12 394 PRO A N 1
ATOM 3046 C CA . PRO A 1 394 ? -15.855 12.570 67.619 1.00 50.12 394 PRO A CA 1
ATOM 3047 C C . PRO A 1 394 ? -14.608 12.681 66.704 1.00 50.12 394 PRO A C 1
ATOM 3049 O O . PRO A 1 394 ? -14.700 13.149 65.567 1.00 50.12 394 PRO A O 1
ATOM 3052 N N . PRO A 1 395 ? -13.431 12.237 67.189 1.00 45.53 395 PRO A N 1
ATOM 3053 C CA . PRO A 1 395 ? -12.122 12.593 66.647 1.00 45.53 395 PRO A CA 1
ATOM 3054 C C . PRO A 1 395 ? -11.630 11.668 65.522 1.00 45.53 395 PRO A C 1
ATOM 3056 O O . PRO A 1 395 ? -11.869 10.462 65.511 1.00 45.53 395 PRO A O 1
ATOM 3059 N N . VAL A 1 396 ? -10.836 12.251 64.623 1.00 44.44 396 VAL A N 1
ATOM 3060 C CA . VAL A 1 396 ? -9.907 11.558 63.717 1.00 44.44 396 VAL A CA 1
ATOM 3061 C C . VAL A 1 396 ? -8.697 11.005 64.490 1.00 44.44 396 VAL A C 1
ATOM 3063 O O . VAL A 1 396 ? -8.130 11.730 65.310 1.00 44.44 396 VAL A O 1
ATOM 3066 N N . PRO A 1 397 ? -8.231 9.772 64.214 1.00 45.44 397 PRO A N 1
ATOM 3067 C CA . PRO A 1 397 ? -6.952 9.287 64.715 1.00 45.44 397 PRO A CA 1
ATOM 3068 C C . PRO A 1 397 ? -5.810 9.623 63.741 1.00 45.44 397 PRO A C 1
ATOM 3070 O O . PRO A 1 397 ? -5.780 9.147 62.608 1.00 45.44 397 PRO A O 1
ATOM 3073 N N . SER A 1 398 ? -4.834 10.398 64.220 1.00 33.81 398 SER A N 1
ATOM 3074 C CA . SER A 1 398 ? -3.497 10.504 63.624 1.00 33.81 398 SER A CA 1
ATOM 3075 C C . SER A 1 398 ? -2.570 9.478 64.268 1.00 33.81 398 SER A C 1
ATOM 3077 O O . SER A 1 398 ? -2.402 9.465 65.485 1.00 33.81 398 SER A O 1
ATOM 3079 N N . THR A 1 399 ? -1.916 8.657 63.450 1.00 37.81 399 THR A N 1
ATOM 3080 C CA . THR A 1 399 ? -0.692 7.934 63.820 1.00 37.81 399 THR A CA 1
ATOM 3081 C C . THR A 1 399 ? 0.471 8.579 63.078 1.00 37.81 399 THR A C 1
ATOM 3083 O O . THR A 1 399 ? 0.441 8.707 61.858 1.00 37.81 399 THR A O 1
ATOM 3086 N N . ALA A 1 400 ? 1.482 9.011 63.830 1.00 34.69 400 ALA A N 1
ATOM 3087 C CA . ALA A 1 400 ? 2.732 9.549 63.319 1.00 34.69 400 ALA A CA 1
ATOM 3088 C C . ALA A 1 400 ? 3.892 8.620 63.701 1.00 34.69 400 ALA A C 1
ATOM 3090 O O . ALA A 1 400 ? 4.055 8.276 64.869 1.00 34.69 400 ALA A O 1
ATOM 3091 N N . ALA A 1 401 ? 4.701 8.266 62.707 1.00 32.59 401 ALA A N 1
ATOM 3092 C CA . ALA A 1 401 ? 6.113 7.878 62.773 1.00 32.59 401 ALA A CA 1
ATOM 3093 C C . ALA A 1 401 ? 6.622 7.976 61.319 1.00 32.59 401 ALA A C 1
ATOM 3095 O O . ALA A 1 401 ? 5.922 7.530 60.420 1.00 32.59 401 ALA A O 1
ATOM 3096 N N . GLY A 1 402 ? 7.753 8.563 60.946 1.00 31.50 402 GLY A N 1
ATOM 3097 C CA . GLY A 1 402 ? 8.861 9.194 61.645 1.00 31.50 402 GLY A CA 1
ATOM 3098 C C . GLY A 1 402 ? 9.669 10.016 60.621 1.00 31.50 402 GLY A C 1
ATOM 3099 O O . GLY A 1 402 ? 9.377 10.014 59.428 1.00 31.50 402 GLY A O 1
ATOM 3100 N N . ALA A 1 403 ? 10.637 10.767 61.133 1.00 33.97 403 ALA A N 1
ATOM 3101 C CA . ALA A 1 403 ? 11.325 11.913 60.540 1.00 33.97 403 ALA A CA 1
ATOM 3102 C C . ALA A 1 403 ? 12.181 11.677 59.274 1.00 33.97 403 ALA A C 1
ATOM 3104 O O . ALA A 1 403 ? 12.803 10.628 59.138 1.00 33.97 403 ALA A O 1
ATOM 3105 N N . ALA A 1 404 ? 12.337 12.726 58.447 1.00 34.50 404 ALA A N 1
ATOM 3106 C CA . ALA A 1 404 ? 13.586 13.507 58.317 1.00 34.50 404 ALA A CA 1
ATOM 3107 C C . ALA A 1 404 ? 13.466 14.663 57.281 1.00 34.50 404 ALA A C 1
ATOM 3109 O O . ALA A 1 404 ? 13.088 14.428 56.141 1.00 34.50 404 ALA A O 1
ATOM 3110 N N . ASN A 1 405 ? 13.752 15.902 57.735 1.00 32.41 405 ASN A N 1
ATOM 3111 C CA . ASN A 1 405 ? 14.668 16.939 57.181 1.00 32.41 405 ASN A CA 1
ATOM 3112 C C . ASN A 1 405 ? 14.890 16.963 55.642 1.00 32.41 405 ASN A C 1
ATOM 3114 O O . ASN A 1 405 ? 15.210 15.930 55.078 1.00 32.41 405 ASN A O 1
ATOM 3118 N N . THR A 1 406 ? 14.868 18.053 54.864 1.00 33.56 406 THR A N 1
ATOM 3119 C CA . THR A 1 406 ? 15.140 19.503 55.010 1.00 33.56 406 THR A CA 1
ATOM 3120 C C . THR A 1 406 ? 14.455 20.215 53.814 1.00 33.56 406 THR A C 1
ATOM 3122 O O . THR A 1 406 ? 14.397 19.660 52.727 1.00 33.56 406 THR A O 1
ATOM 3125 N N . GLY A 1 407 ? 13.801 21.371 53.965 1.00 31.03 407 GLY A N 1
ATOM 3126 C CA . GLY A 1 407 ? 14.390 22.688 53.676 1.00 31.03 407 GLY A CA 1
ATOM 3127 C C . GLY A 1 407 ? 13.920 23.284 52.330 1.00 31.03 407 GLY A C 1
ATOM 3128 O O . GLY A 1 407 ? 14.085 22.658 51.294 1.00 31.03 407 GLY A O 1
ATOM 3129 N N . GLY A 1 408 ? 13.396 24.520 52.340 1.00 30.94 408 GLY A N 1
ATOM 3130 C CA . GLY A 1 408 ? 13.386 25.397 51.152 1.00 30.94 408 GLY A CA 1
ATOM 3131 C C . GLY A 1 408 ? 12.029 25.931 50.680 1.00 30.94 408 GLY A C 1
ATOM 3132 O O . GLY A 1 408 ? 11.289 25.259 49.977 1.00 30.94 408 GLY A O 1
ATOM 3133 N N . ALA A 1 409 ? 11.755 27.181 51.047 1.00 32.56 409 ALA A N 1
ATOM 3134 C CA . ALA A 1 409 ? 10.614 28.035 50.719 1.00 32.56 409 ALA A CA 1
ATOM 3135 C C . ALA A 1 409 ? 10.255 28.195 49.220 1.00 32.56 409 ALA A C 1
ATOM 3137 O O . ALA A 1 409 ? 11.133 28.360 48.382 1.00 32.56 409 ALA A O 1
ATOM 3138 N N . SER A 1 410 ? 8.958 28.351 48.918 1.00 33.38 410 SER A N 1
ATOM 3139 C CA . SER A 1 410 ? 8.311 29.656 48.635 1.00 33.38 410 SER A CA 1
ATOM 3140 C C . SER A 1 410 ? 7.217 29.588 47.549 1.00 33.38 410 SER A C 1
ATOM 3142 O O . SER A 1 410 ? 7.464 29.211 46.411 1.00 33.38 410 SER A O 1
ATOM 3144 N N . ALA A 1 411 ? 6.014 29.988 47.970 1.00 34.00 411 ALA A N 1
ATOM 3145 C CA . ALA A 1 411 ? 4.882 30.608 47.269 1.00 34.00 411 ALA A CA 1
ATOM 3146 C C . ALA A 1 411 ? 4.779 30.603 45.723 1.00 34.00 411 ALA A C 1
ATOM 3148 O O . ALA A 1 411 ? 5.585 31.226 45.042 1.00 34.00 411 ALA A O 1
ATOM 3149 N N . ALA A 1 412 ? 3.629 30.131 45.215 1.00 33.00 412 ALA A N 1
ATOM 3150 C CA . ALA A 1 412 ? 2.778 30.884 44.276 1.00 33.00 412 ALA A CA 1
ATOM 3151 C C . ALA A 1 412 ? 1.372 30.252 44.162 1.00 33.00 412 ALA A C 1
ATOM 3153 O O . ALA A 1 412 ? 1.225 29.036 44.069 1.00 33.00 412 ALA A O 1
ATOM 3154 N N . ALA A 1 413 ? 0.343 31.102 44.189 1.00 37.25 413 ALA A N 1
ATOM 3155 C CA . ALA A 1 413 ? -1.072 30.774 44.009 1.00 37.25 413 ALA A CA 1
ATOM 3156 C C . ALA A 1 413 ? -1.416 30.362 42.557 1.00 37.25 413 ALA A C 1
ATOM 3158 O O . ALA A 1 413 ? -0.695 30.756 41.638 1.00 37.25 413 ALA A O 1
ATOM 3159 N N . PRO A 1 414 ? -2.540 29.655 42.311 1.00 39.84 414 PRO A N 1
ATOM 3160 C CA . PRO A 1 414 ? -3.029 29.387 40.962 1.00 39.84 414 PRO A CA 1
ATOM 3161 C C . PRO A 1 414 ? -4.058 30.442 40.518 1.00 39.84 414 PRO A C 1
ATOM 3163 O O . PRO A 1 414 ? -4.843 30.923 41.342 1.00 39.84 414 PRO A O 1
ATOM 3166 N N . PRO A 1 415 ? -4.162 30.718 39.208 1.00 46.53 415 PRO A N 1
ATOM 3167 C CA . PRO A 1 415 ? -5.458 31.055 38.648 1.00 46.53 415 PRO A CA 1
ATOM 3168 C C . PRO A 1 415 ? -5.880 30.100 37.525 1.00 46.53 415 PRO A C 1
ATOM 3170 O O . PRO A 1 415 ? -5.114 29.716 36.647 1.00 46.53 415 PRO A O 1
ATOM 3173 N N . ALA A 1 416 ? -7.157 29.747 37.634 1.00 40.50 416 ALA A N 1
ATOM 3174 C CA . ALA A 1 416 ? -8.134 29.364 36.626 1.00 40.50 416 ALA A CA 1
ATOM 3175 C C . ALA A 1 416 ? -7.719 29.316 35.136 1.00 40.50 416 ALA A C 1
ATOM 3177 O O . ALA A 1 416 ? -7.380 30.325 34.524 1.00 40.50 416 ALA A O 1
ATOM 3178 N N . GLY A 1 417 ? -7.987 28.163 34.522 1.00 31.98 417 GLY A N 1
ATOM 3179 C CA . GLY A 1 417 ? -8.488 28.013 33.150 1.00 31.98 417 GLY A CA 1
ATOM 3180 C C . GLY A 1 417 ? -9.558 26.915 33.215 1.00 31.98 417 GLY A C 1
ATOM 3181 O O . GLY A 1 417 ? -9.342 25.896 33.858 1.00 31.98 417 GLY A O 1
ATOM 3182 N N . GLY A 1 418 ? -10.789 27.092 32.749 1.00 31.03 418 GLY A N 1
ATOM 3183 C CA . GLY A 1 418 ? -11.151 27.590 31.430 1.00 31.03 418 GLY A CA 1
ATOM 3184 C C . GLY A 1 418 ? -11.664 26.392 30.633 1.00 31.03 418 GLY A C 1
ATOM 3185 O O . GLY A 1 418 ? -10.899 25.725 29.948 1.00 31.03 418 GLY A O 1
ATOM 3186 N N . THR A 1 419 ? -12.952 26.081 30.776 1.00 42.84 419 THR A N 1
ATOM 3187 C CA . THR A 1 419 ? -13.669 25.149 29.893 1.00 42.84 419 THR A CA 1
ATOM 3188 C C . THR A 1 419 ? -13.641 25.670 28.458 1.00 42.84 419 THR A C 1
ATOM 3190 O O . THR A 1 419 ? -13.838 26.872 28.256 1.00 42.84 419 THR A O 1
ATOM 3193 N N . PRO A 1 420 ? -13.578 24.776 27.461 1.00 40.56 420 PRO A N 1
ATOM 3194 C CA . PRO A 1 420 ? -14.641 24.855 26.472 1.00 40.56 420 PRO A CA 1
ATOM 3195 C C . PRO A 1 420 ? -15.264 23.505 26.113 1.00 40.56 420 PRO A C 1
ATOM 3197 O O . PRO A 1 420 ? -14.634 22.454 26.044 1.00 40.56 420 PRO A O 1
ATOM 3200 N N . SER A 1 421 ? -16.563 23.637 25.878 1.00 39.62 421 SER A N 1
ATOM 3201 C CA . SER A 1 421 ? -17.516 22.711 25.293 1.00 39.62 421 SER A CA 1
ATOM 3202 C C . SER A 1 421 ? -17.021 22.115 23.968 1.00 39.62 421 SER A C 1
ATOM 3204 O O . SER A 1 421 ? -16.616 22.856 23.072 1.00 39.62 421 SER A O 1
ATOM 3206 N N . VAL A 1 422 ? -17.105 20.790 23.824 1.00 35.31 422 VAL A N 1
ATOM 3207 C CA . VAL A 1 422 ? -16.922 20.086 22.547 1.00 35.31 422 VAL A CA 1
ATOM 3208 C C . VAL A 1 422 ? -18.298 19.733 21.990 1.00 35.31 422 VAL A C 1
ATOM 3210 O O . VAL A 1 422 ? -19.009 18.879 22.520 1.00 35.31 422 VAL A O 1
ATOM 3213 N N . ASN A 1 423 ? -18.650 20.426 20.907 1.00 33.81 423 ASN A N 1
ATOM 3214 C CA . ASN A 1 423 ? -19.706 20.052 19.977 1.00 33.81 423 ASN A CA 1
ATOM 3215 C C . ASN A 1 423 ? -19.375 18.699 19.334 1.00 33.81 423 ASN A C 1
ATOM 3217 O O . ASN A 1 423 ? -18.244 18.456 18.919 1.00 33.81 423 ASN A O 1
ATOM 3221 N N . GLY A 1 424 ? -20.386 17.837 19.233 1.00 40.34 424 GLY A N 1
ATOM 3222 C CA . GLY A 1 424 ? -20.289 16.552 18.555 1.00 40.34 424 GLY A CA 1
ATOM 3223 C C . GLY A 1 424 ? -20.137 16.721 17.046 1.00 40.34 424 GLY A C 1
ATOM 3224 O O . GLY A 1 424 ? -21.040 17.225 16.379 1.00 40.34 424 GLY A O 1
ATOM 3225 N N . GLU A 1 425 ? -19.020 16.232 16.513 1.00 34.62 425 GLU A N 1
ATOM 3226 C CA . GLU A 1 425 ? -18.812 16.051 15.082 1.00 34.62 425 GLU A CA 1
ATOM 3227 C C . GLU A 1 425 ? -18.812 14.552 14.748 1.00 34.62 425 GLU A C 1
ATOM 3229 O O . GLU A 1 425 ? -18.188 13.720 15.407 1.00 34.62 425 GLU A O 1
ATOM 3234 N N . LYS A 1 426 ? -19.624 14.209 13.750 1.00 40.09 426 LYS A N 1
ATOM 3235 C CA . LYS A 1 426 ? -19.963 12.859 13.289 1.00 40.09 426 LYS A CA 1
ATOM 3236 C C . LYS A 1 426 ? -18.802 12.290 12.455 1.00 40.09 426 LYS A C 1
ATOM 3238 O O . LYS A 1 426 ? -18.307 13.010 11.588 1.00 40.09 426 LYS A O 1
ATOM 3243 N N . PRO A 1 427 ? -18.386 11.019 12.619 1.00 37.00 427 PRO A N 1
ATOM 3244 C CA . PRO A 1 427 ? -17.282 10.478 11.837 1.00 37.00 427 PRO A CA 1
ATOM 3245 C C . PRO A 1 427 ? -17.743 10.231 10.397 1.00 37.00 427 PRO A C 1
ATOM 3247 O O . PRO A 1 427 ? -18.717 9.520 10.143 1.00 37.00 427 PRO A O 1
ATOM 3250 N N . ARG A 1 428 ? -17.040 10.842 9.442 1.00 54.81 428 ARG A N 1
ATOM 3251 C CA . ARG A 1 428 ? -17.237 10.661 8.003 1.00 54.81 428 ARG A CA 1
ATOM 3252 C C . ARG A 1 428 ? -16.154 9.711 7.497 1.00 54.81 428 ARG A C 1
ATOM 3254 O O . ARG A 1 428 ? -14.992 10.086 7.418 1.00 54.81 428 ARG A O 1
ATOM 3261 N N . VAL A 1 429 ? -16.537 8.484 7.155 1.00 47.00 429 VAL A N 1
ATOM 3262 C CA . VAL A 1 429 ? -15.666 7.476 6.527 1.00 47.00 429 VAL A CA 1
ATOM 3263 C C . VAL A 1 429 ? -16.523 6.703 5.509 1.00 47.00 429 VAL A C 1
ATOM 3265 O O . VAL A 1 429 ? -17.635 6.317 5.866 1.00 47.00 429 VAL A O 1
ATOM 3268 N N . PRO A 1 430 ? -16.048 6.385 4.290 1.00 56.84 430 PRO A N 1
ATOM 3269 C CA . PRO A 1 430 ? -15.109 7.141 3.458 1.00 56.84 430 PRO A CA 1
ATOM 3270 C C . PRO A 1 430 ? -15.508 7.176 1.962 1.00 56.84 430 PRO A C 1
ATOM 3272 O O . PRO A 1 430 ? -16.117 6.255 1.420 1.00 56.84 430 PRO A O 1
ATOM 3275 N N . ALA A 1 431 ? -15.015 8.185 1.241 1.00 56.88 431 ALA A N 1
ATOM 3276 C CA . ALA A 1 431 ? -15.029 8.248 -0.227 1.00 56.88 431 ALA A CA 1
ATOM 3277 C C . ALA A 1 431 ? -14.281 7.075 -0.912 1.00 56.88 431 ALA A C 1
ATOM 3279 O O . ALA A 1 431 ? -14.483 6.813 -2.094 1.00 56.88 431 ALA A O 1
ATOM 3280 N N . LEU A 1 432 ? -13.465 6.325 -0.162 1.00 57.09 432 LEU A N 1
ATOM 3281 C CA . LEU A 1 432 ? -12.753 5.137 -0.642 1.00 57.09 432 LEU A CA 1
ATOM 3282 C C . LEU A 1 432 ? -13.681 3.956 -0.959 1.00 57.09 432 LEU A C 1
ATOM 3284 O O . LEU A 1 432 ? -13.381 3.191 -1.870 1.00 57.09 432 LEU A O 1
ATOM 3288 N N . LEU A 1 433 ? -14.828 3.830 -0.278 1.00 66.31 433 LEU A N 1
ATOM 3289 C CA . LEU A 1 433 ? -15.783 2.755 -0.572 1.00 66.31 433 LEU A CA 1
ATOM 3290 C C . LEU A 1 433 ? -16.490 2.988 -1.919 1.00 66.31 433 LEU A C 1
ATOM 3292 O O . LEU A 1 433 ? -16.773 2.041 -2.648 1.00 66.31 433 LEU A O 1
ATOM 3296 N N . LEU A 1 434 ? -16.720 4.259 -2.273 1.00 69.12 434 LEU A N 1
ATOM 3297 C CA . LEU A 1 434 ? -17.298 4.643 -3.562 1.00 69.12 434 LEU A CA 1
ATOM 3298 C C . LEU A 1 434 ? -16.306 4.445 -4.716 1.00 69.12 434 LEU A C 1
ATOM 3300 O O . LEU A 1 434 ? -16.707 4.034 -5.801 1.00 69.12 434 LEU A O 1
ATOM 3304 N N . LEU A 1 435 ? -15.015 4.696 -4.476 1.00 74.69 435 LEU A N 1
ATOM 3305 C CA . LEU A 1 435 ? -13.968 4.485 -5.477 1.00 74.69 435 LEU A CA 1
ATOM 3306 C C . LEU A 1 435 ? -13.759 2.990 -5.773 1.00 74.69 435 LEU A C 1
ATOM 3308 O O . LEU A 1 435 ? -13.556 2.614 -6.925 1.00 74.69 435 LEU A O 1
ATOM 3312 N N . LEU A 1 436 ? -13.876 2.134 -4.750 1.00 76.19 436 LEU A N 1
ATOM 3313 C CA . LEU A 1 436 ? -13.784 0.682 -4.913 1.00 76.19 436 LEU A CA 1
ATOM 3314 C C . LEU A 1 436 ? -14.981 0.105 -5.692 1.00 76.19 436 LEU A C 1
ATOM 3316 O O . LEU A 1 436 ? -14.809 -0.805 -6.495 1.00 76.19 436 LEU A O 1
ATOM 3320 N N . LEU A 1 437 ? -16.183 0.658 -5.490 1.00 79.88 437 LEU A N 1
ATOM 3321 C CA . LEU A 1 437 ? -17.393 0.263 -6.224 1.00 79.88 437 LEU A CA 1
ATOM 3322 C C . LEU A 1 437 ? -17.368 0.703 -7.695 1.00 79.88 437 LEU A C 1
ATOM 3324 O O . LEU A 1 437 ? -17.874 -0.017 -8.548 1.00 79.88 437 LEU A O 1
ATOM 3328 N N . LEU A 1 438 ? -16.752 1.847 -8.008 1.00 79.94 438 LEU A N 1
ATOM 3329 C CA . LEU A 1 438 ? -16.603 2.333 -9.385 1.00 79.94 438 LEU A CA 1
ATOM 3330 C C . LEU A 1 438 ? -15.568 1.541 -10.196 1.00 79.94 438 LEU A C 1
ATOM 3332 O O . LEU A 1 438 ? -15.751 1.371 -11.397 1.00 79.94 438 LEU A O 1
ATOM 3336 N N . LEU A 1 439 ? -14.524 1.015 -9.549 1.00 78.56 439 LEU A N 1
ATOM 3337 C CA . LEU A 1 439 ? -13.509 0.175 -10.198 1.00 78.56 439 LEU A CA 1
ATOM 3338 C C . LEU A 1 439 ? -13.958 -1.277 -10.419 1.00 78.56 439 LEU A C 1
ATOM 3340 O O . LEU A 1 439 ? -13.355 -1.973 -11.224 1.00 78.56 439 LEU A O 1
ATOM 3344 N N . LEU A 1 440 ? -15.009 -1.734 -9.732 1.00 80.62 440 LEU A N 1
ATOM 3345 C CA . LEU A 1 440 ? -15.590 -3.071 -9.919 1.00 80.62 440 LEU A CA 1
ATOM 3346 C C . LEU A 1 440 ? -16.686 -3.118 -11.001 1.00 80.62 440 LEU A C 1
ATOM 3348 O O . LEU A 1 440 ? -17.193 -4.198 -11.295 1.00 80.62 440 LEU A O 1
ATOM 3352 N N . LEU A 1 441 ? -17.066 -1.969 -11.576 1.00 74.75 441 LEU A N 1
ATOM 3353 C CA . LEU A 1 441 ? -18.072 -1.858 -12.643 1.00 74.75 441 LEU A CA 1
ATOM 3354 C C . LEU A 1 441 ? -17.486 -1.550 -14.039 1.00 74.75 441 LEU A C 1
ATOM 3356 O O . LEU A 1 441 ? -18.256 -1.361 -14.982 1.00 74.75 441 LEU A O 1
ATOM 3360 N N . GLN A 1 442 ? -16.159 -1.507 -14.179 1.00 68.25 442 GLN A N 1
ATOM 3361 C CA . GLN A 1 442 ? -15.440 -1.446 -15.462 1.00 68.25 442 GLN A CA 1
ATOM 3362 C C . GLN A 1 442 ? -14.750 -2.780 -15.724 1.00 68.25 442 GLN A C 1
ATOM 3364 O O . GLN A 1 442 ? -14.691 -3.166 -16.913 1.00 68.25 442 GLN A O 1
#

pLDDT: mean 71.55, std 27.37, range [29.22, 98.75]